Protein AF-R9LRP4-F1 (afdb_monomer_lite)

Foldseek 3Di:
DPDDFDDDPDLFFEAEEAAFQQLCRLLLVLVQFAPLSSVLSCLQDDNGFFDPAKEKEKAWQPPVFQFWKKKWFFFDLPLPFLLNLLCLLLQLLLQLLVVPQDPDQDLVVSLVSSLVSSVVSCVPDLSSVLLLLLFDPVLVVVLSVLSSVLCSVQCVSVCSNVLLVVLVVVQVPFDDDPDGDDSSVSSSQSSQVVLLVGDVVSQVSSVVSSSVSSVSLVVSVCVLFPPVQAGPVGIGMDMAGSVDGPPVLSQQANHRDDSVVSRDHNCSRGNYIYMYGHGYPLLQVLQVVDPLSQLQQQFQASMGIHIYIDRGHLDDPPDDPVVSLVVVLCSVFFDQRLAYEYEQALDDDPVSVVSLVSCLVNLLPDDDPHAYEHEHEPLLVVVVVVVVVLQPQDPVPRDRPDDSPADDLVNSVVVSVVSQCVSCVVSVVSCVVVVDDRSYHYAYAYSDQHDPPHDPVNSVSCCVCHHSSNRSSVVSVVSSVSCSVLSAAFEWAFDPPFDWDKFWALVVLLVLLVVLLPDPVLLVQAFVVQVVLLVVCAQFAADPVLLVVVLVCLQRLHDDPDQKDWDDDDCSNVVNHDIHIHRNSVSQLVSLDLVSLLSRLVRIIDIDRTGTDDCRVVVLSVSLSVLCPDVSLSSQLSSQCQNVQALSVLSDGSNGSGSSSSVNSSSVSCCCCRHSVRPPSVSNSVSVRVSSVSSSVSCNGRHYHHD

Sequence (707 aa):
MLTLPKHLAPHVRELKLIAGTGCGKTKFAANLAAPTARDILERCVGETNSTIVDHLLVYTTDKNQCSKMTVAVKHNSNAIPYSAFQEILTSATAAVIQKGRSTDPDEKKAIVAMREALEKELGKKNNLKAVFSLLLDEGHEEFIRNVTGWYRSSHLWDENAKLYNTAKNLSQEQKPGKTSISLLSLIKTVVRDWFDQCHQDQKDSLQNIYNNVNDSLSQRFFNIFSPDCCSADGYYYRDLDLQNPDEDFCRQMFTANNLRRETLSLEVLCSEIVIYVPMAAAIADLLRQNPVSEKVFSDPQNNLVFGLRDTQGVFHADREEEQNIEYCSDLVYKNTPDAILVIAPLWSDQNEKKSHELYHRILQDYQKDTPIFLIHNKLDLFIDTLVKNQDNFDALTGLSVGDTAELTLQEVYSKIQAQIEGLDGDLLTIQKKNGKRLNIYSVACFLKALNGTLSFEVRKGISQSYSLLSACQSIFSNLAKNLDQNAKKIAFMTIPDEEQVLSVDTTQLQTTLHIHLSSAETQKAVLIPGTQNLGENDGITPHGNSYHAMGRRLQYGDSYMDSNYTSNINEDYYYNCKNIKITFPANIKNLLSPQFLHTLVFETLILEGGTFRDNGNQEFLEAVEMELRKEQYKNELVRTLLYHGAFLKASSGMTAFSFRRQFQAFLDYSRPLLIPAKVDENAYAEALRDLIEEAGRTVISRRIVFV

Radius of gyration: 28.6 Å; chains: 1; bounding box: 79×59×84 Å

Secondary structure (DSSP, 8-state):
-----------S-EEEEE--TTSSHHHHHHTTB-HHHHHHHGGG--TT---SS-EEEEEE--GGGTTEEEEEEEE-TTSS-HHHHHHHHHHHHHHHHHH---SS--HHHHHHHHHHHHHHHHTT-HHHHHHHHTS-HHHHHHHHHHHHHHHHHTTHHHHHHHHHHHHHHHHHSS-S-S-PPPHHHHHHHHHHHHHHHS-HHHHHHHHHHHHHHHHHHHHHHHTTS-TTSB-TTS-EEEEEESSS--HHHHHHHSSPPBTTTTB--GGGGEEEEEEEEEBPHHHHHHHHTSHHHHHHHB-TTS-BEEEEEE---S--TTS-HHHHHHHHHHHHHSS--SEEEEE--SS--HHHHHHHHHHHHHHTT---SS-EEEEE--HHHHHHHHHHTT--B-TTT-SB-S--PPPPHHHHHHHHHHHHHHHHHHHHHHHHHTT----EEEEE-BSSPPPTTS-HHHHHHHHHHHBHHHHHHHHHHHHHHHHGGGG--EEEEEPTT----EEE-HHHHHHHHHHHHTSHHHIIIIIHHHHHHHHHHTT----HHHHHHHHHHHTTT--SSSS-EE----TTTSTT----EE-HHHHHHTTS-HHHHHHHHHHHEEE-SEEESTTHHHHHHHHHHHHHTSHHHHHHHHIIIIIIIIIIHHTSSTT--SHHHHHHHHHHHHHHHH-GGG--HHHHHHHHHHHHHHHHHHHHHHHEEE-

pLDDT: mean 84.79, std 11.98, range [21.86, 97.5]

Structure (mmCIF, N/CA/C/O backbone):
data_AF-R9LRP4-F1
#
_entry.id   AF-R9LRP4-F1
#
loop_
_atom_site.group_PDB
_atom_site.id
_atom_site.type_symbol
_atom_site.label_atom_id
_atom_site.label_alt_id
_atom_site.label_comp_id
_atom_site.label_asym_id
_atom_site.label_entity_id
_atom_site.label_seq_id
_atom_site.pdbx_PDB_ins_code
_atom_site.Cartn_x
_atom_site.Cartn_y
_atom_site.Cartn_z
_atom_site.occupancy
_atom_site.B_iso_or_equiv
_atom_site.auth_seq_id
_atom_site.auth_comp_id
_atom_site.auth_asym_id
_atom_site.auth_atom_id
_atom_site.pdbx_PDB_model_num
ATOM 1 N N . MET A 1 1 ? -21.233 -30.459 1.067 1.00 25.67 1 MET A N 1
ATOM 2 C CA . MET A 1 1 ? -20.920 -29.113 1.579 1.00 25.67 1 MET A CA 1
ATOM 3 C C . MET A 1 1 ? -19.900 -28.513 0.635 1.00 25.67 1 MET A C 1
ATOM 5 O O . MET A 1 1 ? -18.738 -28.880 0.714 1.00 25.67 1 MET A O 1
ATOM 9 N N . LEU A 1 2 ? -20.352 -27.715 -0.332 1.00 21.86 2 LEU A N 1
ATOM 10 C CA . LEU A 1 2 ? -19.451 -26.875 -1.117 1.00 21.86 2 LEU A CA 1
ATOM 11 C C . LEU A 1 2 ? -19.103 -25.699 -0.203 1.00 21.86 2 LEU A C 1
ATOM 13 O O . LEU A 1 2 ? -19.985 -24.941 0.182 1.00 21.86 2 LEU A O 1
ATOM 17 N N . THR A 1 3 ? -17.864 -25.652 0.270 1.00 29.48 3 THR A N 1
ATOM 18 C CA . THR A 1 3 ? -17.353 -24.543 1.074 1.00 29.48 3 THR A CA 1
ATOM 19 C C . THR A 1 3 ? -17.175 -23.331 0.173 1.00 29.48 3 THR A C 1
ATOM 21 O O . THR A 1 3 ? -16.444 -23.404 -0.813 1.00 29.48 3 THR A O 1
ATOM 24 N N . LEU A 1 4 ? -17.858 -22.251 0.538 1.00 42.31 4 LEU A N 1
ATOM 25 C CA . LEU A 1 4 ? -17.684 -20.882 0.062 1.00 42.31 4 LEU A CA 1
ATOM 26 C C . LEU A 1 4 ? -16.240 -20.517 -0.324 1.00 42.31 4 LEU A C 1
ATOM 28 O O . LEU A 1 4 ? -15.310 -20.868 0.414 1.00 42.31 4 LEU A O 1
ATOM 32 N N . PRO A 1 5 ? -16.039 -19.704 -1.378 1.00 49.84 5 PRO A N 1
ATOM 33 C CA . PRO A 1 5 ? -14.795 -18.976 -1.549 1.00 49.84 5 PRO A CA 1
ATOM 34 C C . PRO A 1 5 ? -14.630 -17.986 -0.387 1.00 49.84 5 PRO A C 1
ATOM 36 O O . PRO A 1 5 ? -15.427 -17.068 -0.204 1.00 49.84 5 PRO A O 1
ATOM 39 N N . LYS A 1 6 ? -13.596 -18.176 0.433 1.00 72.44 6 LYS A N 1
ATOM 40 C CA . LYS A 1 6 ? -13.230 -17.246 1.513 1.00 72.44 6 LYS A CA 1
ATOM 41 C C . LYS A 1 6 ? -12.940 -15.867 0.893 1.00 72.44 6 LYS A C 1
ATOM 43 O O . LYS A 1 6 ? -12.296 -15.823 -0.149 1.00 72.44 6 LYS A O 1
ATOM 48 N N . HIS A 1 7 ? -13.370 -14.771 1.518 1.00 82.12 7 HIS A N 1
ATOM 49 C CA . HIS A 1 7 ? -12.883 -13.410 1.241 1.00 82.12 7 HIS A CA 1
ATOM 50 C C . HIS A 1 7 ? -12.018 -12.956 2.422 1.00 82.12 7 HIS A C 1
ATOM 52 O O . HIS A 1 7 ? -12.402 -13.148 3.578 1.00 82.12 7 HIS A O 1
ATOM 58 N N . LEU A 1 8 ? -10.832 -12.421 2.139 1.00 88.50 8 LEU A N 1
ATOM 59 C CA . LEU A 1 8 ? -9.799 -12.072 3.121 1.00 88.50 8 LEU A CA 1
ATOM 60 C C . LEU A 1 8 ? -9.318 -10.618 3.006 1.00 88.50 8 LEU A C 1
ATOM 62 O O . LEU A 1 8 ? -8.416 -10.212 3.739 1.00 88.50 8 LEU A O 1
ATOM 66 N N . ALA A 1 9 ? -9.913 -9.820 2.120 1.00 87.75 9 ALA A N 1
ATOM 67 C CA . ALA A 1 9 ? -9.716 -8.380 2.105 1.00 87.75 9 ALA A CA 1
ATOM 68 C C . ALA A 1 9 ? -10.258 -7.754 3.414 1.00 87.75 9 ALA A C 1
ATOM 70 O O . ALA A 1 9 ? -11.416 -7.973 3.792 1.00 87.75 9 ALA A O 1
ATOM 71 N N . PRO A 1 10 ? -9.445 -6.982 4.155 1.00 85.75 10 PRO A N 1
ATOM 72 C CA . PRO A 1 10 ? -9.833 -6.478 5.466 1.00 85.75 10 PRO A CA 1
ATOM 73 C C . PRO A 1 10 ? -10.548 -5.123 5.374 1.00 85.75 10 PRO A C 1
ATOM 75 O O . PRO A 1 10 ? -9.926 -4.067 5.455 1.00 85.75 10 PRO A O 1
ATOM 78 N N . HIS A 1 11 ? -11.879 -5.128 5.321 1.00 88.19 11 HIS A N 1
ATOM 79 C CA . HIS A 1 11 ? -12.680 -3.894 5.360 1.00 88.19 11 HIS A CA 1
ATOM 80 C C . HIS A 1 11 ? -12.962 -3.415 6.798 1.00 88.19 11 HIS A C 1
ATOM 82 O O . HIS A 1 11 ? -14.105 -3.228 7.204 1.00 88.19 11 HIS A O 1
ATOM 88 N N . VAL A 1 12 ? -11.933 -3.232 7.622 1.00 91.44 12 VAL A N 1
ATOM 89 C CA . VAL A 1 12 ? -12.083 -2.912 9.059 1.00 91.44 12 VAL A CA 1
ATOM 90 C C . VAL A 1 12 ? -11.803 -1.437 9.354 1.00 91.44 12 VAL A C 1
ATOM 92 O O . VAL A 1 12 ? -11.358 -0.694 8.480 1.00 91.44 12 VAL A O 1
ATOM 95 N N . ARG A 1 13 ? -12.090 -0.972 10.578 1.00 93.06 13 ARG A N 1
ATOM 96 C CA . ARG A 1 13 ? -11.621 0.348 11.039 1.00 93.06 13 ARG A CA 1
ATOM 97 C C . ARG A 1 13 ? -10.110 0.302 11.227 1.00 93.06 13 ARG A C 1
ATOM 99 O O . ARG A 1 13 ? -9.637 -0.515 12.012 1.00 93.06 13 ARG A O 1
ATOM 106 N N . GLU A 1 14 ? -9.368 1.138 10.510 1.00 94.00 14 GLU A N 1
ATOM 107 C CA . GLU A 1 14 ? -7.906 1.046 10.428 1.00 94.00 14 GLU A CA 1
ATOM 108 C C . GLU A 1 14 ? -7.209 2.164 11.213 1.00 94.00 14 GLU A C 1
ATOM 110 O O . GLU A 1 14 ? -7.474 3.351 11.016 1.00 94.00 14 GLU A O 1
ATOM 115 N N . LEU A 1 15 ? -6.254 1.777 12.059 1.00 95.69 15 LEU A N 1
ATOM 116 C CA . LEU A 1 15 ? -5.302 2.666 12.711 1.00 95.69 15 LEU A CA 1
ATOM 117 C C . LEU A 1 15 ? -3.921 2.472 12.069 1.00 95.69 15 LEU A C 1
ATOM 119 O O . LEU A 1 15 ? -3.390 1.362 12.056 1.00 95.69 15 LEU A O 1
ATOM 123 N N . LYS A 1 16 ? -3.316 3.540 11.545 1.00 94.75 16 LYS A N 1
ATOM 124 C CA . LYS A 1 16 ? -2.006 3.486 10.875 1.00 94.75 16 LYS A CA 1
ATOM 125 C C . LYS A 1 16 ? -0.885 3.838 11.843 1.00 94.75 16 LYS A C 1
ATOM 127 O O . LYS A 1 16 ? -0.883 4.933 12.396 1.00 94.75 16 LYS A O 1
ATOM 132 N N . LEU A 1 17 ? 0.072 2.935 12.033 1.00 92.88 17 LEU A N 1
ATOM 133 C CA . LEU A 1 17 ? 1.130 3.058 13.032 1.00 92.88 17 LEU A CA 1
ATOM 134 C C . LEU A 1 17 ? 2.458 3.502 12.403 1.00 92.88 17 LEU A C 1
ATOM 136 O O . LEU A 1 17 ? 3.101 2.733 11.692 1.00 92.88 17 LEU A O 1
ATOM 140 N N . ILE A 1 18 ? 2.892 4.724 12.713 1.00 91.38 18 ILE A N 1
ATOM 141 C CA . ILE A 1 18 ? 4.111 5.363 12.201 1.00 91.38 18 ILE A CA 1
ATOM 142 C C . ILE A 1 18 ? 5.153 5.435 13.322 1.00 91.38 18 ILE A C 1
ATOM 144 O O . ILE A 1 18 ? 4.862 5.901 14.423 1.00 91.38 18 ILE A O 1
ATOM 148 N N . ALA A 1 19 ? 6.378 4.980 13.055 1.00 86.94 19 ALA A N 1
ATOM 149 C CA . ALA A 1 19 ? 7.491 5.096 13.997 1.00 86.94 19 ALA A CA 1
ATOM 150 C C . ALA A 1 19 ? 8.859 5.017 13.301 1.00 86.94 19 ALA A C 1
ATOM 152 O O . ALA A 1 19 ? 8.981 4.493 12.189 1.00 86.94 19 ALA A O 1
ATOM 153 N N . GLY A 1 20 ? 9.909 5.452 14.001 1.00 79.19 20 GLY A N 1
ATOM 154 C CA . GLY A 1 20 ? 11.288 5.122 13.650 1.00 79.19 20 GLY A CA 1
ATOM 155 C C . GLY A 1 20 ? 11.636 3.667 13.995 1.00 79.19 20 GLY A C 1
ATOM 156 O O . GLY A 1 20 ? 10.932 2.992 14.755 1.00 79.19 20 GLY A O 1
ATOM 157 N N . THR A 1 21 ? 12.741 3.169 13.443 1.00 74.94 21 THR A N 1
ATOM 158 C CA . THR A 1 21 ? 13.285 1.846 13.788 1.00 74.94 21 THR A CA 1
ATOM 159 C C . THR A 1 21 ? 13.669 1.802 15.270 1.00 74.94 21 THR A C 1
ATOM 161 O O . THR A 1 21 ? 14.224 2.761 15.796 1.00 74.94 21 THR A O 1
ATOM 164 N N . GLY A 1 22 ? 13.360 0.702 15.965 1.00 74.31 22 GLY A N 1
ATOM 165 C CA . GLY A 1 22 ? 13.699 0.533 17.387 1.00 74.31 22 GLY A CA 1
ATOM 166 C C . GLY A 1 22 ? 12.804 1.290 18.381 1.00 74.31 22 GLY A C 1
ATOM 167 O O . GLY A 1 22 ? 12.945 1.108 19.588 1.00 74.31 22 GLY A O 1
ATOM 168 N N . CYS A 1 23 ? 11.815 2.059 17.915 1.00 79.00 23 CYS A N 1
ATOM 169 C CA . CYS A 1 23 ? 10.918 2.842 18.775 1.00 79.00 23 CYS A CA 1
ATOM 170 C C . CYS A 1 23 ? 9.853 2.003 19.517 1.00 79.00 23 CYS A C 1
ATOM 172 O O . CYS A 1 23 ? 8.994 2.571 20.177 1.00 79.00 23 CYS A O 1
ATOM 174 N N . GLY A 1 24 ? 9.850 0.666 19.424 1.00 82.12 24 GLY A N 1
ATOM 175 C CA . GLY A 1 24 ? 8.879 -0.198 20.126 1.00 82.12 24 GLY A CA 1
ATOM 176 C C . GLY A 1 24 ? 7.543 -0.420 19.402 1.00 82.12 24 GLY A C 1
ATOM 177 O O . GLY A 1 24 ? 6.574 -0.859 20.019 1.00 82.12 24 GLY A O 1
ATOM 178 N N . LYS A 1 25 ? 7.494 -0.153 18.095 1.00 85.94 25 LYS A N 1
ATOM 179 C CA . LYS A 1 25 ? 6.290 -0.238 17.260 1.00 85.94 25 LYS A CA 1
ATOM 180 C C . LYS A 1 25 ? 5.629 -1.615 17.215 1.00 85.94 25 LYS A C 1
ATOM 182 O O . LYS A 1 25 ? 4.479 -1.766 17.615 1.00 85.94 25 LYS A O 1
ATOM 187 N N . THR A 1 26 ? 6.386 -2.634 16.831 1.00 82.56 26 THR A N 1
ATOM 188 C CA . THR A 1 26 ? 5.902 -4.019 16.777 1.00 82.56 26 THR A CA 1
ATOM 189 C C . THR A 1 26 ? 5.491 -4.535 18.159 1.00 82.56 26 THR A C 1
ATOM 191 O O . THR A 1 26 ? 4.526 -5.282 18.279 1.00 82.56 26 THR A O 1
ATOM 194 N N . LYS A 1 27 ? 6.154 -4.079 19.235 1.00 87.12 27 LYS A N 1
ATOM 195 C CA . LYS A 1 27 ? 5.782 -4.434 20.615 1.00 87.12 27 LYS A CA 1
ATOM 196 C C . LYS A 1 27 ? 4.449 -3.805 21.032 1.00 87.12 27 LYS A C 1
ATOM 198 O O . LYS A 1 27 ? 3.665 -4.461 21.711 1.00 87.12 27 LYS A O 1
ATOM 203 N N . PHE A 1 28 ? 4.182 -2.559 20.630 1.00 90.19 28 PHE A N 1
ATOM 204 C CA . PHE A 1 28 ? 2.876 -1.925 20.832 1.00 90.19 28 PHE A CA 1
ATOM 205 C C . PHE A 1 28 ? 1.768 -2.753 20.168 1.00 90.19 28 PHE A C 1
ATOM 207 O O . PHE A 1 28 ? 0.796 -3.100 20.833 1.00 90.19 28 PHE A O 1
ATOM 214 N N . ALA A 1 29 ? 1.965 -3.137 18.904 1.00 91.19 29 ALA A N 1
ATOM 215 C CA . ALA A 1 29 ? 1.029 -3.972 18.159 1.00 91.19 29 ALA A CA 1
ATOM 216 C C . ALA A 1 29 ? 0.807 -5.347 18.819 1.00 91.19 29 ALA A C 1
ATOM 218 O O . ALA A 1 29 ? -0.321 -5.689 19.163 1.00 91.19 29 ALA A O 1
ATOM 219 N N . ALA A 1 30 ? 1.877 -6.099 19.095 1.00 91.44 30 ALA A N 1
ATOM 220 C CA . ALA A 1 30 ? 1.792 -7.445 19.671 1.00 91.44 30 ALA A CA 1
ATOM 221 C C . ALA A 1 30 ? 1.023 -7.489 21.008 1.00 91.44 30 ALA A C 1
ATOM 223 O O . ALA A 1 30 ? 0.306 -8.449 21.294 1.00 91.44 30 ALA A O 1
ATOM 224 N N . ASN A 1 31 ? 1.104 -6.429 21.818 1.00 92.44 31 ASN A N 1
ATOM 225 C CA . ASN A 1 31 ? 0.381 -6.353 23.088 1.00 92.44 31 ASN A CA 1
ATOM 226 C C . ASN A 1 31 ? -1.152 -6.261 22.943 1.00 92.44 31 ASN A C 1
ATOM 228 O O . ASN A 1 31 ? -1.859 -6.511 23.921 1.00 92.44 31 ASN A O 1
ATOM 232 N N . LEU A 1 32 ? -1.678 -5.938 21.758 1.00 94.94 32 LEU A N 1
ATOM 233 C CA . LEU A 1 32 ? -3.121 -5.941 21.485 1.00 94.94 32 LEU A CA 1
ATOM 234 C C . LEU A 1 32 ? -3.659 -7.351 21.184 1.00 94.94 32 LEU A C 1
ATOM 236 O O . LEU A 1 32 ? -4.868 -7.582 21.262 1.00 94.94 32 LEU A O 1
ATOM 240 N N . ALA A 1 33 ? -2.769 -8.300 20.884 1.00 95.31 33 ALA A N 1
ATOM 241 C CA . ALA A 1 33 ? -3.103 -9.697 20.641 1.00 95.31 33 ALA A CA 1
ATOM 242 C C . ALA A 1 33 ? -3.314 -10.478 21.947 1.00 95.31 33 ALA A C 1
ATOM 244 O O . ALA A 1 33 ? -2.736 -10.154 22.999 1.00 95.31 33 ALA A O 1
ATOM 245 N N . ALA A 1 34 ? -4.102 -11.551 21.859 1.00 94.94 34 ALA A N 1
ATOM 246 C CA . ALA A 1 34 ? -4.199 -12.570 22.896 1.00 94.94 34 ALA A CA 1
ATOM 247 C C . ALA A 1 34 ? -2.815 -13.196 23.183 1.00 94.94 34 ALA A C 1
ATOM 249 O O . ALA A 1 34 ? -1.990 -13.265 22.271 1.00 94.94 34 ALA A O 1
ATOM 250 N N . PRO A 1 35 ? -2.543 -13.669 24.418 1.00 92.19 35 PRO A N 1
ATOM 251 C CA . PRO A 1 35 ? -1.200 -14.097 24.831 1.00 92.19 35 PRO A CA 1
ATOM 252 C C . PRO A 1 35 ? -0.515 -15.103 23.894 1.00 92.19 35 PRO A C 1
ATOM 254 O O . PRO A 1 35 ? 0.637 -14.907 23.535 1.00 92.19 35 PRO A O 1
ATOM 257 N N . THR A 1 36 ? -1.234 -16.119 23.418 1.00 90.44 36 THR A N 1
ATOM 258 C CA . THR A 1 36 ? -0.667 -17.151 22.532 1.00 90.44 36 THR A CA 1
ATOM 259 C C . THR A 1 36 ? -0.265 -16.611 21.159 1.00 90.44 36 THR A C 1
ATOM 261 O O . THR A 1 36 ? 0.781 -16.970 20.630 1.00 90.44 36 THR A O 1
ATOM 264 N N . ALA A 1 37 ? -1.057 -15.704 20.584 1.00 92.50 37 ALA A N 1
ATOM 265 C CA . ALA A 1 37 ? -0.706 -15.026 19.337 1.00 92.50 37 ALA A CA 1
ATOM 266 C C . ALA A 1 37 ? 0.397 -13.978 19.539 1.00 92.50 37 ALA A C 1
ATOM 268 O O . ALA A 1 37 ? 1.263 -13.801 18.680 1.00 92.50 37 ALA A O 1
ATOM 269 N N . ARG A 1 38 ? 0.393 -13.299 20.692 1.00 92.44 38 ARG A N 1
ATOM 270 C CA . ARG A 1 38 ? 1.422 -12.331 21.074 1.00 92.44 38 ARG A CA 1
ATOM 271 C C . ARG A 1 38 ? 2.809 -12.964 21.070 1.00 92.44 38 ARG A C 1
ATOM 273 O O . ARG A 1 38 ? 3.714 -12.356 20.513 1.00 92.44 38 ARG A O 1
ATOM 280 N N . ASP A 1 39 ? 2.965 -14.171 21.607 1.00 88.94 39 ASP A N 1
ATOM 281 C CA . ASP A 1 39 ? 4.257 -14.870 21.640 1.00 88.94 39 ASP A CA 1
ATOM 282 C C . ASP A 1 39 ? 4.857 -15.083 20.238 1.00 88.94 39 ASP A C 1
ATOM 284 O O . ASP A 1 39 ? 6.076 -15.059 20.068 1.00 88.94 39 ASP A O 1
ATOM 288 N N . ILE A 1 40 ? 4.012 -15.246 19.216 1.00 89.12 40 ILE A N 1
ATOM 289 C CA . ILE A 1 40 ? 4.436 -15.385 17.816 1.00 89.12 40 ILE A CA 1
ATOM 290 C C . ILE A 1 40 ? 4.789 -14.018 17.227 1.00 89.12 40 ILE A C 1
ATOM 292 O O . ILE A 1 40 ? 5.870 -13.854 16.664 1.00 89.12 40 ILE A O 1
ATOM 296 N N . LEU A 1 41 ? 3.923 -13.014 17.403 1.00 88.75 41 LEU A N 1
ATOM 297 C CA . LEU A 1 41 ? 4.163 -11.649 16.916 1.00 88.75 41 LEU A CA 1
ATOM 298 C C . LEU A 1 41 ? 5.403 -11.006 17.557 1.00 88.75 41 LEU A C 1
ATOM 300 O O . LEU A 1 41 ? 6.091 -10.204 16.925 1.00 88.75 41 LEU A O 1
ATOM 304 N N . GLU A 1 42 ? 5.722 -11.363 18.801 1.00 86.31 42 GLU A N 1
ATOM 305 C CA . GLU A 1 42 ? 6.910 -10.877 19.501 1.00 86.31 42 GLU A CA 1
ATOM 306 C C . GLU A 1 42 ? 8.223 -11.406 18.917 1.00 86.31 42 GLU A C 1
ATOM 308 O O . GLU A 1 42 ? 9.261 -10.781 19.128 1.00 86.31 42 GLU A O 1
ATOM 313 N N . ARG A 1 43 ? 8.201 -12.472 18.105 1.00 79.44 43 ARG A N 1
ATOM 314 C CA . ARG A 1 43 ? 9.387 -12.938 17.362 1.00 79.44 43 ARG A CA 1
ATOM 315 C C . ARG A 1 43 ? 9.854 -11.924 16.316 1.00 79.44 43 ARG A C 1
ATOM 317 O O . ARG A 1 43 ? 11.046 -11.852 16.016 1.00 79.44 43 ARG A O 1
ATOM 324 N N . CYS A 1 44 ? 8.948 -11.065 15.849 1.00 69.69 44 CYS A N 1
ATOM 325 C CA . CYS A 1 44 ? 9.291 -9.924 15.009 1.00 69.69 44 CYS A CA 1
ATOM 326 C C . CYS A 1 44 ? 9.971 -8.794 15.806 1.00 69.69 44 CYS A C 1
ATOM 328 O O . CYS A 1 44 ? 10.497 -7.854 15.219 1.00 69.69 44 CYS A O 1
ATOM 330 N N . VAL A 1 45 ? 9.959 -8.794 17.141 1.00 67.44 45 VAL A N 1
ATOM 331 C CA . VAL A 1 45 ? 10.523 -7.685 17.923 1.00 67.44 45 VAL A CA 1
ATOM 332 C C . VAL A 1 45 ? 12.049 -7.819 17.990 1.00 67.44 45 VAL A C 1
ATOM 334 O O . VAL A 1 45 ? 12.580 -8.718 18.632 1.00 67.44 45 VAL A O 1
ATOM 337 N N . GLY A 1 46 ? 12.775 -6.885 17.367 1.00 61.22 46 GLY A N 1
ATOM 338 C CA . GLY A 1 46 ? 14.241 -6.852 17.389 1.00 61.22 46 GLY A CA 1
ATOM 339 C C . GLY A 1 46 ? 14.814 -5.440 17.248 1.00 61.22 46 GLY A C 1
ATOM 340 O O . GLY A 1 46 ? 14.150 -4.540 16.739 1.00 61.22 46 GLY A O 1
ATOM 341 N N . GLU A 1 47 ? 16.065 -5.246 17.680 1.00 51.09 47 GLU A N 1
ATOM 342 C CA . GLU A 1 47 ? 16.744 -3.933 17.699 1.00 51.09 47 GLU A CA 1
ATOM 343 C C . GLU A 1 47 ? 16.948 -3.316 16.305 1.00 51.09 47 GLU A C 1
ATOM 345 O O . GLU A 1 47 ? 17.087 -2.104 16.173 1.00 51.09 47 GLU A O 1
ATOM 350 N N . THR A 1 48 ? 16.951 -4.145 15.257 1.00 55.75 48 THR A N 1
ATOM 351 C CA . THR A 1 48 ? 17.169 -3.736 13.857 1.00 55.75 48 THR A CA 1
ATOM 352 C C . THR A 1 48 ? 16.000 -4.083 12.941 1.00 55.75 48 THR A C 1
ATOM 354 O O . THR A 1 48 ? 16.152 -3.984 11.727 1.00 55.75 48 THR A O 1
ATOM 357 N N . ASN A 1 49 ? 14.839 -4.464 13.498 1.00 52.38 49 ASN A N 1
ATOM 358 C CA . ASN A 1 49 ? 13.708 -4.886 12.680 1.00 52.38 49 ASN A CA 1
ATOM 359 C C . ASN A 1 49 ? 13.239 -3.736 11.776 1.00 52.38 49 ASN A C 1
ATOM 361 O O . ASN A 1 49 ? 12.747 -2.713 12.258 1.00 52.38 49 ASN A O 1
ATOM 365 N N . SER A 1 50 ? 13.383 -3.922 10.468 1.00 62.69 50 SER A N 1
ATOM 366 C CA . SER A 1 50 ? 12.739 -3.095 9.463 1.00 62.69 50 SER A CA 1
ATOM 367 C C . SER A 1 50 ? 11.635 -3.917 8.815 1.00 62.69 50 SER A C 1
ATOM 369 O O . SER A 1 50 ? 11.937 -4.788 8.002 1.00 62.69 50 SER A O 1
ATOM 371 N N . THR A 1 51 ? 10.379 -3.629 9.148 1.00 70.88 51 THR A N 1
ATOM 372 C CA . THR A 1 51 ? 9.231 -3.995 8.310 1.00 70.88 51 THR A CA 1
ATOM 373 C C . THR A 1 51 ? 9.508 -3.499 6.886 1.00 70.88 51 THR A C 1
ATOM 375 O O . THR A 1 51 ? 9.764 -2.303 6.690 1.00 70.88 51 THR A O 1
ATOM 378 N N . ILE A 1 52 ? 9.554 -4.409 5.912 1.00 74.19 52 ILE A N 1
ATOM 379 C CA . ILE A 1 52 ? 9.833 -4.107 4.501 1.00 74.19 52 ILE A CA 1
ATOM 380 C C . ILE A 1 52 ? 8.523 -3.868 3.751 1.00 74.19 52 ILE A C 1
ATOM 382 O O . ILE A 1 52 ? 8.453 -2.947 2.937 1.00 74.19 52 ILE A O 1
ATOM 386 N N . VAL A 1 53 ? 7.496 -4.661 4.061 1.00 80.06 53 VAL A N 1
ATOM 387 C CA . VAL A 1 53 ? 6.136 -4.537 3.524 1.00 80.06 53 VAL A CA 1
ATOM 388 C C . VAL A 1 53 ? 5.181 -4.263 4.678 1.00 80.06 53 VAL A C 1
ATOM 390 O O . VAL A 1 53 ? 5.263 -4.915 5.712 1.00 80.06 53 VAL A O 1
ATOM 393 N N . ASP A 1 54 ? 4.290 -3.285 4.523 1.00 86.25 54 ASP A N 1
ATOM 394 C CA . ASP A 1 54 ? 3.312 -2.940 5.557 1.00 86.25 54 ASP A CA 1
ATOM 395 C C . ASP A 1 54 ? 2.449 -4.161 5.931 1.00 86.25 54 ASP A C 1
ATOM 397 O O . ASP A 1 54 ? 1.883 -4.824 5.059 1.00 86.25 54 ASP A O 1
ATOM 401 N N . HIS A 1 55 ? 2.294 -4.421 7.231 1.00 89.50 55 HIS A N 1
ATOM 402 C CA . HIS A 1 55 ? 1.443 -5.497 7.744 1.00 89.50 55 HIS A CA 1
ATOM 403 C C . HIS A 1 55 ? 0.144 -4.920 8.297 1.00 89.50 55 HIS A C 1
ATOM 405 O O . HIS A 1 55 ? 0.175 -4.079 9.196 1.00 89.50 55 HIS A O 1
ATOM 411 N N . LEU A 1 56 ? -1.008 -5.389 7.818 1.00 94.25 56 LEU A N 1
ATOM 412 C CA . LEU A 1 56 ? -2.292 -5.068 8.437 1.00 94.25 56 LEU A CA 1
ATOM 413 C C . LEU A 1 56 ? -2.693 -6.174 9.418 1.00 94.25 56 LEU A C 1
ATOM 415 O O . LEU A 1 56 ? -3.114 -7.258 9.021 1.00 94.25 56 LEU A O 1
ATOM 419 N N . LEU A 1 57 ? -2.565 -5.888 10.712 1.00 95.62 57 LEU A N 1
ATOM 420 C CA . LEU A 1 57 ? -2.967 -6.789 11.790 1.00 95.62 57 LEU A CA 1
ATOM 421 C C . LEU A 1 57 ? -4.443 -6.548 12.122 1.00 95.62 57 LEU A C 1
ATOM 423 O O . LEU A 1 57 ? -4.796 -5.482 12.627 1.00 95.62 57 LEU A O 1
ATOM 427 N N . VAL A 1 58 ? -5.304 -7.521 11.839 1.00 96.94 58 VAL A N 1
ATOM 428 C CA . VAL A 1 58 ? -6.746 -7.471 12.106 1.00 96.94 58 VAL A CA 1
ATOM 429 C C . VAL A 1 58 ? -7.035 -8.189 13.418 1.00 96.94 58 VAL A C 1
ATOM 431 O O . VAL A 1 58 ? -7.035 -9.417 13.475 1.00 96.94 58 VAL A O 1
ATOM 434 N N . TYR A 1 59 ? -7.290 -7.428 14.478 1.00 97.50 59 TYR A N 1
ATOM 435 C CA . TYR A 1 59 ? -7.655 -7.973 15.783 1.00 97.50 59 TYR A CA 1
ATOM 436 C C . TYR A 1 59 ? -9.148 -8.237 15.818 1.00 97.50 59 TYR A C 1
ATOM 438 O O . TYR A 1 59 ? -9.930 -7.319 15.583 1.00 97.50 59 TYR A O 1
ATOM 446 N N . THR A 1 60 ? -9.543 -9.465 16.141 1.00 96.06 60 THR A N 1
ATOM 447 C CA . THR A 1 60 ? -10.956 -9.858 16.160 1.00 96.06 60 THR A CA 1
ATOM 448 C C . THR A 1 60 ? -11.318 -10.710 17.373 1.00 96.06 60 THR A C 1
ATOM 450 O O . THR A 1 60 ? -10.478 -11.429 17.923 1.00 96.06 60 THR A O 1
ATOM 453 N N . THR A 1 61 ? -12.579 -10.620 17.800 1.00 95.88 61 THR A N 1
ATOM 454 C CA . THR A 1 61 ? -13.190 -11.537 18.776 1.00 95.88 61 THR A CA 1
ATOM 455 C C . THR A 1 61 ? -13.965 -12.683 18.125 1.00 95.88 61 THR A C 1
ATOM 457 O O . THR A 1 61 ? -14.675 -13.395 18.836 1.00 95.88 61 THR A O 1
ATOM 460 N N . ASP A 1 62 ? -13.873 -12.852 16.802 1.00 91.62 62 ASP A N 1
ATOM 461 C CA . ASP A 1 62 ? -14.463 -13.994 16.101 1.00 91.62 62 ASP A CA 1
ATOM 462 C C . ASP A 1 62 ? -13.967 -15.307 16.726 1.00 91.62 62 ASP A C 1
ATOM 464 O O . ASP A 1 62 ? -12.764 -15.568 16.833 1.00 91.62 62 ASP A O 1
ATOM 468 N N . LYS A 1 63 ? -14.921 -16.155 17.119 1.00 85.94 63 LYS A N 1
ATOM 469 C CA . LYS A 1 63 ? -14.667 -17.458 17.741 1.00 85.94 63 LYS A CA 1
ATOM 470 C C . LYS A 1 63 ? -13.823 -18.365 16.853 1.00 85.94 63 LYS A C 1
ATOM 472 O O . LYS A 1 63 ? -13.021 -19.136 17.375 1.00 85.94 63 LYS A O 1
ATOM 477 N N . ASN A 1 64 ? -13.954 -18.241 15.532 1.00 83.88 64 ASN A N 1
ATOM 478 C CA . ASN A 1 64 ? -13.160 -19.018 14.585 1.00 83.88 64 ASN A CA 1
ATOM 479 C C . ASN A 1 64 ? -11.675 -18.632 14.603 1.00 83.88 64 ASN A C 1
ATOM 481 O O . ASN A 1 64 ? -10.848 -19.428 14.172 1.00 83.88 64 ASN A O 1
ATOM 485 N N . GLN A 1 65 ? -11.322 -17.446 15.107 1.00 84.00 65 GLN A N 1
ATOM 486 C CA . GLN A 1 65 ? -9.944 -16.954 15.209 1.00 84.00 65 GLN A CA 1
ATOM 487 C C . GLN A 1 65 ? -9.379 -17.056 16.636 1.00 84.00 65 GLN A C 1
ATOM 489 O O . GLN A 1 65 ? -8.218 -16.739 16.863 1.00 84.00 65 GLN A O 1
ATOM 494 N N . CYS A 1 66 ? -10.146 -17.522 17.630 1.00 83.81 66 CYS A N 1
ATOM 495 C CA . CYS A 1 66 ? -9.664 -17.582 19.017 1.00 83.81 66 CYS A CA 1
ATOM 496 C C . CYS A 1 66 ? -8.496 -18.562 19.237 1.00 83.81 66 CYS A C 1
ATOM 498 O O . CYS A 1 66 ? -7.687 -18.344 20.137 1.00 83.81 66 CYS A O 1
ATOM 500 N N . SER A 1 67 ? -8.409 -19.638 18.448 1.00 87.12 67 SER A N 1
ATOM 501 C CA . SER A 1 67 ? -7.367 -20.672 18.568 1.00 87.12 67 SER A CA 1
ATOM 502 C C . SER A 1 67 ? -6.362 -20.679 17.416 1.00 87.12 67 SER A C 1
ATOM 504 O O . SER A 1 67 ? -5.473 -21.527 17.397 1.00 87.12 67 SER A O 1
ATOM 506 N N . LYS A 1 68 ? -6.494 -19.765 16.450 1.00 93.12 68 LYS A N 1
ATOM 507 C CA . LYS A 1 68 ? -5.635 -19.716 15.265 1.00 93.12 68 LYS A CA 1
ATOM 508 C C . LYS A 1 68 ? -5.315 -18.285 14.850 1.00 93.12 68 LYS A C 1
ATOM 510 O O . LYS A 1 68 ? -6.038 -17.357 15.185 1.00 93.12 68 LYS A O 1
ATOM 515 N N . MET A 1 69 ? -4.244 -18.122 14.088 1.00 93.25 69 MET A N 1
ATOM 516 C CA . MET A 1 69 ? -3.925 -16.893 13.361 1.00 93.25 69 MET A CA 1
ATOM 517 C C . MET A 1 69 ? -4.038 -17.173 11.865 1.00 93.25 69 MET A C 1
ATOM 519 O O . MET A 1 69 ? -3.513 -18.179 11.403 1.00 93.25 69 MET A O 1
ATOM 523 N N . THR A 1 70 ? -4.688 -16.310 11.087 1.00 94.06 70 THR A N 1
ATOM 524 C CA . THR A 1 70 ? -4.716 -16.464 9.619 1.00 94.06 70 THR A CA 1
ATOM 525 C C . THR A 1 70 ? -3.750 -15.470 8.995 1.00 94.06 70 THR A C 1
ATOM 527 O O . THR A 1 70 ? -3.965 -14.266 9.116 1.00 94.06 70 THR A O 1
ATOM 530 N N . VAL A 1 71 ? -2.713 -15.951 8.311 1.00 94.50 71 VAL A N 1
ATOM 531 C CA . VAL A 1 71 ? -1.829 -15.111 7.492 1.00 94.50 71 VAL A CA 1
ATOM 532 C C . VAL A 1 71 ? -2.341 -15.154 6.059 1.00 94.50 71 VAL A C 1
ATOM 534 O O . VAL A 1 71 ? -2.340 -16.219 5.448 1.00 94.50 71 VAL A O 1
ATOM 537 N N . ALA A 1 72 ? -2.793 -14.016 5.545 1.00 95.25 72 ALA A N 1
ATOM 538 C CA . ALA A 1 72 ? -3.329 -13.841 4.202 1.00 95.25 72 ALA A CA 1
ATOM 539 C C . ALA A 1 72 ? -2.440 -12.868 3.421 1.00 95.25 72 ALA A C 1
ATOM 541 O O . ALA A 1 72 ? -2.137 -11.773 3.894 1.00 95.25 72 ALA A O 1
ATOM 542 N N . VAL A 1 73 ? -2.002 -13.261 2.230 1.00 95.19 73 VAL A N 1
ATOM 543 C CA . VAL A 1 73 ? -1.018 -12.509 1.449 1.00 95.19 73 VAL A CA 1
ATOM 544 C C . VAL A 1 73 ? -1.386 -12.466 -0.027 1.00 95.19 73 VAL A C 1
ATOM 546 O O . VAL A 1 73 ? -1.893 -13.439 -0.583 1.00 95.19 73 VAL A O 1
ATOM 549 N N . LYS A 1 74 ? -1.072 -11.353 -0.690 1.00 93.75 74 LYS A N 1
ATOM 550 C CA . LYS A 1 74 ? -1.032 -11.302 -2.156 1.00 93.75 74 LYS A CA 1
ATOM 551 C C . LYS A 1 74 ? 0.392 -11.538 -2.627 1.00 93.75 74 LYS A C 1
ATOM 553 O O . LYS A 1 74 ? 1.328 -10.906 -2.136 1.00 93.75 74 LYS A O 1
ATOM 558 N N . HIS A 1 75 ? 0.544 -12.454 -3.574 1.00 92.94 75 HIS A N 1
ATOM 559 C CA . HIS A 1 75 ? 1.838 -12.789 -4.149 1.00 92.94 75 HIS A CA 1
ATOM 560 C C . HIS A 1 75 ? 2.376 -11.632 -4.999 1.00 92.94 75 HIS A C 1
ATOM 562 O O . HIS A 1 75 ? 1.681 -11.122 -5.878 1.00 92.94 75 HIS A O 1
ATOM 568 N N . ASN A 1 76 ? 3.635 -11.253 -4.776 1.00 89.50 76 ASN A N 1
ATOM 569 C CA . ASN A 1 76 ? 4.338 -10.332 -5.656 1.00 89.50 76 ASN A CA 1
ATOM 570 C C . ASN A 1 76 ? 5.057 -11.107 -6.768 1.00 89.50 76 ASN A C 1
ATOM 572 O O . ASN A 1 76 ? 6.225 -11.467 -6.630 1.00 89.50 76 ASN A O 1
ATOM 576 N N . SER A 1 77 ? 4.383 -11.290 -7.906 1.00 84.12 77 SER A N 1
ATOM 577 C CA . SER A 1 77 ? 4.963 -11.957 -9.083 1.00 84.12 77 SER A CA 1
ATOM 578 C C . SER A 1 77 ? 6.160 -11.219 -9.695 1.00 84.12 77 SER A C 1
ATOM 580 O O . SER A 1 77 ? 6.860 -11.781 -10.527 1.00 84.12 77 SER A O 1
ATOM 582 N N . ASN A 1 78 ? 6.403 -9.968 -9.293 1.00 84.06 78 ASN A N 1
ATOM 583 C CA . ASN A 1 78 ? 7.540 -9.152 -9.713 1.00 84.06 78 ASN A CA 1
ATOM 584 C C . ASN A 1 78 ? 8.391 -8.761 -8.493 1.00 84.06 78 ASN A C 1
ATOM 586 O O . ASN A 1 78 ? 8.710 -7.583 -8.294 1.00 84.06 78 ASN A O 1
ATOM 590 N N . ALA A 1 79 ? 8.736 -9.750 -7.658 1.00 84.06 79 ALA A N 1
ATOM 591 C CA . ALA A 1 79 ? 9.576 -9.583 -6.469 1.00 84.06 79 ALA A CA 1
ATOM 592 C C . ALA A 1 79 ? 10.878 -8.822 -6.768 1.00 84.06 79 ALA A C 1
ATOM 594 O O . ALA A 1 79 ? 11.320 -8.001 -5.962 1.00 84.06 79 ALA A O 1
ATOM 595 N N . ILE A 1 80 ? 11.452 -9.024 -7.959 1.00 85.50 80 ILE A N 1
ATOM 596 C CA . ILE A 1 80 ? 12.439 -8.117 -8.542 1.00 85.50 80 ILE A CA 1
ATOM 597 C C . ILE A 1 80 ? 11.707 -7.184 -9.511 1.00 85.50 80 ILE A C 1
ATOM 599 O O . ILE A 1 80 ? 11.311 -7.614 -10.602 1.00 85.50 80 ILE A O 1
ATOM 603 N N . PRO A 1 81 ? 11.566 -5.886 -9.180 1.00 81.38 81 PRO A N 1
ATOM 604 C CA . PRO A 1 81 ? 10.991 -4.926 -10.101 1.00 81.38 81 PRO A CA 1
ATOM 605 C C . PRO A 1 81 ? 11.830 -4.831 -11.369 1.00 81.38 81 PRO A C 1
ATOM 607 O O . PRO A 1 81 ? 13.063 -4.802 -11.332 1.00 81.38 81 PRO A O 1
ATOM 610 N N . TYR A 1 82 ? 11.152 -4.696 -12.497 1.00 83.62 82 TYR A N 1
ATOM 611 C CA . TYR A 1 82 ? 11.790 -4.589 -13.799 1.00 83.62 82 TYR A CA 1
ATOM 612 C C . TYR A 1 82 ? 12.832 -3.453 -13.878 1.00 83.62 82 TYR A C 1
ATOM 614 O O . TYR A 1 82 ? 13.940 -3.634 -14.379 1.00 83.62 82 TYR A O 1
ATOM 622 N N . SER A 1 83 ? 12.533 -2.299 -13.276 1.00 79.44 83 SER A N 1
ATOM 623 C CA . SER A 1 83 ? 13.461 -1.164 -13.176 1.00 79.44 83 SER A CA 1
ATOM 624 C C . SER A 1 83 ? 14.743 -1.492 -12.400 1.00 79.44 83 SER A C 1
ATOM 626 O O . SER A 1 83 ? 15.816 -0.991 -12.740 1.00 79.44 83 SER A O 1
ATOM 628 N N . ALA A 1 84 ? 14.660 -2.354 -11.381 1.00 82.19 84 ALA A N 1
ATOM 629 C CA . ALA A 1 84 ? 15.830 -2.827 -10.650 1.00 82.19 84 ALA A CA 1
ATOM 630 C C . ALA A 1 84 ? 16.684 -3.744 -11.533 1.00 82.19 84 ALA A C 1
ATOM 632 O O . ALA A 1 84 ? 17.903 -3.581 -11.567 1.00 82.19 84 ALA A O 1
ATOM 633 N N . PHE A 1 85 ? 16.052 -4.637 -12.301 1.00 88.19 85 PHE A N 1
ATOM 634 C CA . PHE A 1 85 ? 16.745 -5.483 -13.272 1.00 88.19 85 PHE A CA 1
ATOM 635 C C . PHE A 1 85 ? 17.469 -4.653 -14.346 1.00 88.19 85 PHE A C 1
ATOM 637 O O . PHE A 1 85 ? 18.663 -4.848 -14.575 1.00 88.19 85 PHE A O 1
ATOM 644 N N . GLN A 1 86 ? 16.804 -3.654 -14.934 1.00 87.75 86 GLN A N 1
ATOM 645 C CA . GLN A 1 86 ? 17.432 -2.747 -15.903 1.00 87.75 86 GLN A CA 1
ATOM 646 C C . GLN A 1 86 ? 18.612 -1.968 -15.311 1.00 87.75 86 GLN A C 1
ATOM 648 O O . GLN A 1 86 ? 19.622 -1.768 -15.990 1.00 87.75 86 GLN A O 1
ATOM 653 N N . GLU A 1 87 ? 18.509 -1.525 -14.056 1.00 86.44 87 GLU A N 1
ATOM 654 C CA . GLU A 1 87 ? 19.591 -0.798 -13.389 1.00 86.44 87 GLU A CA 1
ATOM 655 C C . GLU A 1 87 ? 20.787 -1.703 -13.068 1.00 86.44 87 GLU A C 1
ATOM 657 O O . GLU A 1 87 ? 21.923 -1.234 -13.187 1.00 86.44 87 GLU A O 1
ATOM 662 N N . ILE A 1 88 ? 20.559 -2.980 -12.724 1.00 89.88 88 ILE A N 1
ATOM 663 C CA . ILE A 1 88 ? 21.624 -3.991 -12.585 1.00 89.88 88 ILE A CA 1
ATOM 664 C C . ILE A 1 88 ? 22.372 -4.126 -13.911 1.00 89.88 88 ILE A C 1
ATOM 666 O O . ILE A 1 88 ? 23.588 -3.940 -13.941 1.00 89.88 88 ILE A O 1
ATOM 670 N N . LEU A 1 89 ? 21.648 -4.388 -15.007 1.00 92.00 89 LEU A N 1
ATOM 671 C CA . LEU A 1 89 ? 22.244 -4.550 -16.336 1.00 92.00 89 LEU A CA 1
ATOM 672 C C . LEU A 1 89 ? 23.020 -3.297 -16.749 1.00 92.00 89 LEU A C 1
ATOM 674 O O . LEU A 1 89 ? 24.205 -3.370 -17.065 1.00 92.00 89 LEU A O 1
ATOM 678 N N . THR A 1 90 ? 22.379 -2.130 -16.668 1.00 91.44 90 THR A N 1
ATOM 679 C CA . THR A 1 90 ? 22.984 -0.848 -17.051 1.00 91.44 90 THR A CA 1
ATOM 680 C C . THR A 1 90 ? 24.234 -0.552 -16.225 1.00 91.44 90 THR A C 1
ATOM 682 O O . THR A 1 90 ? 25.251 -0.136 -16.777 1.00 91.44 90 THR A O 1
ATOM 685 N N . SER A 1 91 ? 24.185 -0.758 -14.906 1.00 91.44 91 SER A N 1
ATOM 686 C CA . SER A 1 91 ? 25.314 -0.462 -14.019 1.00 91.44 91 SER A CA 1
ATOM 687 C C . SER A 1 91 ? 26.475 -1.426 -14.216 1.00 91.44 91 SER A C 1
ATOM 689 O O . SER A 1 91 ? 27.617 -0.970 -14.301 1.00 91.44 91 SER A O 1
ATOM 691 N N . ALA A 1 92 ? 26.196 -2.726 -14.343 1.00 92.56 92 ALA A N 1
ATOM 692 C CA . ALA A 1 92 ? 27.218 -3.734 -14.595 1.00 92.56 92 ALA A CA 1
ATOM 693 C C . ALA A 1 92 ? 27.908 -3.486 -15.944 1.00 92.56 92 ALA A C 1
ATOM 695 O O . ALA A 1 92 ? 29.131 -3.342 -15.995 1.00 92.56 92 ALA A O 1
ATOM 696 N N . THR A 1 93 ? 27.136 -3.308 -17.020 1.00 93.38 93 THR A N 1
ATOM 697 C CA . THR A 1 93 ? 27.666 -3.004 -18.356 1.00 93.38 93 THR A CA 1
ATOM 698 C C . THR A 1 93 ? 28.462 -1.697 -18.369 1.00 93.38 93 THR A C 1
ATOM 700 O O . THR A 1 93 ? 29.575 -1.658 -18.896 1.00 93.38 93 THR A O 1
ATOM 703 N N . ALA A 1 94 ? 27.958 -0.631 -17.740 1.00 91.69 94 ALA A N 1
ATOM 704 C CA . ALA A 1 94 ? 28.679 0.639 -17.660 1.00 91.69 94 ALA A CA 1
ATOM 705 C C . ALA A 1 94 ? 30.017 0.504 -16.912 1.00 91.69 94 ALA A C 1
ATOM 707 O O . ALA A 1 94 ? 31.012 1.112 -17.313 1.00 91.69 94 ALA A O 1
ATOM 708 N N . ALA A 1 95 ? 30.070 -0.316 -15.856 1.00 90.19 95 ALA A N 1
ATOM 709 C CA . ALA A 1 95 ? 31.302 -0.594 -15.126 1.00 90.19 95 ALA A CA 1
ATOM 710 C C . ALA A 1 95 ? 32.327 -1.360 -15.981 1.00 90.19 95 ALA A C 1
ATOM 712 O O . ALA A 1 95 ? 33.520 -1.047 -15.920 1.00 90.19 95 ALA A O 1
ATOM 713 N N . VAL A 1 96 ? 31.879 -2.318 -16.803 1.00 90.75 96 VAL A N 1
ATOM 714 C CA . VAL A 1 96 ? 32.737 -3.027 -17.769 1.00 90.75 96 VAL A CA 1
ATOM 715 C C . VAL A 1 96 ? 33.297 -2.054 -18.805 1.00 90.75 96 VAL A C 1
ATOM 717 O O . VAL A 1 96 ? 34.514 -1.981 -18.972 1.00 90.75 96 VAL A O 1
ATOM 720 N N . ILE A 1 97 ? 32.443 -1.239 -19.430 1.00 89.38 97 ILE A N 1
ATOM 721 C CA . ILE A 1 97 ? 32.834 -0.248 -20.447 1.00 89.38 97 ILE A CA 1
ATOM 722 C C . ILE A 1 97 ? 33.839 0.766 -19.887 1.00 89.38 97 ILE A C 1
ATOM 724 O O . ILE A 1 97 ? 34.836 1.089 -20.530 1.00 89.38 97 ILE A O 1
ATOM 728 N N . GLN A 1 98 ? 33.628 1.245 -18.658 1.00 86.19 98 GLN A N 1
ATOM 729 C CA . GLN A 1 98 ? 34.530 2.202 -18.014 1.00 86.19 98 GLN A CA 1
ATOM 730 C C . GLN A 1 98 ? 35.943 1.631 -17.778 1.00 86.19 98 GLN A C 1
ATOM 732 O O . GLN A 1 98 ? 36.933 2.378 -17.818 1.00 86.19 98 GLN A O 1
ATOM 737 N N . LYS A 1 99 ? 36.039 0.321 -17.508 1.00 78.50 99 LYS A N 1
ATOM 738 C CA . LYS A 1 99 ? 37.306 -0.405 -17.328 1.00 78.50 99 LYS A CA 1
ATOM 739 C C . LYS A 1 99 ? 37.944 -0.797 -18.668 1.00 78.50 99 LYS A C 1
ATOM 741 O O . LYS A 1 99 ? 39.164 -0.727 -18.792 1.00 78.50 99 LYS A O 1
ATOM 746 N N . GLY A 1 100 ? 37.140 -1.163 -19.666 1.00 66.56 100 GLY A N 1
ATOM 747 C CA . GLY A 1 100 ? 37.541 -1.698 -20.972 1.00 66.56 100 GLY A CA 1
ATOM 748 C C . GLY A 1 100 ? 38.091 -0.675 -21.970 1.00 66.56 100 GLY A C 1
ATOM 749 O O . GLY A 1 100 ? 37.808 -0.778 -23.154 1.00 66.56 100 GLY A O 1
ATOM 750 N N . ARG A 1 101 ? 38.898 0.294 -21.518 1.00 65.12 101 ARG A N 1
ATOM 751 C CA . ARG A 1 101 ? 39.430 1.440 -22.298 1.00 65.12 101 ARG A CA 1
ATOM 752 C C . ARG A 1 101 ? 40.311 1.070 -23.511 1.00 65.12 101 ARG A C 1
ATOM 754 O O . ARG A 1 101 ? 40.883 1.965 -24.129 1.00 65.12 101 ARG A O 1
ATOM 761 N N . SER A 1 102 ? 40.495 -0.220 -23.783 1.00 57.72 102 SER A N 1
ATOM 762 C CA . SER A 1 102 ? 41.368 -0.754 -24.830 1.00 57.72 102 SER A CA 1
ATOM 763 C C . SER A 1 102 ? 40.756 -0.545 -26.214 1.00 57.72 102 SER A C 1
ATOM 765 O O . SER A 1 102 ? 39.551 -0.696 -26.392 1.00 57.72 102 SER A O 1
ATOM 767 N N . THR A 1 103 ? 41.596 -0.225 -27.197 1.00 56.19 103 THR A N 1
ATOM 768 C CA . THR A 1 103 ? 41.226 -0.173 -28.619 1.00 56.19 103 THR A CA 1
ATOM 769 C C . THR A 1 103 ? 41.055 -1.559 -29.238 1.00 56.19 103 THR A C 1
ATOM 771 O O . THR A 1 103 ? 40.376 -1.663 -30.252 1.00 56.19 103 THR A O 1
ATOM 774 N N . ASP A 1 104 ? 41.621 -2.601 -28.615 1.00 59.97 104 ASP A N 1
ATOM 775 C CA . ASP A 1 104 ? 41.430 -3.998 -29.015 1.00 59.97 104 ASP A CA 1
ATOM 776 C C . ASP A 1 104 ? 40.441 -4.697 -28.067 1.00 59.97 104 ASP A C 1
ATOM 778 O O . ASP A 1 104 ? 40.740 -4.816 -26.865 1.00 59.97 104 ASP A O 1
ATOM 782 N N . PRO A 1 105 ? 39.273 -5.142 -28.568 1.00 67.50 105 PRO A N 1
ATOM 783 C CA . PRO A 1 105 ? 38.298 -5.878 -27.778 1.00 67.50 105 PRO A CA 1
ATOM 784 C C . PRO A 1 105 ? 38.765 -7.330 -27.561 1.00 67.50 105 PRO A C 1
ATOM 786 O O . PRO A 1 105 ? 39.055 -8.069 -28.498 1.00 67.50 105 PRO A O 1
ATOM 789 N N . ASP A 1 106 ? 38.855 -7.742 -26.293 1.00 83.19 106 ASP A N 1
ATOM 790 C CA . ASP A 1 106 ? 39.166 -9.114 -25.872 1.00 83.19 106 ASP A CA 1
ATOM 791 C C . ASP A 1 106 ? 37.910 -9.712 -25.235 1.00 83.19 106 ASP A C 1
ATOM 793 O O . ASP A 1 106 ? 37.576 -9.397 -24.087 1.00 83.19 106 ASP A O 1
ATOM 797 N N . GLU A 1 107 ? 37.211 -10.558 -25.998 1.00 86.75 107 GLU A N 1
ATOM 798 C CA . GLU A 1 107 ? 35.965 -11.212 -25.590 1.00 86.75 107 GLU A CA 1
ATOM 799 C C . GLU A 1 107 ? 36.114 -11.866 -24.214 1.00 86.75 107 GLU A C 1
ATOM 801 O O . GLU A 1 107 ? 35.350 -11.578 -23.295 1.00 86.75 107 GLU A O 1
ATOM 806 N N . LYS A 1 108 ? 37.149 -12.694 -24.021 1.00 87.06 108 LYS A N 1
ATOM 807 C CA . LYS A 1 108 ? 37.334 -13.455 -22.777 1.00 87.06 108 LYS A CA 1
ATOM 808 C C . LYS A 1 108 ? 37.489 -12.528 -21.577 1.00 87.06 108 LYS A C 1
ATOM 810 O O . LYS A 1 108 ? 36.866 -12.772 -20.544 1.00 87.06 108 LYS A O 1
ATOM 815 N N . LYS A 1 109 ? 38.278 -11.456 -21.704 1.00 87.81 109 LYS A N 1
ATOM 816 C CA . LYS A 1 109 ? 38.428 -10.465 -20.625 1.00 87.81 109 LYS A CA 1
ATOM 817 C C . LYS A 1 109 ? 37.139 -9.695 -20.364 1.00 87.81 109 LYS A C 1
ATOM 819 O O . LYS A 1 109 ? 36.821 -9.450 -19.203 1.00 87.81 109 LYS A O 1
ATOM 824 N N . ALA A 1 110 ? 36.397 -9.328 -21.407 1.00 87.44 110 ALA A N 1
ATOM 825 C CA . ALA A 1 110 ? 35.129 -8.617 -21.265 1.00 87.44 110 ALA A CA 1
ATOM 826 C C . ALA A 1 110 ? 34.069 -9.476 -20.556 1.00 87.44 110 ALA A C 1
ATOM 828 O O . ALA A 1 110 ? 33.385 -8.985 -19.661 1.00 87.44 110 ALA A O 1
ATOM 829 N N . ILE A 1 111 ? 33.984 -10.767 -20.892 1.00 91.69 111 ILE A N 1
ATOM 830 C CA . ILE A 1 111 ? 33.074 -11.725 -20.249 1.00 91.69 111 ILE A CA 1
ATOM 831 C C . ILE A 1 111 ? 33.405 -11.897 -18.759 1.00 91.69 111 ILE A C 1
ATOM 833 O O . ILE A 1 111 ? 32.503 -11.827 -17.924 1.00 91.69 111 ILE A O 1
ATOM 837 N N . VAL A 1 112 ? 34.685 -12.056 -18.400 1.00 92.44 112 VAL A N 1
ATOM 838 C CA . VAL A 1 112 ? 35.109 -12.136 -16.986 1.00 92.44 112 VAL A CA 1
ATOM 839 C C . VAL A 1 112 ? 34.773 -10.842 -16.241 1.00 92.44 112 VAL A C 1
ATOM 841 O O . VAL A 1 112 ? 34.191 -10.887 -15.159 1.00 92.44 112 VAL A O 1
ATOM 844 N N . ALA A 1 113 ? 35.058 -9.684 -16.843 1.00 91.62 113 ALA A N 1
ATOM 845 C CA . ALA A 1 113 ? 34.740 -8.391 -16.243 1.00 91.62 113 ALA A CA 1
ATOM 846 C C . ALA A 1 113 ? 33.229 -8.189 -16.035 1.00 91.62 113 ALA A C 1
ATOM 848 O O . ALA A 1 113 ? 32.836 -7.559 -15.053 1.00 91.62 113 ALA A O 1
ATOM 849 N N . MET A 1 114 ? 32.387 -8.714 -16.934 1.00 94.44 114 MET A N 1
ATOM 850 C CA . MET A 1 114 ? 30.929 -8.666 -16.795 1.00 94.44 114 MET A CA 1
ATOM 851 C C . MET A 1 114 ? 30.447 -9.499 -15.609 1.00 94.44 114 MET A C 1
ATOM 853 O O . MET A 1 114 ? 29.650 -9.002 -14.814 1.00 94.44 114 MET A O 1
ATOM 857 N N . ARG A 1 115 ? 30.978 -10.717 -15.434 1.00 95.12 115 ARG A N 1
ATOM 858 C CA . ARG A 1 115 ? 30.678 -11.557 -14.264 1.00 95.12 115 ARG A CA 1
ATOM 859 C C . ARG A 1 115 ? 31.024 -10.841 -12.956 1.00 95.12 115 ARG A C 1
ATOM 861 O O . ARG A 1 115 ? 30.153 -10.675 -12.107 1.00 95.12 115 ARG A O 1
ATOM 868 N N . GLU A 1 116 ? 32.249 -10.327 -12.838 1.00 93.75 116 GLU A N 1
ATOM 869 C CA . GLU A 1 116 ? 32.698 -9.579 -11.651 1.00 93.75 116 GLU A CA 1
ATOM 870 C C . GLU A 1 116 ? 31.844 -8.326 -11.386 1.00 93.75 116 GLU A C 1
ATOM 872 O O . GLU A 1 116 ? 31.590 -7.950 -10.238 1.00 93.75 116 GLU A O 1
ATOM 877 N N . ALA A 1 117 ? 31.416 -7.633 -12.447 1.00 92.12 117 ALA A N 1
ATOM 878 C CA . ALA A 1 117 ? 30.568 -6.455 -12.322 1.00 92.12 117 ALA A CA 1
ATOM 879 C C . ALA A 1 117 ? 29.170 -6.820 -11.803 1.00 92.12 117 ALA A C 1
ATOM 881 O O . ALA A 1 117 ? 28.670 -6.129 -10.917 1.00 92.12 117 ALA A O 1
ATOM 882 N N . LEU A 1 118 ? 28.570 -7.906 -12.301 1.00 92.25 118 LEU A N 1
ATOM 883 C CA . LEU A 1 118 ? 27.277 -8.409 -11.830 1.00 92.25 118 LEU A CA 1
ATOM 884 C C . LEU A 1 118 ? 27.334 -8.832 -10.361 1.00 92.25 118 LEU A C 1
ATOM 886 O O . LEU A 1 118 ? 26.512 -8.367 -9.577 1.00 92.25 118 LEU A O 1
ATOM 890 N N . GLU A 1 119 ? 28.333 -9.626 -9.969 1.00 90.00 119 GLU A N 1
ATOM 891 C CA . GLU A 1 119 ? 28.548 -10.025 -8.568 1.00 90.00 119 GLU A CA 1
ATOM 892 C C . GLU A 1 119 ? 28.636 -8.800 -7.650 1.00 90.00 119 GLU A C 1
ATOM 894 O O . GLU A 1 119 ? 28.004 -8.736 -6.592 1.00 90.00 119 GLU A O 1
ATOM 899 N N . LYS A 1 120 ? 29.365 -7.769 -8.091 1.00 88.19 120 LYS A N 1
ATOM 900 C CA . LYS A 1 120 ? 29.474 -6.516 -7.349 1.00 88.19 120 LYS A CA 1
ATOM 901 C C . LYS A 1 120 ? 28.141 -5.769 -7.264 1.00 88.19 120 LYS A C 1
ATOM 903 O O . LYS A 1 120 ? 27.843 -5.231 -6.202 1.00 88.19 120 LYS A O 1
ATOM 908 N N . GLU A 1 121 ? 27.361 -5.676 -8.343 1.00 85.94 121 GLU A N 1
ATOM 909 C CA . GLU A 1 121 ? 26.053 -4.999 -8.315 1.00 85.94 121 GLU A CA 1
ATOM 910 C C . GLU A 1 121 ? 25.056 -5.716 -7.397 1.00 85.94 121 GLU A C 1
ATOM 912 O O . GLU A 1 121 ? 24.388 -5.058 -6.595 1.00 85.94 121 GLU A O 1
ATOM 917 N N . LEU A 1 122 ? 25.010 -7.049 -7.444 1.00 82.75 122 LEU A N 1
ATOM 918 C CA . LEU A 1 122 ? 24.169 -7.859 -6.558 1.00 82.75 122 LEU A CA 1
ATOM 919 C C . LEU A 1 122 ? 24.579 -7.704 -5.082 1.00 82.75 122 LEU A C 1
ATOM 921 O O . LEU A 1 122 ? 23.727 -7.721 -4.197 1.00 82.75 122 LEU A O 1
ATOM 925 N N . GLY A 1 123 ? 25.864 -7.448 -4.812 1.00 75.19 123 GLY A N 1
ATOM 926 C CA . GLY A 1 123 ? 26.389 -7.192 -3.468 1.00 75.19 123 GLY A CA 1
ATOM 927 C C . GLY A 1 123 ? 26.228 -5.760 -2.927 1.00 75.19 123 GLY A C 1
ATOM 928 O O . GLY A 1 123 ? 26.568 -5.530 -1.767 1.00 75.19 123 GLY A O 1
ATOM 929 N N . LYS A 1 124 ? 25.750 -4.780 -3.717 1.00 70.38 124 LYS A N 1
ATOM 930 C CA . LYS A 1 124 ? 25.760 -3.346 -3.333 1.00 70.38 124 LYS A CA 1
ATOM 931 C C . LYS A 1 124 ? 24.549 -2.857 -2.539 1.00 70.38 124 LYS A C 1
ATOM 933 O O . LYS A 1 124 ? 24.719 -2.008 -1.669 1.00 70.38 124 LYS A O 1
ATOM 938 N N . LYS A 1 125 ? 23.330 -3.276 -2.898 1.00 63.59 125 LYS A N 1
ATOM 939 C CA . LYS A 1 125 ? 22.083 -2.718 -2.337 1.00 63.59 125 LYS A CA 1
ATOM 940 C C . LYS A 1 125 ? 21.447 -3.688 -1.354 1.00 63.59 125 LYS A C 1
ATOM 942 O O . LYS A 1 125 ? 21.113 -4.800 -1.738 1.00 63.59 125 LYS A O 1
ATOM 947 N N . ASN A 1 126 ? 21.177 -3.214 -0.142 1.00 61.34 126 ASN A N 1
ATOM 948 C CA . ASN A 1 126 ? 20.591 -3.976 0.962 1.00 61.34 126 ASN A CA 1
ATOM 949 C C . ASN A 1 126 ? 19.316 -4.751 0.571 1.00 61.34 126 ASN A C 1
ATOM 951 O O . ASN A 1 126 ? 19.263 -5.963 0.751 1.00 61.34 126 ASN A O 1
ATOM 955 N N . ASN A 1 127 ? 18.337 -4.091 -0.059 1.00 61.44 127 ASN A N 1
ATOM 956 C CA . ASN A 1 127 ? 17.069 -4.732 -0.443 1.00 61.44 127 ASN A CA 1
ATOM 957 C C . ASN A 1 127 ? 17.182 -5.640 -1.682 1.00 61.44 127 ASN A C 1
ATOM 959 O O . ASN A 1 127 ? 16.446 -6.609 -1.808 1.00 61.44 127 ASN A O 1
ATOM 963 N N . LEU A 1 128 ? 18.097 -5.340 -2.608 1.00 66.81 128 LEU A N 1
ATOM 964 C CA . LEU A 1 128 ? 18.298 -6.166 -3.803 1.00 66.81 128 LEU A CA 1
ATOM 965 C C . LEU A 1 128 ? 19.074 -7.436 -3.448 1.00 66.81 128 LEU A C 1
ATOM 967 O O . LEU A 1 128 ? 18.641 -8.530 -3.789 1.00 66.81 128 LEU A O 1
ATOM 971 N N . LYS A 1 129 ? 20.170 -7.283 -2.691 1.00 67.25 129 LYS A N 1
ATOM 972 C CA . LYS A 1 129 ? 20.925 -8.388 -2.092 1.00 67.25 129 LYS A CA 1
ATOM 973 C C . LYS A 1 129 ? 19.982 -9.303 -1.310 1.00 67.25 129 LYS A C 1
ATOM 975 O O . LYS A 1 129 ? 20.082 -10.519 -1.420 1.00 67.25 129 LYS A O 1
ATOM 980 N N . ALA A 1 130 ? 19.041 -8.709 -0.578 1.00 67.75 130 ALA A N 1
ATOM 981 C CA . ALA A 1 130 ? 18.036 -9.431 0.178 1.00 67.75 130 ALA A CA 1
ATOM 982 C C . ALA A 1 130 ? 17.131 -10.315 -0.686 1.00 67.75 130 ALA A C 1
ATOM 984 O O . ALA A 1 130 ? 17.068 -11.521 -0.464 1.00 67.75 130 ALA A O 1
ATOM 985 N N . VAL A 1 131 ? 16.466 -9.748 -1.694 1.00 76.06 131 VAL A N 1
ATOM 986 C CA . VAL A 1 131 ? 15.574 -10.531 -2.565 1.00 76.06 131 VAL A CA 1
ATOM 987 C C . VAL A 1 131 ? 16.351 -11.624 -3.296 1.00 76.06 131 VAL A C 1
ATOM 989 O O . VAL A 1 131 ? 15.901 -12.765 -3.336 1.00 76.06 131 VAL A O 1
ATOM 992 N N . PHE A 1 132 ? 17.548 -11.310 -3.807 1.00 77.44 132 PHE A N 1
ATOM 993 C CA . PHE A 1 132 ? 18.389 -12.321 -4.442 1.00 77.44 132 PHE A CA 1
ATOM 994 C C . PHE A 1 132 ? 18.775 -13.427 -3.457 1.00 77.44 132 PHE A C 1
ATOM 996 O O . PHE A 1 132 ? 18.678 -14.582 -3.831 1.00 77.44 132 PHE A O 1
ATOM 1003 N N . SER A 1 133 ? 19.100 -13.138 -2.192 1.00 75.81 133 SER A N 1
ATOM 1004 C CA . SER A 1 133 ? 19.454 -14.170 -1.196 1.00 75.81 133 SER A CA 1
ATOM 1005 C C . SER A 1 133 ? 18.360 -15.210 -0.904 1.00 75.81 133 SER A C 1
ATOM 1007 O O . SER A 1 133 ? 18.653 -16.232 -0.294 1.00 75.81 133 SER A O 1
ATOM 1009 N N . LEU A 1 134 ? 17.117 -14.982 -1.350 1.00 78.62 134 LEU A N 1
ATOM 1010 C CA . LEU A 1 134 ? 16.047 -15.983 -1.281 1.00 78.62 134 LEU A CA 1
ATOM 1011 C C . LEU A 1 134 ? 16.112 -17.034 -2.395 1.00 78.62 134 LEU A C 1
ATOM 1013 O O . LEU A 1 134 ? 15.470 -18.080 -2.287 1.00 78.62 134 LEU A O 1
ATOM 1017 N N . LEU A 1 135 ? 16.858 -16.763 -3.464 1.00 78.62 135 LEU A N 1
ATOM 1018 C CA . LEU A 1 135 ? 17.206 -17.768 -4.459 1.00 78.62 135 LEU A CA 1
ATOM 1019 C C . LEU A 1 135 ? 18.237 -18.733 -3.863 1.00 78.62 135 LEU A C 1
ATOM 1021 O O . LEU A 1 135 ? 19.122 -18.322 -3.114 1.00 78.62 135 LEU A O 1
ATOM 1025 N N . LEU A 1 136 ? 18.158 -20.003 -4.257 1.00 76.00 136 LEU A N 1
ATOM 1026 C CA . LEU A 1 136 ? 19.223 -20.976 -4.004 1.00 76.00 136 LEU A CA 1
ATOM 1027 C C . LEU A 1 136 ? 20.515 -20.545 -4.723 1.00 76.00 136 LEU A C 1
ATOM 1029 O O . LEU A 1 136 ? 20.440 -19.883 -5.762 1.00 76.00 136 LEU A O 1
ATOM 1033 N N . ASP A 1 137 ? 21.683 -20.971 -4.227 1.00 77.94 137 ASP A N 1
ATOM 1034 C CA . ASP A 1 137 ? 22.998 -20.667 -4.829 1.00 77.94 137 ASP A CA 1
ATOM 1035 C C . ASP A 1 137 ? 23.040 -20.984 -6.338 1.00 77.94 137 ASP A C 1
ATOM 1037 O O . ASP A 1 137 ? 23.584 -20.230 -7.146 1.00 77.94 137 ASP A O 1
ATOM 1041 N N . GLU A 1 138 ? 22.384 -22.075 -6.737 1.00 82.38 138 GLU A N 1
ATOM 1042 C CA . GLU A 1 138 ? 22.228 -22.504 -8.131 1.00 82.38 138 GLU A CA 1
ATOM 1043 C C . GLU A 1 138 ? 21.494 -21.458 -8.987 1.00 82.38 138 GLU A C 1
ATOM 1045 O O . GLU A 1 138 ? 21.896 -21.197 -10.121 1.00 82.38 138 GLU A O 1
ATOM 1050 N N . GLY A 1 139 ? 20.467 -20.809 -8.428 1.00 83.12 139 GLY A N 1
ATOM 1051 C CA . GLY A 1 139 ? 19.707 -19.747 -9.088 1.00 83.12 139 GLY A CA 1
ATOM 1052 C C . GLY A 1 139 ? 20.499 -18.443 -9.236 1.00 83.12 139 GLY A C 1
ATOM 1053 O O . GLY A 1 139 ? 20.346 -17.742 -10.239 1.00 83.12 139 GLY A O 1
ATOM 1054 N N . HIS A 1 140 ? 21.392 -18.128 -8.287 1.00 84.25 140 HIS A N 1
ATOM 1055 C CA . HIS A 1 140 ? 22.303 -16.974 -8.403 1.00 84.25 140 HIS A CA 1
ATOM 1056 C C . HIS A 1 140 ? 23.287 -17.169 -9.547 1.00 84.25 140 HIS A C 1
ATOM 1058 O O . HIS A 1 140 ? 23.437 -16.297 -10.406 1.00 84.25 140 HIS A O 1
ATOM 1064 N N . GLU A 1 141 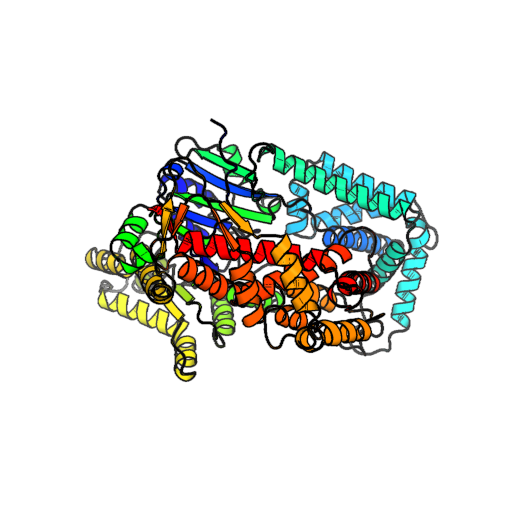? 23.949 -18.323 -9.570 1.00 89.75 141 GLU A N 1
ATOM 1065 C CA . GLU A 1 141 ? 24.916 -18.644 -10.615 1.00 89.75 141 GLU A CA 1
ATOM 1066 C C . GLU A 1 141 ? 24.243 -18.773 -11.982 1.00 89.75 141 GLU A C 1
ATOM 1068 O O . GLU A 1 141 ? 24.793 -18.318 -12.987 1.00 89.75 141 GLU A O 1
ATOM 1073 N N . GLU A 1 142 ? 23.027 -19.318 -12.041 1.00 92.12 142 GLU A N 1
ATOM 1074 C CA . GLU A 1 142 ? 22.241 -19.350 -13.269 1.00 92.12 142 GLU A CA 1
ATOM 1075 C C . GLU A 1 142 ? 21.936 -17.944 -13.798 1.00 92.12 142 GLU A C 1
ATOM 1077 O O . GLU A 1 142 ? 22.153 -17.685 -14.985 1.00 92.12 142 GLU A O 1
ATOM 1082 N N . PHE A 1 143 ? 21.502 -17.018 -12.940 1.00 92.25 143 PHE A N 1
ATOM 1083 C CA . PHE A 1 143 ? 21.268 -15.630 -13.334 1.00 92.25 143 PHE A CA 1
ATOM 1084 C C . PHE A 1 143 ? 22.523 -14.989 -13.935 1.00 92.25 143 PHE A C 1
ATOM 1086 O O . PHE A 1 143 ? 22.492 -14.468 -15.055 1.00 92.25 143 PHE A O 1
ATOM 1093 N N . ILE A 1 144 ? 23.644 -15.064 -13.212 1.00 93.75 144 ILE A N 1
ATOM 1094 C CA . ILE A 1 144 ? 24.922 -14.484 -13.636 1.00 93.75 144 ILE A CA 1
ATOM 1095 C C . ILE A 1 144 ? 25.375 -15.104 -14.959 1.00 93.75 144 ILE A C 1
ATOM 1097 O O . ILE A 1 144 ? 25.763 -14.381 -15.884 1.00 93.75 144 ILE A O 1
ATOM 1101 N N . ARG A 1 145 ? 25.295 -16.434 -15.080 1.00 95.50 145 ARG A N 1
ATOM 1102 C CA . ARG A 1 145 ? 25.642 -17.176 -16.296 1.00 95.50 145 ARG A CA 1
ATOM 1103 C C . ARG A 1 145 ? 24.784 -16.743 -17.476 1.00 95.50 145 ARG A C 1
ATOM 1105 O O . ARG A 1 145 ? 25.331 -16.504 -18.550 1.00 95.50 145 ARG A O 1
ATOM 1112 N N . ASN A 1 146 ? 23.474 -16.617 -17.290 1.00 96.38 146 ASN A N 1
ATOM 1113 C CA . ASN A 1 146 ? 22.551 -16.282 -18.368 1.00 96.38 146 ASN A CA 1
ATOM 1114 C C . ASN A 1 146 ? 22.745 -14.835 -18.845 1.00 96.38 146 ASN A C 1
ATOM 1116 O O . ASN A 1 146 ? 22.824 -14.606 -20.050 1.00 96.38 146 ASN A O 1
ATOM 1120 N N . VAL A 1 147 ? 22.924 -13.867 -17.937 1.00 95.75 147 VAL A N 1
ATOM 1121 C CA . VAL A 1 147 ? 23.227 -12.471 -18.319 1.00 95.75 147 VAL A CA 1
ATOM 1122 C C . VAL A 1 147 ? 24.590 -12.367 -19.007 1.00 95.75 147 VAL A C 1
ATOM 1124 O O . VAL A 1 147 ? 24.737 -11.663 -20.005 1.00 95.75 147 VAL A O 1
ATOM 1127 N N . THR A 1 148 ? 25.593 -13.089 -18.511 1.00 95.81 148 THR A N 1
ATOM 1128 C CA . THR A 1 148 ? 26.936 -13.113 -19.107 1.00 95.81 148 THR A CA 1
ATOM 1129 C C . THR A 1 148 ? 26.925 -13.771 -20.493 1.00 95.81 148 THR A C 1
ATOM 1131 O O . THR A 1 148 ? 27.554 -13.272 -21.427 1.00 95.81 148 THR A O 1
ATOM 1134 N N . GLY A 1 149 ? 26.170 -14.861 -20.654 1.00 95.38 149 GLY A N 1
ATOM 1135 C CA . GLY A 1 149 ? 25.931 -15.515 -21.940 1.00 95.38 149 GLY A CA 1
ATOM 1136 C C . GLY A 1 149 ? 25.196 -14.603 -22.919 1.00 95.38 149 GLY A C 1
ATOM 1137 O O . GLY A 1 149 ? 25.604 -14.495 -24.075 1.00 95.38 149 GLY A O 1
ATOM 1138 N N . TRP A 1 150 ? 24.191 -13.869 -22.438 1.00 95.44 150 TRP A N 1
ATOM 1139 C CA . TRP A 1 150 ? 23.502 -12.854 -23.225 1.00 95.44 150 TRP A CA 1
ATOM 1140 C C . TRP A 1 150 ? 24.467 -11.759 -23.697 1.00 95.44 150 TRP A C 1
ATOM 1142 O O . TRP A 1 150 ? 24.546 -11.508 -24.895 1.00 95.44 150 TRP A O 1
ATOM 1152 N N . TYR A 1 151 ? 25.266 -11.182 -22.790 1.00 93.94 151 TYR A N 1
ATOM 1153 C CA . TYR A 1 151 ? 26.260 -10.140 -23.089 1.00 93.94 151 TYR A CA 1
ATOM 1154 C C . TYR A 1 151 ? 27.276 -10.576 -24.157 1.00 93.94 151 TYR A C 1
ATOM 1156 O O . TYR A 1 151 ? 27.684 -9.784 -25.007 1.00 93.94 151 TYR A O 1
ATOM 1164 N N . ARG A 1 152 ? 27.655 -11.858 -24.135 1.00 92.50 152 ARG A N 1
ATOM 1165 C CA . ARG A 1 152 ? 28.491 -12.485 -25.160 1.00 92.50 152 ARG A CA 1
ATOM 1166 C C . ARG A 1 152 ? 27.773 -12.569 -26.509 1.00 92.50 152 ARG A C 1
ATOM 1168 O O . ARG A 1 152 ? 28.301 -12.098 -27.511 1.00 92.50 152 ARG A O 1
ATOM 1175 N N . SER A 1 153 ? 26.580 -13.166 -26.524 1.00 92.00 153 SER A N 1
ATOM 1176 C CA . SER A 1 153 ? 25.802 -13.431 -27.745 1.00 92.00 153 SER A CA 1
ATOM 1177 C C . SER A 1 153 ? 25.249 -12.173 -28.417 1.00 92.00 153 SER A C 1
ATOM 1179 O O . SER A 1 153 ? 25.026 -12.167 -29.623 1.00 92.00 153 SER A O 1
ATOM 1181 N N . SER A 1 154 ? 25.051 -11.095 -27.655 1.00 90.00 154 SER A N 1
ATOM 1182 C CA . SER A 1 154 ? 24.567 -9.818 -28.176 1.00 90.00 154 SER A CA 1
ATOM 1183 C C . SER A 1 154 ? 25.655 -8.991 -28.859 1.00 90.00 154 SER A C 1
ATOM 1185 O O . SER A 1 154 ? 25.346 -7.934 -29.404 1.00 90.00 154 SER A O 1
ATOM 1187 N N . HIS A 1 155 ? 26.913 -9.451 -28.825 1.00 89.00 155 HIS A N 1
ATOM 1188 C CA . HIS A 1 155 ? 28.083 -8.729 -29.331 1.00 89.00 155 HIS A CA 1
ATOM 1189 C C . HIS A 1 155 ? 28.284 -7.338 -28.702 1.00 89.00 155 HIS A C 1
ATOM 1191 O O . HIS A 1 155 ? 29.030 -6.512 -29.218 1.00 89.00 155 HIS A O 1
ATOM 1197 N N . LEU A 1 156 ? 27.682 -7.064 -27.537 1.00 88.94 156 LEU A N 1
ATOM 1198 C CA . LEU A 1 156 ? 27.854 -5.779 -26.851 1.00 88.94 156 LEU A CA 1
ATOM 1199 C C . LEU A 1 156 ? 29.310 -5.533 -26.428 1.00 88.94 156 LEU A C 1
ATOM 1201 O O . LEU A 1 156 ? 29.768 -4.393 -26.369 1.00 88.94 156 LEU A O 1
ATOM 1205 N N . TRP A 1 157 ? 30.058 -6.601 -26.156 1.00 88.44 157 TRP A N 1
ATOM 1206 C CA . TRP A 1 157 ? 31.472 -6.506 -25.806 1.00 88.44 157 TRP A CA 1
ATOM 1207 C C . TRP A 1 157 ? 32.331 -5.880 -26.921 1.00 88.44 157 TRP A C 1
ATOM 1209 O O . TRP A 1 157 ? 33.287 -5.170 -26.595 1.00 88.44 157 TRP A O 1
ATOM 1219 N N . ASP A 1 158 ? 31.959 -6.071 -28.194 1.00 87.94 158 ASP A N 1
ATOM 1220 C CA . ASP A 1 158 ? 32.613 -5.467 -29.366 1.00 87.94 158 ASP A CA 1
ATOM 1221 C C . ASP A 1 158 ? 32.391 -3.943 -29.424 1.00 87.94 158 ASP A C 1
ATOM 1223 O O . ASP A 1 158 ? 33.248 -3.181 -29.872 1.00 87.94 158 ASP A O 1
ATOM 1227 N N . GLU A 1 159 ? 31.260 -3.465 -28.901 1.00 87.81 159 GLU A N 1
ATOM 1228 C CA . GLU A 1 159 ? 30.870 -2.051 -28.948 1.00 87.81 159 GLU A CA 1
ATOM 1229 C C . GLU A 1 159 ? 31.411 -1.233 -27.759 1.00 87.81 159 GLU A C 1
ATOM 1231 O O . GLU A 1 159 ? 31.318 -0.001 -27.760 1.00 87.81 159 GLU A O 1
ATOM 1236 N N . ASN A 1 160 ? 32.021 -1.873 -26.753 1.00 87.75 160 ASN A N 1
ATOM 1237 C CA . ASN A 1 160 ? 32.459 -1.225 -25.509 1.00 87.75 160 ASN A CA 1
ATOM 1238 C C . ASN A 1 160 ? 33.291 0.052 -25.741 1.00 87.75 160 ASN A C 1
ATOM 1240 O O . ASN A 1 160 ? 32.999 1.105 -25.167 1.00 87.75 160 ASN A O 1
ATOM 1244 N N . ALA A 1 161 ? 34.320 -0.020 -26.593 1.00 85.31 161 ALA A N 1
ATOM 1245 C CA . ALA A 1 161 ? 35.217 1.107 -26.859 1.00 85.31 161 ALA A CA 1
ATOM 1246 C C . ALA A 1 161 ? 34.492 2.275 -27.549 1.00 85.31 161 ALA A C 1
ATOM 1248 O O . ALA A 1 161 ? 34.726 3.445 -27.234 1.00 85.31 161 ALA A O 1
ATOM 1249 N N . LYS A 1 162 ? 33.570 1.965 -28.466 1.00 88.38 162 LYS A N 1
ATOM 1250 C CA . LYS A 1 162 ? 32.753 2.956 -29.170 1.00 88.38 162 LYS A CA 1
ATOM 1251 C C . LYS A 1 162 ? 31.792 3.650 -28.209 1.00 88.38 162 LYS A C 1
ATOM 1253 O O . LYS A 1 162 ? 31.771 4.877 -28.179 1.00 88.38 162 LYS A O 1
ATOM 1258 N N . LEU A 1 163 ? 31.069 2.897 -27.377 1.00 89.31 163 LEU A N 1
ATOM 1259 C CA . LEU A 1 163 ? 30.149 3.457 -26.379 1.00 89.31 163 LEU A CA 1
ATOM 1260 C C . LEU A 1 163 ? 30.888 4.343 -25.363 1.00 89.31 163 LEU A C 1
ATOM 1262 O O . LEU A 1 163 ? 30.416 5.434 -25.036 1.00 89.31 163 LEU A O 1
ATOM 1266 N N . TYR A 1 164 ? 32.084 3.929 -24.926 1.00 88.44 164 TYR A N 1
ATOM 1267 C CA . TYR A 1 164 ? 32.948 4.750 -24.074 1.00 88.44 164 TYR A CA 1
ATOM 1268 C C . TYR A 1 164 ? 33.327 6.077 -24.745 1.00 88.44 164 TYR A C 1
ATOM 1270 O O . TYR A 1 164 ? 33.205 7.141 -24.134 1.00 88.44 164 TYR A O 1
ATOM 1278 N N . ASN A 1 165 ? 33.777 6.032 -26.003 1.00 85.94 165 ASN A N 1
ATOM 1279 C CA . ASN A 1 165 ? 34.183 7.226 -26.742 1.00 85.94 165 ASN A CA 1
ATOM 1280 C C . ASN A 1 165 ? 33.002 8.165 -27.020 1.00 85.94 165 ASN A C 1
ATOM 1282 O O . ASN A 1 165 ? 33.156 9.376 -26.873 1.00 85.94 165 ASN A O 1
ATOM 1286 N N . THR A 1 166 ? 31.815 7.634 -27.322 1.00 87.19 166 THR A N 1
ATOM 1287 C CA . THR A 1 166 ? 30.586 8.432 -27.446 1.00 87.19 166 THR A CA 1
ATOM 1288 C C . THR A 1 166 ? 30.278 9.174 -26.144 1.00 87.19 166 THR A C 1
ATOM 1290 O O . THR A 1 166 ? 30.104 10.391 -26.160 1.00 87.19 166 THR A O 1
ATOM 1293 N N . ALA A 1 167 ? 30.295 8.482 -24.999 1.00 85.94 167 ALA A N 1
ATOM 1294 C CA . ALA A 1 167 ? 30.074 9.114 -23.695 1.00 85.94 167 ALA A CA 1
ATOM 1295 C C . ALA A 1 167 ? 31.146 10.170 -23.363 1.00 85.94 167 ALA A C 1
ATOM 1297 O O . ALA A 1 167 ? 30.839 11.231 -22.817 1.00 85.94 167 ALA A O 1
ATOM 1298 N N . LYS A 1 168 ? 32.409 9.906 -23.719 1.00 83.25 168 LYS A N 1
ATOM 1299 C CA . LYS A 1 168 ? 33.522 10.843 -23.531 1.00 83.25 168 LYS A CA 1
ATOM 1300 C C . LYS A 1 168 ? 33.360 12.110 -24.375 1.00 83.25 168 LYS A C 1
ATOM 1302 O O . LYS A 1 168 ? 33.594 13.196 -23.855 1.00 83.25 168 LYS A O 1
ATOM 1307 N N . ASN A 1 169 ? 32.947 11.988 -25.634 1.00 81.12 169 ASN A N 1
ATOM 1308 C CA . ASN A 1 169 ? 32.729 13.136 -26.518 1.00 81.12 169 ASN A CA 1
ATOM 1309 C C . ASN A 1 169 ? 31.558 14.001 -26.023 1.00 81.12 169 ASN A C 1
ATOM 1311 O O . ASN A 1 169 ? 31.709 15.214 -25.905 1.00 81.12 169 ASN A O 1
ATOM 1315 N N . LEU A 1 170 ? 30.457 13.376 -25.585 1.00 76.38 170 LEU A N 1
ATOM 1316 C CA . LEU A 1 170 ? 29.331 14.075 -24.944 1.00 76.38 170 LEU A CA 1
ATOM 1317 C C . LEU A 1 170 ? 29.750 14.852 -23.686 1.00 76.38 170 LEU A C 1
ATOM 1319 O O . LEU A 1 170 ? 29.173 15.892 -23.374 1.00 76.38 170 LEU A O 1
ATOM 1323 N N . SER A 1 171 ? 30.757 14.362 -22.955 1.00 71.94 171 SER A N 1
ATOM 1324 C CA . SER A 1 171 ? 31.327 15.071 -21.804 1.00 71.94 171 SER A CA 1
ATOM 1325 C C . SER A 1 171 ? 32.132 16.313 -22.202 1.00 71.94 171 SER A C 1
ATOM 1327 O O . SER A 1 171 ? 32.266 17.213 -21.377 1.00 71.94 171 SER A O 1
ATOM 1329 N N . GLN A 1 172 ? 32.707 16.352 -23.409 1.00 64.94 172 GLN A N 1
ATOM 1330 C CA . GLN A 1 172 ? 33.539 17.461 -23.899 1.00 64.94 172 GLN A CA 1
ATOM 1331 C C . GLN A 1 172 ? 32.711 18.596 -24.519 1.00 64.94 172 GLN A C 1
ATOM 1333 O O . GLN A 1 172 ? 33.158 19.739 -24.524 1.00 64.94 172 GLN A O 1
ATOM 1338 N N . GLU A 1 173 ? 31.501 18.299 -24.996 1.00 59.00 173 GLU A N 1
ATOM 1339 C CA . GLU A 1 173 ? 30.556 19.281 -25.550 1.00 59.00 173 GLU A CA 1
ATOM 1340 C C . GLU A 1 173 ? 29.834 20.115 -24.468 1.00 59.00 173 GLU A C 1
ATOM 1342 O O . GLU A 1 173 ? 29.210 21.134 -24.773 1.00 59.00 173 GLU A O 1
ATOM 1347 N N . GLN A 1 174 ? 29.940 19.733 -23.189 1.00 60.06 174 GLN A N 1
ATOM 1348 C CA . GLN A 1 174 ? 29.359 20.478 -22.066 1.00 60.06 174 GLN A CA 1
ATOM 1349 C C . GLN A 1 174 ? 30.176 21.748 -21.757 1.00 60.06 174 GLN A C 1
ATOM 1351 O O . GLN A 1 174 ? 31.373 21.680 -21.471 1.00 60.06 174 GLN A O 1
ATOM 1356 N N . LYS A 1 175 ? 29.533 22.929 -21.790 1.00 49.06 175 LYS A N 1
ATOM 1357 C CA . LYS A 1 175 ? 30.179 24.217 -21.457 1.00 49.06 175 LYS A CA 1
ATOM 1358 C C . LYS A 1 175 ? 30.738 24.202 -20.018 1.00 49.06 175 LYS A C 1
ATOM 1360 O O . LYS A 1 175 ? 30.076 23.687 -19.118 1.00 49.06 175 LYS A O 1
ATOM 1365 N N . PRO A 1 176 ? 31.910 24.813 -19.748 1.00 41.41 176 PRO A N 1
ATOM 1366 C CA . PRO A 1 176 ? 32.496 24.808 -18.412 1.00 41.41 176 PRO A CA 1
ATOM 1367 C C . PRO A 1 176 ? 31.702 25.713 -17.456 1.00 41.41 176 PRO A C 1
ATOM 1369 O O . PRO A 1 176 ? 31.781 26.937 -17.533 1.00 41.41 176 PRO A O 1
ATOM 1372 N N . GLY A 1 177 ? 30.955 25.102 -16.531 1.00 45.41 177 GLY A N 1
ATOM 1373 C CA . GLY A 1 177 ? 30.211 25.777 -15.465 1.00 45.41 177 GLY A CA 1
ATOM 1374 C C . GLY A 1 177 ? 29.802 24.795 -14.360 1.00 45.41 177 GLY A C 1
ATOM 1375 O O . GLY A 1 177 ? 29.047 23.866 -14.599 1.00 45.41 177 GLY A O 1
ATOM 1376 N N . LYS A 1 178 ? 30.386 24.972 -13.168 1.00 42.28 178 LYS A N 1
ATOM 1377 C CA . LYS A 1 178 ? 30.226 24.246 -11.884 1.00 42.28 178 LYS A CA 1
ATOM 1378 C C . LYS A 1 178 ? 29.226 23.067 -11.815 1.00 42.28 178 LYS A C 1
ATOM 1380 O O . LYS A 1 178 ? 28.163 23.194 -11.223 1.00 42.28 178 LYS A O 1
ATOM 1385 N N . THR A 1 179 ? 29.650 21.907 -12.324 1.00 43.28 179 THR A N 1
ATOM 1386 C CA . THR A 1 179 ? 29.677 20.536 -11.735 1.00 43.28 179 THR A CA 1
ATOM 1387 C C . THR A 1 179 ? 29.567 19.524 -12.879 1.00 43.28 179 THR A C 1
ATOM 1389 O O . THR A 1 179 ? 28.483 19.249 -13.372 1.00 43.28 179 THR A O 1
ATOM 1392 N N . SER A 1 180 ? 30.689 18.984 -13.359 1.00 53.59 180 SER A N 1
ATOM 1393 C CA . SER A 1 180 ? 30.694 18.053 -14.497 1.00 53.59 180 SER A CA 1
ATOM 1394 C C . SER A 1 180 ? 29.904 16.780 -14.176 1.00 53.59 180 SER A C 1
ATOM 1396 O O . SER A 1 180 ? 30.203 16.123 -13.174 1.00 53.59 180 SER A O 1
ATOM 1398 N N . ILE A 1 181 ? 28.953 16.397 -15.036 1.00 62.19 181 ILE A N 1
ATOM 1399 C CA . ILE A 1 181 ? 28.297 15.083 -14.965 1.00 62.19 181 ILE A CA 1
ATOM 1400 C C . ILE A 1 181 ? 29.392 14.010 -15.014 1.00 62.19 181 ILE A C 1
ATOM 1402 O O . ILE A 1 181 ? 30.280 14.056 -15.867 1.00 62.19 181 ILE A O 1
ATOM 1406 N N . SER A 1 182 ? 29.364 13.048 -14.086 1.00 76.88 182 SER A N 1
ATOM 1407 C CA . SER A 1 182 ? 30.391 12.002 -14.068 1.00 76.88 182 SER A CA 1
ATOM 1408 C C . SER A 1 182 ? 30.361 11.198 -15.372 1.00 76.88 182 SER A C 1
ATOM 1410 O O . SER A 1 182 ? 29.292 10.833 -15.864 1.00 76.88 182 SER A O 1
ATOM 1412 N N . LEU A 1 183 ? 31.538 10.866 -15.911 1.00 80.88 183 LEU A N 1
ATOM 1413 C CA . LEU A 1 183 ? 31.657 10.050 -17.124 1.00 80.88 183 LEU A CA 1
ATOM 1414 C C . LEU A 1 183 ? 30.870 8.732 -17.013 1.00 80.88 183 LEU A C 1
ATOM 1416 O O . LEU A 1 183 ? 30.288 8.280 -17.990 1.00 80.88 183 LEU A O 1
ATOM 1420 N N . LEU A 1 184 ? 30.797 8.142 -15.816 1.00 83.12 184 LEU A N 1
ATOM 1421 C CA . LEU A 1 184 ? 30.015 6.929 -15.569 1.00 83.12 184 LEU A CA 1
ATOM 1422 C C . LEU A 1 184 ? 28.512 7.141 -15.813 1.00 83.12 184 LEU A C 1
ATOM 1424 O O . LEU A 1 184 ? 27.869 6.267 -16.382 1.00 83.12 184 LEU A O 1
ATOM 1428 N N . SER A 1 185 ? 27.959 8.290 -15.418 1.00 81.38 185 SER A N 1
ATOM 1429 C CA . SER A 1 185 ? 26.555 8.628 -15.684 1.00 81.38 185 SER A CA 1
ATOM 1430 C C . SER A 1 185 ? 26.283 8.747 -17.188 1.00 81.38 185 SER A C 1
ATOM 1432 O O . SER A 1 185 ? 25.311 8.190 -17.687 1.00 81.38 185 SER A O 1
ATOM 1434 N N . LEU A 1 186 ? 27.197 9.377 -17.936 1.00 84.31 186 LEU A N 1
ATOM 1435 C CA . LEU A 1 186 ? 27.098 9.462 -19.398 1.00 84.31 186 LEU A CA 1
ATOM 1436 C C . LEU A 1 186 ? 27.210 8.085 -20.067 1.00 84.31 186 LEU A C 1
ATOM 1438 O O . LEU A 1 186 ? 26.454 7.798 -20.991 1.00 84.31 186 LEU A O 1
ATOM 1442 N N . ILE A 1 187 ? 28.097 7.212 -19.574 1.00 88.25 187 ILE A N 1
ATOM 1443 C CA . ILE A 1 187 ? 28.185 5.821 -20.043 1.00 88.25 187 ILE A CA 1
ATOM 1444 C C . ILE A 1 187 ? 26.856 5.097 -19.794 1.00 88.25 187 ILE A C 1
ATOM 1446 O O . ILE A 1 187 ? 26.363 4.435 -20.701 1.00 88.25 187 ILE A O 1
ATOM 1450 N N . LYS A 1 188 ? 26.236 5.247 -18.613 1.00 89.69 188 LYS A N 1
ATOM 1451 C CA . LYS A 1 188 ? 24.919 4.649 -18.331 1.00 89.69 188 LYS A CA 1
ATOM 1452 C C . LYS A 1 188 ? 23.851 5.109 -19.326 1.00 89.69 188 LYS A C 1
ATOM 1454 O O . LYS A 1 188 ? 23.069 4.281 -19.782 1.00 89.69 188 LYS A O 1
ATOM 1459 N N . THR A 1 189 ? 23.829 6.393 -19.687 1.00 86.19 189 THR A N 1
ATOM 1460 C CA . THR A 1 189 ? 22.902 6.919 -20.703 1.00 86.19 189 THR A CA 1
ATOM 1461 C C . THR A 1 189 ? 23.123 6.253 -22.059 1.00 86.19 189 THR A C 1
ATOM 1463 O O . THR A 1 189 ? 22.187 5.688 -22.615 1.00 86.19 189 THR A O 1
ATOM 1466 N N . VAL A 1 190 ? 24.367 6.226 -22.546 1.00 89.19 190 VAL A N 1
ATOM 1467 C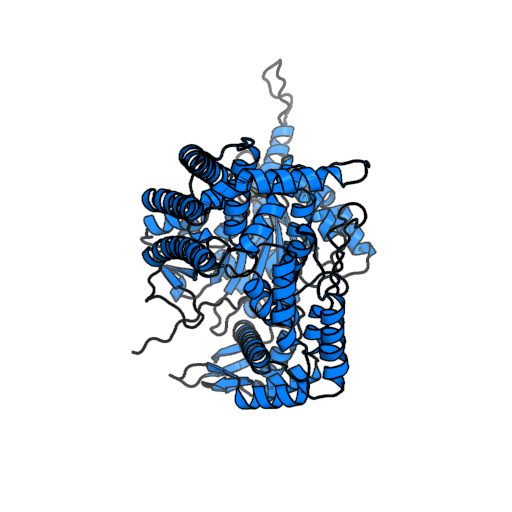 CA . VAL A 1 190 ? 24.711 5.617 -23.843 1.00 89.19 190 VAL A CA 1
ATOM 1468 C C . VAL A 1 190 ? 24.409 4.111 -23.866 1.00 89.19 190 VAL A C 1
ATOM 1470 O O . VAL A 1 190 ? 23.948 3.587 -24.875 1.00 89.19 190 VAL A O 1
ATOM 1473 N N . VAL A 1 191 ? 24.615 3.412 -22.746 1.00 91.75 191 VAL A N 1
ATOM 1474 C CA . VAL A 1 191 ? 24.256 1.993 -22.593 1.00 91.75 191 VAL A CA 1
ATOM 1475 C C . VAL A 1 191 ? 22.744 1.780 -22.689 1.00 91.75 191 VAL A C 1
ATOM 1477 O O . VAL A 1 191 ? 22.305 0.868 -23.384 1.00 91.75 191 VAL A O 1
ATOM 1480 N N . ARG A 1 192 ? 21.933 2.622 -22.036 1.00 90.88 192 ARG A N 1
ATOM 1481 C CA . ARG A 1 192 ? 20.464 2.541 -22.129 1.00 90.88 192 ARG A CA 1
ATOM 1482 C C . ARG A 1 192 ? 19.971 2.786 -23.553 1.00 90.88 192 ARG A C 1
ATOM 1484 O O . ARG A 1 192 ? 19.112 2.047 -24.025 1.00 90.88 192 ARG A O 1
ATOM 1491 N N . ASP A 1 193 ? 20.552 3.762 -24.248 1.00 88.69 193 ASP A N 1
ATOM 1492 C CA . ASP A 1 193 ? 20.225 4.043 -25.651 1.00 88.69 193 ASP A CA 1
ATOM 1493 C C . ASP A 1 193 ? 20.605 2.877 -26.575 1.00 88.69 193 ASP A C 1
ATOM 1495 O O . ASP A 1 193 ? 19.895 2.597 -27.543 1.00 88.69 193 ASP A O 1
ATOM 1499 N N . TRP A 1 194 ? 21.700 2.172 -26.270 1.00 91.19 194 TRP A N 1
ATOM 1500 C CA . TRP A 1 194 ? 22.087 0.962 -26.990 1.00 91.19 194 TRP A CA 1
ATOM 1501 C C . TRP A 1 194 ? 21.099 -0.184 -26.740 1.00 91.19 194 TRP A C 1
ATOM 1503 O O . TRP A 1 194 ? 20.613 -0.775 -27.701 1.00 91.19 194 TRP A O 1
ATOM 1513 N N . PHE A 1 195 ? 20.712 -0.443 -25.482 1.00 90.88 195 PHE A N 1
ATOM 1514 C CA . PHE A 1 195 ? 19.693 -1.456 -25.169 1.00 90.88 195 PHE A CA 1
ATOM 1515 C C . PHE A 1 195 ? 18.353 -1.175 -25.865 1.00 90.88 195 PHE A C 1
ATOM 1517 O O . PHE A 1 195 ? 17.673 -2.091 -26.328 1.00 90.88 195 PHE A O 1
ATOM 1524 N N . ASP A 1 196 ? 17.984 0.099 -26.004 1.00 88.50 196 ASP A N 1
ATOM 1525 C CA . ASP A 1 196 ? 16.807 0.509 -26.766 1.00 88.50 196 ASP A CA 1
ATOM 1526 C C . ASP A 1 196 ? 16.891 0.136 -28.254 1.00 88.50 196 ASP A C 1
ATOM 1528 O O . ASP A 1 196 ? 15.862 -0.141 -28.883 1.00 88.50 196 ASP A O 1
ATOM 1532 N N . GLN A 1 197 ? 18.091 0.105 -28.824 1.00 88.50 197 GLN A N 1
ATOM 1533 C CA . GLN A 1 197 ? 18.346 -0.217 -30.230 1.00 88.50 197 GLN A CA 1
ATOM 1534 C C . GLN A 1 197 ? 18.571 -1.712 -30.487 1.00 88.50 197 GLN A C 1
ATOM 1536 O O . GLN A 1 197 ? 18.581 -2.108 -31.651 1.00 88.50 197 GLN A O 1
ATOM 1541 N N . CYS A 1 198 ? 18.692 -2.536 -29.439 1.00 87.50 198 CYS A N 1
ATOM 1542 C CA . CYS A 1 198 ? 18.791 -3.988 -29.573 1.00 87.50 198 CYS A CA 1
ATOM 1543 C C . CYS A 1 198 ? 17.660 -4.571 -30.420 1.00 87.50 198 CYS A C 1
ATOM 1545 O O . CYS A 1 198 ? 16.507 -4.117 -30.358 1.00 87.50 198 CYS A O 1
ATOM 1547 N N . HIS A 1 199 ? 17.998 -5.637 -31.144 1.00 88.31 199 HIS A N 1
ATOM 1548 C CA . HIS A 1 199 ? 17.026 -6.444 -31.865 1.00 88.31 199 HIS A CA 1
ATOM 1549 C C . HIS A 1 199 ? 16.011 -7.078 -30.899 1.00 88.31 199 HIS A C 1
ATOM 1551 O O . HIS A 1 199 ? 16.275 -7.252 -29.704 1.00 88.31 199 HIS A O 1
ATOM 1557 N N . GLN A 1 200 ? 14.816 -7.384 -31.411 1.00 87.62 200 GLN A N 1
ATOM 1558 C CA . GLN A 1 200 ? 13.716 -7.873 -30.578 1.00 87.62 200 GLN A CA 1
ATOM 1559 C C . GLN A 1 200 ? 14.034 -9.230 -29.937 1.00 87.62 200 GLN A C 1
ATOM 1561 O O . GLN A 1 200 ? 13.738 -9.421 -28.768 1.00 87.62 200 GLN A O 1
ATOM 1566 N N . ASP A 1 201 ? 14.731 -10.121 -30.637 1.00 89.75 201 ASP A N 1
ATOM 1567 C CA . ASP A 1 201 ? 15.201 -11.410 -30.115 1.00 89.75 201 ASP A CA 1
ATOM 1568 C C . ASP A 1 201 ? 16.157 -11.255 -28.916 1.00 89.75 201 ASP A C 1
ATOM 1570 O O . ASP A 1 201 ? 16.048 -11.973 -27.921 1.00 89.75 201 ASP A O 1
ATOM 1574 N N . GLN A 1 202 ? 17.060 -10.272 -28.959 1.00 90.00 202 GLN A N 1
ATOM 1575 C CA . GLN A 1 202 ? 17.956 -9.963 -27.840 1.00 90.00 202 GLN A CA 1
ATOM 1576 C C . GLN A 1 202 ? 17.182 -9.435 -26.628 1.00 90.00 202 GLN A C 1
ATOM 1578 O O . GLN A 1 202 ? 17.510 -9.777 -25.489 1.00 90.00 202 GLN A O 1
ATOM 1583 N N . LYS A 1 203 ? 16.159 -8.612 -26.869 1.00 89.00 203 LYS A N 1
ATOM 1584 C CA . LYS A 1 203 ? 15.251 -8.096 -25.838 1.00 89.00 203 LYS A CA 1
ATOM 1585 C C . LYS A 1 203 ? 14.408 -9.215 -25.234 1.00 89.00 203 LYS A C 1
ATOM 1587 O O . LYS A 1 203 ? 14.355 -9.329 -24.015 1.00 89.00 203 LYS A O 1
ATOM 1592 N N . ASP A 1 204 ? 13.843 -10.087 -26.057 1.00 90.38 204 ASP A N 1
ATOM 1593 C CA . ASP A 1 204 ? 13.073 -11.250 -25.613 1.00 90.38 204 ASP A CA 1
ATOM 1594 C C . ASP A 1 204 ? 13.948 -12.195 -24.774 1.00 90.38 204 ASP A C 1
ATOM 1596 O O . ASP A 1 204 ? 13.518 -12.695 -23.736 1.00 90.38 204 ASP A O 1
ATOM 1600 N N . SER A 1 205 ? 15.223 -12.368 -25.140 1.00 92.12 205 SER A N 1
ATOM 1601 C CA . SER A 1 205 ? 16.171 -13.136 -24.328 1.00 92.12 205 SER A CA 1
ATOM 1602 C C . SER A 1 205 ? 16.410 -12.515 -22.948 1.00 92.12 205 SER A C 1
ATOM 1604 O O . SER A 1 205 ? 16.457 -13.256 -21.967 1.00 92.12 205 SER A O 1
ATOM 1606 N N . LEU A 1 206 ? 16.555 -11.190 -22.835 1.00 92.56 206 LEU A N 1
ATOM 1607 C CA . LEU A 1 206 ? 16.659 -10.527 -21.528 1.00 92.56 206 LEU A CA 1
ATOM 1608 C C . LEU A 1 206 ? 15.358 -10.639 -20.728 1.00 92.56 206 LEU A C 1
ATOM 1610 O O . LEU A 1 206 ? 15.406 -10.809 -19.510 1.00 92.56 206 LEU A O 1
ATOM 1614 N N . GLN A 1 207 ? 14.207 -10.564 -21.401 1.00 91.44 207 GLN A N 1
ATOM 1615 C CA . GLN A 1 207 ? 12.900 -10.748 -20.774 1.00 91.44 207 GLN A CA 1
ATOM 1616 C C . GLN A 1 207 ? 12.769 -12.155 -20.185 1.00 91.44 207 GLN A C 1
ATOM 1618 O O . GLN A 1 207 ? 12.314 -12.300 -19.055 1.00 91.44 207 GLN A O 1
ATOM 1623 N N . ASN A 1 208 ? 13.229 -13.182 -20.901 1.00 92.81 208 ASN A N 1
ATOM 1624 C CA . ASN A 1 208 ? 13.233 -14.557 -20.404 1.00 92.81 208 ASN A CA 1
ATOM 1625 C C . ASN A 1 208 ? 14.140 -14.715 -19.178 1.00 92.81 208 ASN A C 1
ATOM 1627 O O . ASN A 1 208 ? 13.747 -15.358 -18.212 1.00 92.81 208 ASN A O 1
ATOM 1631 N N . ILE A 1 209 ? 15.320 -14.082 -19.169 1.00 93.88 209 ILE A N 1
ATOM 1632 C CA . ILE A 1 209 ? 16.196 -14.077 -17.986 1.00 93.88 209 ILE A CA 1
ATOM 1633 C C . ILE A 1 209 ? 15.481 -13.441 -16.788 1.00 93.88 209 ILE A C 1
ATOM 1635 O O . ILE A 1 209 ? 15.520 -13.991 -15.691 1.00 93.88 209 ILE A O 1
ATOM 1639 N N . TYR A 1 210 ? 14.810 -12.307 -16.997 1.00 92.12 210 TYR A N 1
ATOM 1640 C CA . TYR A 1 210 ? 14.034 -11.631 -15.958 1.00 92.12 210 TYR A CA 1
ATOM 1641 C C . TYR A 1 210 ? 12.881 -12.494 -15.421 1.00 92.12 210 TYR A C 1
ATOM 1643 O O . TYR A 1 210 ? 12.716 -12.604 -14.202 1.00 92.12 210 TYR A O 1
ATOM 1651 N N . ASN A 1 211 ? 12.107 -13.110 -16.319 1.00 92.06 211 ASN A N 1
ATOM 1652 C CA . ASN A 1 211 ? 10.982 -13.970 -15.961 1.00 92.06 211 ASN A CA 1
ATOM 1653 C C . ASN A 1 211 ? 11.470 -15.177 -15.150 1.00 92.06 211 ASN A C 1
ATOM 1655 O O . ASN A 1 211 ? 10.981 -15.391 -14.049 1.00 92.06 211 ASN A O 1
ATOM 1659 N N . ASN A 1 212 ? 12.521 -15.869 -15.607 1.00 91.88 212 ASN A N 1
ATOM 1660 C CA . ASN A 1 212 ? 13.058 -17.056 -14.933 1.00 91.88 212 ASN A CA 1
ATOM 1661 C C . ASN A 1 212 ? 13.450 -16.795 -13.468 1.00 91.88 212 ASN A C 1
ATOM 1663 O O . ASN A 1 212 ? 13.225 -17.641 -12.597 1.00 91.88 212 ASN A O 1
ATOM 1667 N N . VAL A 1 213 ? 14.035 -15.628 -13.172 1.00 90.81 213 VAL A N 1
ATOM 1668 C CA . VAL A 1 213 ? 14.403 -15.285 -11.789 1.00 90.81 213 VAL A CA 1
ATOM 1669 C C . VAL A 1 213 ? 13.164 -15.050 -10.927 1.00 90.81 213 VAL A C 1
ATOM 1671 O O . VAL A 1 213 ? 13.096 -15.559 -9.809 1.00 90.81 213 VAL A O 1
ATOM 1674 N N . ASN A 1 214 ? 12.177 -14.303 -11.427 1.00 90.88 214 ASN A N 1
ATOM 1675 C CA . ASN A 1 214 ? 10.941 -14.065 -10.678 1.00 90.88 214 ASN A CA 1
ATOM 1676 C C . ASN A 1 214 ? 10.096 -15.339 -10.538 1.00 90.88 214 ASN A C 1
ATOM 1678 O O . ASN A 1 214 ? 9.498 -15.547 -9.485 1.00 90.88 214 ASN A O 1
ATOM 1682 N N . ASP A 1 215 ? 10.110 -16.233 -11.525 1.00 91.56 215 ASP A N 1
ATOM 1683 C CA . ASP A 1 215 ? 9.465 -17.547 -11.448 1.00 91.56 215 ASP A CA 1
ATOM 1684 C C . ASP A 1 215 ? 10.110 -18.413 -10.360 1.00 91.56 215 ASP A C 1
ATOM 1686 O O . ASP A 1 215 ? 9.409 -19.050 -9.575 1.00 91.56 215 ASP A O 1
ATOM 1690 N N . SER A 1 216 ? 11.441 -18.376 -10.236 1.00 90.56 216 SER A N 1
ATOM 1691 C CA . SER A 1 216 ? 12.165 -19.076 -9.163 1.00 90.56 216 SER A CA 1
ATOM 1692 C C . SER A 1 216 ? 11.794 -18.539 -7.773 1.00 90.56 216 SER A C 1
ATOM 1694 O O . SER A 1 216 ? 11.579 -19.309 -6.834 1.00 90.56 216 SER A O 1
ATOM 1696 N N . LEU A 1 217 ? 11.655 -17.216 -7.635 1.00 90.19 217 LEU A N 1
ATOM 1697 C CA . LEU A 1 217 ? 11.167 -16.585 -6.402 1.00 90.19 217 LEU A CA 1
ATOM 1698 C C . LEU A 1 217 ? 9.698 -16.945 -6.120 1.00 90.19 217 LEU A C 1
ATOM 1700 O O . LEU A 1 217 ? 9.339 -17.230 -4.977 1.00 90.19 217 LEU A O 1
ATOM 1704 N N . SER A 1 218 ? 8.866 -17.010 -7.160 1.00 91.75 218 SER A N 1
ATOM 1705 C CA . SER A 1 218 ? 7.459 -17.413 -7.063 1.00 91.75 218 SER A CA 1
ATOM 1706 C C . SER A 1 218 ? 7.326 -18.862 -6.591 1.00 91.75 218 SER A C 1
ATOM 1708 O O . SER A 1 218 ? 6.512 -19.166 -5.723 1.00 91.75 218 SER A O 1
ATOM 1710 N N . GLN A 1 219 ? 8.172 -19.770 -7.085 1.00 90.44 219 GLN A N 1
ATOM 1711 C CA . GLN A 1 219 ? 8.222 -21.154 -6.602 1.00 90.44 219 GLN A CA 1
ATOM 1712 C C . GLN A 1 219 ? 8.565 -21.218 -5.109 1.00 90.44 219 GLN A C 1
ATOM 1714 O O . GLN A 1 219 ? 7.939 -21.975 -4.366 1.00 90.44 219 GLN A O 1
ATOM 1719 N N . ARG A 1 220 ? 9.506 -20.387 -4.632 1.00 87.81 220 ARG A N 1
ATOM 1720 C CA . ARG A 1 220 ? 9.812 -20.293 -3.195 1.00 87.81 220 ARG A CA 1
ATOM 1721 C C . ARG A 1 220 ? 8.593 -19.856 -2.381 1.00 87.81 220 ARG A C 1
ATOM 1723 O O . ARG A 1 220 ? 8.369 -20.418 -1.312 1.00 87.81 220 ARG A O 1
ATOM 1730 N N . PHE A 1 221 ? 7.811 -18.903 -2.885 1.00 91.00 221 PHE A N 1
ATOM 1731 C CA . PHE A 1 221 ? 6.558 -18.473 -2.263 1.00 91.00 221 PHE A CA 1
ATOM 1732 C C . PHE A 1 221 ? 5.520 -19.610 -2.212 1.00 91.00 221 PHE A C 1
ATOM 1734 O O . PHE A 1 221 ? 4.996 -19.916 -1.138 1.00 91.00 221 PHE A O 1
ATOM 1741 N N . PHE A 1 222 ? 5.270 -20.291 -3.335 1.00 92.12 222 PHE A N 1
ATOM 1742 C CA . PHE A 1 222 ? 4.249 -21.345 -3.425 1.00 92.12 222 PHE A CA 1
ATOM 1743 C C . PHE A 1 222 ? 4.606 -22.639 -2.682 1.00 92.12 222 PHE A C 1
ATOM 1745 O O . PHE A 1 222 ? 3.720 -23.407 -2.316 1.00 92.12 222 PHE A O 1
ATOM 1752 N N . ASN A 1 223 ? 5.885 -22.856 -2.363 1.00 89.00 223 ASN A N 1
ATOM 1753 C CA . ASN A 1 223 ? 6.295 -23.918 -1.437 1.00 89.00 223 ASN A CA 1
ATOM 1754 C C . ASN A 1 223 ? 5.774 -23.695 -0.004 1.00 89.00 223 ASN A C 1
ATOM 1756 O O . ASN A 1 223 ? 5.797 -24.615 0.813 1.00 89.00 223 ASN A O 1
ATOM 1760 N N . ILE A 1 224 ? 5.338 -22.476 0.322 1.00 88.38 224 ILE A N 1
ATOM 1761 C CA . ILE A 1 224 ? 4.929 -22.071 1.670 1.00 88.38 224 ILE A CA 1
ATOM 1762 C C . ILE A 1 224 ? 3.441 -21.739 1.710 1.00 88.38 224 ILE A C 1
ATOM 1764 O O . ILE A 1 224 ? 2.746 -22.137 2.650 1.00 88.38 224 ILE A O 1
ATOM 1768 N N . PHE A 1 225 ? 2.949 -21.044 0.688 1.00 90.62 225 PHE A N 1
ATOM 1769 C CA . PHE A 1 225 ? 1.535 -20.774 0.484 1.00 90.62 225 PHE A CA 1
ATOM 1770 C C . PHE A 1 225 ? 1.004 -21.670 -0.629 1.00 90.62 225 PHE A C 1
ATOM 1772 O O . PHE A 1 225 ? 1.334 -21.473 -1.795 1.00 90.62 225 PHE A O 1
ATOM 1779 N N . SER A 1 226 ? 0.180 -22.655 -0.265 1.00 88.25 226 SER A N 1
ATOM 1780 C CA . SER A 1 226 ? -0.399 -23.566 -1.254 1.00 88.25 226 SER A CA 1
ATOM 1781 C C . SER A 1 226 ? -1.236 -22.787 -2.278 1.00 88.25 226 SER A C 1
ATOM 1783 O O . SER A 1 226 ? -2.107 -22.017 -1.859 1.00 88.25 226 SER A O 1
ATOM 1785 N N . PRO A 1 227 ? -1.048 -23.017 -3.592 1.00 87.94 227 PRO A N 1
ATOM 1786 C CA . PRO A 1 227 ? -1.920 -22.465 -4.627 1.00 87.94 227 PRO A CA 1
ATOM 1787 C C . PRO A 1 227 ? -3.400 -22.829 -4.434 1.00 87.94 227 PRO A C 1
ATOM 1789 O O . PRO A 1 227 ? -4.272 -22.048 -4.804 1.00 87.94 227 PRO A O 1
ATOM 1792 N N . ASP A 1 228 ? -3.677 -23.978 -3.808 1.00 88.62 228 ASP A N 1
ATOM 1793 C CA . ASP A 1 228 ? -5.038 -24.450 -3.524 1.00 88.62 228 ASP A CA 1
ATOM 1794 C C . ASP A 1 228 ? -5.710 -23.669 -2.378 1.00 88.62 228 ASP A C 1
ATOM 1796 O O . ASP A 1 228 ? -6.932 -23.679 -2.240 1.00 88.62 228 ASP A O 1
ATOM 1800 N N . CYS A 1 229 ? -4.925 -22.975 -1.546 1.00 90.19 229 CYS A N 1
ATOM 1801 C CA . CYS A 1 229 ? -5.409 -22.154 -0.437 1.00 90.19 229 CYS A CA 1
ATOM 1802 C C . CYS A 1 229 ? -5.496 -20.682 -0.859 1.00 90.19 229 CYS A C 1
ATOM 1804 O O . CYS A 1 229 ? -4.789 -19.832 -0.312 1.00 90.19 229 CYS A O 1
ATOM 1806 N N . CYS A 1 230 ? -6.355 -20.387 -1.836 1.00 91.62 230 CYS A N 1
ATOM 1807 C CA . CYS A 1 230 ? -6.571 -19.041 -2.364 1.00 91.62 230 CYS A CA 1
ATOM 1808 C C . CYS A 1 230 ? -8.015 -18.579 -2.123 1.00 91.62 230 CYS A C 1
ATOM 1810 O O . CYS A 1 230 ? -8.972 -19.325 -2.335 1.00 91.62 230 CYS A O 1
ATOM 1812 N N . SER A 1 231 ? -8.172 -17.354 -1.636 1.00 90.62 231 SER A N 1
ATOM 1813 C CA . SER A 1 231 ? -9.459 -16.689 -1.440 1.00 90.62 231 SER A CA 1
ATOM 1814 C C . SER A 1 231 ? -9.996 -16.128 -2.767 1.00 90.62 231 SER A C 1
ATOM 1816 O O . SER A 1 231 ? -9.240 -15.918 -3.716 1.00 90.62 231 SER A O 1
ATOM 1818 N N . ALA A 1 232 ? -11.299 -15.844 -2.852 1.00 85.62 232 ALA A N 1
ATOM 1819 C CA . ALA A 1 232 ? -11.903 -15.285 -4.073 1.00 85.62 232 ALA A CA 1
ATOM 1820 C C . ALA A 1 232 ? -11.351 -13.901 -4.448 1.00 85.62 232 ALA A C 1
ATOM 1822 O O . ALA A 1 232 ? -11.328 -13.539 -5.618 1.00 85.62 232 ALA A O 1
ATOM 1823 N N . ASP A 1 233 ? -10.884 -13.140 -3.462 1.00 84.94 233 ASP A N 1
ATOM 1824 C CA . ASP A 1 233 ? -10.212 -11.849 -3.634 1.00 84.94 233 ASP A CA 1
ATOM 1825 C C . ASP A 1 233 ? -8.685 -11.965 -3.820 1.00 84.94 233 ASP A C 1
ATOM 1827 O O . ASP A 1 233 ? -7.962 -10.968 -3.736 1.00 84.94 233 ASP A O 1
ATOM 1831 N N . GLY A 1 234 ? -8.183 -13.173 -4.103 1.00 90.00 234 GLY A N 1
ATOM 1832 C CA . GLY A 1 234 ? -6.813 -13.403 -4.562 1.00 90.00 234 GLY A CA 1
ATOM 1833 C C . GLY A 1 234 ? -5.745 -13.412 -3.467 1.00 90.00 234 GLY A C 1
ATOM 1834 O O . GLY A 1 234 ? -4.561 -13.267 -3.780 1.00 90.00 234 GLY A O 1
ATOM 1835 N N . TYR A 1 235 ? -6.127 -13.573 -2.197 1.00 94.19 235 TYR A N 1
ATOM 1836 C CA . TYR A 1 235 ? -5.174 -13.817 -1.117 1.00 94.19 235 TYR A CA 1
ATOM 1837 C C . TYR A 1 235 ? -4.891 -15.308 -0.998 1.00 94.19 235 TYR A C 1
ATOM 1839 O O . TYR A 1 235 ? -5.779 -16.123 -0.743 1.00 94.19 235 TYR A O 1
ATOM 1847 N N . TYR A 1 236 ? -3.614 -15.652 -1.062 1.00 95.12 236 TYR A N 1
ATOM 1848 C CA . TYR A 1 236 ? -3.154 -16.938 -0.572 1.00 95.12 236 TYR A CA 1
ATOM 1849 C C . TYR A 1 236 ? -3.117 -16.889 0.947 1.00 95.12 236 TYR A C 1
ATOM 1851 O O . TYR A 1 236 ? -2.696 -15.884 1.524 1.00 95.12 236 TYR A O 1
ATOM 1859 N N . TYR A 1 237 ? -3.557 -17.949 1.615 1.00 93.88 237 TYR A N 1
ATOM 1860 C CA . TYR A 1 237 ? -3.615 -17.935 3.070 1.00 93.88 237 TYR A CA 1
ATOM 1861 C C . TYR A 1 237 ? -3.121 -19.217 3.716 1.00 93.88 237 TYR A C 1
ATOM 1863 O O . TYR A 1 237 ? -3.186 -20.312 3.158 1.00 93.88 237 TYR A O 1
ATOM 1871 N N . ARG A 1 238 ? -2.643 -19.056 4.949 1.00 92.75 238 ARG A N 1
ATOM 1872 C CA . ARG A 1 238 ? -2.256 -20.146 5.834 1.00 92.75 238 ARG A CA 1
ATOM 1873 C C . ARG A 1 238 ? -2.823 -19.887 7.220 1.00 92.75 238 ARG A C 1
ATOM 1875 O O . ARG A 1 238 ? -2.609 -18.823 7.803 1.00 92.75 238 ARG A O 1
ATOM 1882 N N . ASP A 1 239 ? -3.540 -20.875 7.735 1.00 92.19 239 ASP A N 1
ATOM 1883 C CA . ASP A 1 239 ? -4.025 -20.875 9.107 1.00 92.19 239 ASP A CA 1
ATOM 1884 C C . ASP A 1 239 ? -2.929 -21.469 10.008 1.00 92.19 239 ASP A C 1
ATOM 1886 O O . ASP A 1 239 ? -2.414 -22.557 9.750 1.00 92.19 239 ASP A O 1
ATOM 1890 N N . LEU A 1 240 ? -2.561 -20.740 11.056 1.00 91.94 240 LEU A N 1
ATOM 1891 C CA . LEU A 1 240 ? -1.560 -21.112 12.047 1.00 91.94 240 LEU A CA 1
ATOM 1892 C C . LEU A 1 240 ? -2.261 -21.506 13.345 1.00 91.94 240 LEU A C 1
ATOM 1894 O O . LEU A 1 240 ? -2.910 -20.668 13.971 1.00 91.94 240 LEU A O 1
ATOM 1898 N N . ASP A 1 241 ? -2.118 -22.762 13.757 1.00 92.62 241 ASP A N 1
ATOM 1899 C CA . ASP A 1 241 ? -2.592 -23.228 15.061 1.00 92.62 241 ASP A CA 1
ATOM 1900 C C . ASP A 1 241 ? -1.757 -22.587 16.178 1.00 92.62 241 ASP A C 1
ATOM 1902 O O . ASP A 1 241 ? -0.536 -22.722 16.209 1.00 92.62 241 ASP A O 1
ATOM 1906 N N . LEU A 1 242 ? -2.405 -21.873 17.099 1.00 90.94 242 LEU A N 1
ATOM 1907 C CA . LEU A 1 242 ? -1.714 -21.195 18.196 1.00 90.94 242 LEU A CA 1
ATOM 1908 C C . LEU A 1 242 ? -1.329 -22.139 19.342 1.00 90.94 242 LEU A C 1
ATOM 1910 O O . LEU A 1 242 ? -0.540 -21.747 20.199 1.00 90.94 242 LEU A O 1
ATOM 1914 N N . GLN A 1 243 ? -1.883 -23.354 19.393 1.00 89.88 243 GLN A N 1
ATOM 1915 C CA . GLN A 1 243 ? -1.515 -24.353 20.402 1.00 89.88 243 GLN A CA 1
ATOM 1916 C C . GLN A 1 243 ? -0.268 -25.141 19.999 1.00 89.88 243 GLN A C 1
ATOM 1918 O O . GLN A 1 243 ? 0.527 -25.517 20.859 1.00 89.88 243 GLN A O 1
ATOM 1923 N N . ASN A 1 244 ? -0.098 -25.377 18.700 1.00 90.06 244 ASN A N 1
ATOM 1924 C CA . ASN A 1 244 ? 1.050 -26.072 18.136 1.00 90.06 244 ASN A CA 1
ATOM 1925 C C . ASN A 1 244 ? 1.484 -25.385 16.829 1.00 90.06 244 ASN A C 1
ATOM 1927 O O . ASN A 1 244 ? 1.193 -25.892 15.741 1.00 90.06 244 ASN A O 1
ATOM 1931 N N . PRO A 1 245 ? 2.124 -24.206 16.923 1.00 87.94 245 PRO A N 1
ATOM 1932 C CA . PRO A 1 245 ? 2.464 -23.419 15.750 1.00 87.94 245 PRO A CA 1
ATOM 1933 C C . PRO A 1 245 ? 3.505 -24.129 14.887 1.00 87.94 245 PRO A C 1
ATOM 1935 O O . PRO A 1 245 ? 4.446 -24.748 15.381 1.00 87.94 245 PRO A O 1
ATOM 1938 N N . ASP A 1 246 ? 3.360 -23.987 13.572 1.00 90.19 246 ASP A N 1
ATOM 1939 C CA . ASP A 1 246 ? 4.381 -24.403 12.618 1.00 90.19 246 ASP A CA 1
ATOM 1940 C C . ASP A 1 246 ? 5.620 -23.518 12.782 1.00 90.19 246 ASP A C 1
ATOM 1942 O O . ASP A 1 246 ? 5.687 -22.388 12.296 1.00 90.19 246 ASP A O 1
ATOM 1946 N N . GLU A 1 247 ? 6.602 -24.039 13.510 1.00 88.62 247 GLU A N 1
ATOM 1947 C CA . GLU A 1 247 ? 7.838 -23.335 13.831 1.00 88.62 247 GLU A CA 1
ATOM 1948 C C . GLU A 1 247 ? 8.649 -22.945 12.593 1.00 88.62 247 GLU A C 1
ATOM 1950 O O . GLU A 1 247 ? 9.335 -21.920 12.604 1.00 88.62 247 GLU A O 1
ATOM 1955 N N . ASP A 1 248 ? 8.572 -23.719 11.510 1.00 88.06 248 ASP A N 1
ATOM 1956 C CA . ASP A 1 248 ? 9.302 -23.388 10.294 1.00 88.06 248 ASP A CA 1
ATOM 1957 C C . ASP A 1 248 ? 8.663 -22.205 9.572 1.00 88.06 248 ASP A C 1
ATOM 1959 O O . ASP A 1 248 ? 9.339 -21.214 9.287 1.00 88.06 248 ASP A O 1
ATOM 1963 N N . PHE A 1 249 ? 7.343 -22.251 9.391 1.00 88.75 249 PHE A N 1
ATOM 1964 C CA . PHE A 1 249 ? 6.590 -21.120 8.858 1.00 88.75 249 PHE A CA 1
ATOM 1965 C C . PHE A 1 249 ? 6.772 -19.867 9.723 1.00 88.75 249 PHE A C 1
ATOM 1967 O O . PHE A 1 249 ? 7.048 -18.785 9.200 1.00 88.75 249 PHE A O 1
ATOM 1974 N N . CYS A 1 250 ? 6.697 -20.012 11.051 1.00 86.94 250 CYS A N 1
ATOM 1975 C CA . CYS A 1 250 ? 6.893 -18.907 11.982 1.00 86.94 250 CYS A CA 1
ATOM 1976 C C . CYS A 1 250 ? 8.265 -18.247 11.819 1.00 86.94 250 CYS A C 1
ATOM 1978 O O . CYS A 1 250 ? 8.353 -17.021 11.791 1.00 86.94 250 CYS A O 1
ATOM 1980 N N . ARG A 1 251 ? 9.338 -19.035 11.672 1.00 83.44 251 ARG A N 1
ATOM 1981 C CA . ARG A 1 251 ? 10.685 -18.497 11.423 1.00 83.44 251 ARG A CA 1
ATOM 1982 C C . ARG A 1 251 ? 10.800 -17.806 10.071 1.00 83.44 251 ARG A C 1
ATOM 1984 O O . ARG A 1 251 ? 11.552 -16.847 9.960 1.00 83.44 251 ARG A O 1
ATOM 1991 N N . GLN A 1 252 ? 10.097 -18.261 9.045 1.00 83.31 252 GLN A N 1
ATOM 1992 C CA . GLN A 1 252 ? 10.204 -17.640 7.728 1.00 83.31 252 GLN A CA 1
ATOM 1993 C C . GLN A 1 252 ? 9.350 -16.368 7.592 1.00 83.31 252 GLN A C 1
ATOM 1995 O O . GLN A 1 252 ? 9.759 -15.447 6.895 1.00 83.31 252 GLN A O 1
ATOM 2000 N N . MET A 1 253 ? 8.195 -16.283 8.263 1.00 85.38 253 MET A N 1
ATOM 2001 C CA . MET A 1 253 ? 7.270 -15.142 8.143 1.00 85.38 253 MET A CA 1
ATOM 2002 C C . MET A 1 253 ? 7.412 -14.099 9.266 1.00 85.38 253 MET A C 1
ATOM 2004 O O . MET A 1 253 ? 7.228 -12.909 9.029 1.00 85.38 253 MET A O 1
ATOM 2008 N N . PHE A 1 254 ? 7.734 -14.522 10.494 1.00 81.75 254 PHE A N 1
ATOM 2009 C CA . PHE A 1 254 ? 7.743 -13.664 11.691 1.00 81.75 254 PHE A CA 1
ATOM 2010 C C . PHE A 1 254 ? 9.152 -13.425 12.258 1.00 81.75 254 PHE A C 1
ATOM 2012 O O . PHE A 1 254 ? 9.319 -13.154 13.448 1.00 81.75 254 PHE A O 1
ATOM 2019 N N . THR A 1 255 ? 10.189 -13.527 11.424 1.00 75.06 255 THR A N 1
ATOM 2020 C CA . THR A 1 255 ? 11.560 -13.178 11.824 1.00 75.06 255 THR A CA 1
ATOM 2021 C C . THR A 1 255 ? 11.860 -11.729 11.478 1.00 75.06 255 THR A C 1
ATOM 2023 O O . THR A 1 255 ? 11.615 -11.280 10.361 1.00 75.06 255 THR A O 1
ATOM 2026 N N . ALA A 1 256 ? 12.441 -11.001 12.433 1.00 69.62 256 ALA A N 1
ATOM 2027 C CA . ALA A 1 256 ? 12.941 -9.654 12.194 1.00 69.62 256 ALA A CA 1
ATOM 2028 C C . ALA A 1 256 ? 13.996 -9.654 11.078 1.00 69.62 256 ALA A C 1
ATOM 2030 O O . ALA A 1 256 ? 15.009 -10.353 11.173 1.00 69.62 256 ALA A O 1
ATOM 2031 N N . ASN A 1 257 ? 13.793 -8.820 10.059 1.00 70.62 257 ASN A N 1
ATOM 2032 C CA . ASN A 1 257 ? 14.770 -8.671 8.988 1.00 70.62 257 ASN A CA 1
ATOM 2033 C C . ASN A 1 257 ? 16.090 -8.138 9.555 1.00 70.62 257 ASN A C 1
ATOM 2035 O O . ASN A 1 257 ? 16.127 -7.089 10.202 1.00 70.62 257 ASN A O 1
ATOM 2039 N N . ASN A 1 258 ? 17.186 -8.847 9.295 1.00 66.69 258 ASN A N 1
ATOM 2040 C CA . ASN A 1 258 ? 18.528 -8.416 9.651 1.00 66.69 258 ASN A CA 1
ATOM 2041 C C . ASN A 1 258 ? 19.492 -8.688 8.499 1.00 66.69 258 ASN A C 1
ATOM 2043 O O . ASN A 1 258 ? 20.106 -9.747 8.378 1.00 66.69 258 ASN A O 1
ATOM 2047 N N . LEU A 1 259 ? 19.686 -7.655 7.689 1.00 59.78 259 LEU A N 1
ATOM 2048 C CA . LEU A 1 259 ? 20.525 -7.700 6.495 1.00 59.78 259 LEU A CA 1
ATOM 2049 C C . LEU A 1 259 ? 22.017 -7.894 6.802 1.00 59.78 259 LEU A C 1
ATOM 2051 O O . LEU A 1 259 ? 22.762 -8.347 5.939 1.00 59.78 259 LEU A O 1
ATOM 2055 N N . ARG A 1 260 ? 22.466 -7.603 8.034 1.00 61.78 260 ARG A N 1
ATOM 2056 C CA . ARG A 1 260 ? 23.846 -7.897 8.467 1.00 61.78 260 ARG A CA 1
ATOM 2057 C C . ARG A 1 260 ? 24.055 -9.376 8.780 1.00 61.78 260 ARG A C 1
ATOM 2059 O O . ARG A 1 260 ? 25.189 -9.836 8.746 1.00 61.78 260 ARG A O 1
ATOM 2066 N N . ARG A 1 261 ? 22.983 -10.090 9.130 1.00 58.41 261 ARG A N 1
ATOM 2067 C CA . ARG A 1 261 ? 22.982 -11.524 9.453 1.00 58.41 261 ARG A CA 1
ATOM 2068 C C . ARG A 1 261 ? 22.266 -12.360 8.387 1.00 58.41 261 ARG A C 1
ATOM 2070 O O . ARG A 1 261 ? 21.913 -13.495 8.676 1.00 58.41 261 ARG A O 1
ATOM 2077 N N . GLU A 1 262 ? 22.007 -11.777 7.212 1.00 63.22 262 GLU A N 1
ATOM 2078 C CA . GLU A 1 262 ? 21.375 -12.427 6.050 1.00 63.22 262 GLU A CA 1
ATOM 2079 C C . GLU A 1 262 ? 20.060 -13.149 6.389 1.00 63.22 262 GLU A C 1
ATOM 2081 O O . GLU A 1 262 ? 19.723 -14.186 5.832 1.00 63.22 262 GLU A O 1
ATOM 2086 N N . THR A 1 263 ? 19.304 -12.587 7.335 1.00 65.31 263 THR A N 1
ATOM 2087 C CA . THR A 1 263 ? 18.011 -13.119 7.781 1.00 65.31 263 THR A CA 1
ATOM 2088 C C . THR A 1 263 ? 16.900 -12.243 7.229 1.00 65.31 263 THR A C 1
ATOM 2090 O O . THR A 1 263 ? 16.867 -11.040 7.500 1.00 65.31 263 THR A O 1
ATOM 2093 N N . LEU A 1 264 ? 16.011 -12.845 6.439 1.00 72.31 264 LEU A N 1
ATOM 2094 C CA . LEU A 1 264 ? 14.916 -12.166 5.754 1.00 72.31 264 LEU A CA 1
ATOM 2095 C C . LEU A 1 264 ? 13.611 -12.918 5.916 1.00 72.31 264 LEU A C 1
ATOM 2097 O O . LEU A 1 264 ? 13.567 -14.143 5.814 1.00 72.31 264 LEU A O 1
ATOM 2101 N N . SER A 1 265 ? 12.562 -12.139 6.129 1.00 78.56 265 SER A N 1
ATOM 2102 C CA . SER A 1 265 ? 11.191 -12.603 6.109 1.00 78.56 265 SER A CA 1
ATOM 2103 C C . SER A 1 265 ? 10.715 -12.826 4.670 1.00 78.56 265 SER A C 1
ATOM 2105 O O . SER A 1 265 ? 11.137 -12.142 3.732 1.00 78.56 265 SER A O 1
ATOM 2107 N N . LEU A 1 266 ? 9.779 -13.761 4.504 1.00 83.50 266 LEU A N 1
ATOM 2108 C CA . LEU A 1 266 ? 9.040 -13.992 3.257 1.00 83.50 266 LEU A CA 1
ATOM 2109 C C . LEU A 1 266 ? 8.215 -12.789 2.801 1.00 83.50 266 LEU A C 1
ATOM 2111 O O . LEU A 1 266 ? 7.744 -12.774 1.663 1.00 83.50 266 LEU A O 1
ATOM 2115 N N . GLU A 1 267 ? 8.041 -11.781 3.657 1.00 85.44 267 GLU A N 1
ATOM 2116 C CA . GLU A 1 267 ? 7.284 -10.570 3.343 1.00 85.44 267 GLU A CA 1
ATOM 2117 C C . GLU A 1 267 ? 7.744 -9.890 2.046 1.00 85.44 267 GLU A C 1
ATOM 2119 O O . GLU A 1 267 ? 6.927 -9.309 1.343 1.00 85.44 267 GLU A O 1
ATOM 2124 N N . VAL A 1 268 ? 9.019 -10.026 1.663 1.00 82.56 268 VAL A N 1
ATOM 2125 C CA . VAL A 1 268 ? 9.555 -9.448 0.417 1.00 82.56 268 VAL A CA 1
ATOM 2126 C C . VAL A 1 268 ? 8.959 -10.063 -0.858 1.00 82.56 268 VAL A C 1
ATOM 2128 O O . VAL A 1 268 ? 9.011 -9.441 -1.918 1.00 82.56 268 VAL A O 1
ATOM 2131 N N . LEU A 1 269 ? 8.391 -11.271 -0.765 1.00 88.88 269 LEU A N 1
ATOM 2132 C CA . LEU A 1 269 ? 7.683 -11.956 -1.854 1.00 88.88 269 LEU A CA 1
ATOM 2133 C C . LEU A 1 269 ? 6.179 -11.636 -1.865 1.00 88.88 269 LEU A C 1
ATOM 2135 O O . LEU A 1 269 ? 5.437 -12.154 -2.700 1.00 88.88 269 LEU A O 1
ATOM 2139 N N . CYS A 1 270 ? 5.717 -10.790 -0.945 1.00 90.19 270 CYS A N 1
ATOM 2140 C CA . CYS A 1 270 ? 4.319 -10.412 -0.806 1.00 90.19 270 CYS A CA 1
ATOM 2141 C C . CYS A 1 270 ? 4.129 -8.954 -1.243 1.00 90.19 270 CYS A C 1
ATOM 2143 O O . CYS A 1 270 ? 4.929 -8.081 -0.914 1.00 90.19 270 CYS A O 1
ATOM 2145 N N . SER A 1 271 ? 3.057 -8.664 -1.979 1.00 87.88 271 SER A N 1
ATOM 2146 C CA . SER A 1 271 ? 2.667 -7.284 -2.305 1.00 87.88 271 SER A CA 1
ATOM 2147 C C . SER A 1 271 ? 1.733 -6.687 -1.253 1.00 87.88 271 SER A C 1
ATOM 2149 O O . SER A 1 271 ? 1.619 -5.469 -1.139 1.00 87.88 271 SER A O 1
ATOM 2151 N N . GLU A 1 272 ? 1.040 -7.545 -0.507 1.00 91.06 272 GLU A N 1
ATOM 2152 C CA . GLU A 1 272 ? 0.117 -7.175 0.558 1.00 91.06 272 GLU A CA 1
ATOM 2153 C C . GLU A 1 272 ? 0.094 -8.282 1.612 1.00 91.06 272 GLU A C 1
ATOM 2155 O O . GLU A 1 272 ? 0.109 -9.462 1.254 1.00 91.06 272 GLU A O 1
ATOM 2160 N N . ILE A 1 273 ? 0.066 -7.906 2.893 1.00 93.38 273 ILE A N 1
ATOM 2161 C CA . ILE A 1 273 ? 0.066 -8.839 4.023 1.00 93.38 273 ILE A CA 1
ATOM 2162 C C . ILE A 1 273 ? -1.007 -8.415 5.022 1.00 93.38 273 ILE A C 1
ATOM 2164 O O . ILE A 1 273 ? -0.981 -7.309 5.569 1.00 93.38 273 ILE A O 1
ATOM 2168 N N . VAL A 1 274 ? -1.930 -9.333 5.287 1.00 95.56 274 VAL A N 1
ATOM 2169 C CA . VAL A 1 274 ? -3.022 -9.192 6.246 1.00 95.56 274 VAL A CA 1
ATOM 2170 C C . VAL A 1 274 ? -2.948 -10.361 7.215 1.00 95.56 274 VAL A C 1
ATOM 2172 O O . VAL A 1 274 ? -2.864 -11.518 6.811 1.00 95.56 274 VAL A O 1
ATOM 2175 N N . ILE A 1 275 ? -2.959 -10.076 8.511 1.00 94.81 275 ILE A N 1
ATOM 2176 C CA . ILE A 1 275 ? -2.851 -11.105 9.544 1.00 94.81 275 ILE A CA 1
ATOM 2177 C C . ILE A 1 275 ? -4.043 -10.967 10.476 1.00 94.81 275 ILE A C 1
ATOM 2179 O O . ILE A 1 275 ? -4.167 -9.967 11.178 1.00 94.81 275 ILE A O 1
ATOM 2183 N N . TYR A 1 276 ? -4.915 -11.969 10.494 1.00 95.56 276 TYR A N 1
ATOM 2184 C CA . TYR A 1 276 ? -6.039 -12.039 11.421 1.00 95.56 276 TYR A CA 1
ATOM 2185 C C . TYR A 1 276 ? -5.574 -12.655 12.732 1.00 95.56 276 TYR A C 1
ATOM 2187 O O . TYR A 1 276 ? -5.053 -13.772 12.750 1.00 95.56 276 TYR A O 1
ATOM 2195 N N . VAL A 1 277 ? -5.758 -11.910 13.816 1.00 95.25 277 VAL A N 1
ATOM 2196 C CA . VAL A 1 277 ? -5.184 -12.181 15.131 1.00 95.25 277 VAL A CA 1
ATOM 2197 C C . VAL A 1 277 ? -6.296 -12.190 16.186 1.00 95.25 277 VAL A C 1
ATOM 2199 O O . VAL A 1 277 ? -7.137 -11.284 16.193 1.00 95.25 277 VAL A O 1
ATOM 2202 N N . PRO A 1 278 ? -6.307 -13.150 17.129 1.00 96.31 278 PRO A N 1
ATOM 2203 C CA . PRO A 1 278 ? -7.214 -13.083 18.267 1.00 96.31 278 PRO A CA 1
ATOM 2204 C C . PRO A 1 278 ? -6.910 -11.863 19.141 1.00 96.31 278 PRO A C 1
ATOM 2206 O O . PRO A 1 278 ? -5.772 -11.638 19.564 1.00 96.31 278 PRO A O 1
ATOM 2209 N N . MET A 1 279 ? -7.944 -11.082 19.440 1.00 96.50 279 MET A N 1
ATOM 2210 C CA . MET A 1 279 ? -7.847 -9.886 20.276 1.00 96.50 279 MET A CA 1
ATOM 2211 C C . MET A 1 279 ? -7.593 -10.240 21.750 1.00 96.50 279 MET A C 1
ATOM 2213 O O . MET A 1 279 ? -8.165 -11.189 22.288 1.00 96.50 279 MET A O 1
ATOM 2217 N N . ALA A 1 280 ? -6.768 -9.449 22.442 1.00 96.12 280 ALA A N 1
ATOM 2218 C CA . ALA A 1 280 ? -6.608 -9.570 23.888 1.00 96.12 280 ALA A CA 1
ATOM 2219 C C . ALA A 1 280 ? -7.936 -9.310 24.622 1.00 96.12 280 ALA A C 1
ATOM 2221 O O . ALA A 1 280 ? -8.602 -8.305 24.366 1.00 96.12 280 ALA A O 1
ATOM 2222 N N . ALA A 1 281 ? -8.272 -10.153 25.605 1.00 95.62 281 ALA A N 1
ATOM 2223 C CA . ALA A 1 281 ? -9.515 -10.032 26.377 1.00 95.62 281 ALA A CA 1
ATOM 2224 C C . ALA A 1 281 ? -9.693 -8.640 27.011 1.00 95.62 281 ALA A C 1
ATOM 2226 O O . ALA A 1 281 ? -10.754 -8.045 26.887 1.00 95.62 281 ALA A O 1
ATOM 2227 N N . ALA A 1 282 ? -8.626 -8.066 27.579 1.00 95.38 282 ALA A N 1
ATOM 2228 C CA . ALA A 1 282 ? -8.672 -6.729 28.177 1.00 95.38 282 ALA A CA 1
ATOM 2229 C C . ALA A 1 282 ? -9.022 -5.615 27.170 1.00 95.38 282 ALA A C 1
ATOM 2231 O O . ALA A 1 282 ? -9.666 -4.637 27.541 1.00 95.38 282 ALA A O 1
ATOM 2232 N N . ILE A 1 283 ? -8.617 -5.755 25.901 1.00 96.56 283 ILE A N 1
ATOM 2233 C CA . ILE A 1 283 ? -8.976 -4.807 24.835 1.00 96.56 283 ILE A CA 1
ATOM 2234 C C . ILE A 1 283 ? -10.438 -5.005 24.429 1.00 96.56 283 ILE A C 1
ATOM 2236 O O . ILE A 1 283 ? -11.168 -4.025 24.297 1.00 96.56 283 ILE A O 1
ATOM 2240 N N . ALA A 1 284 ? -10.885 -6.256 24.295 1.00 96.38 284 ALA A N 1
ATOM 2241 C CA . ALA A 1 284 ? -12.284 -6.558 24.012 1.00 96.38 284 ALA A CA 1
ATOM 2242 C C . ALA A 1 284 ? -13.212 -6.009 25.112 1.00 96.38 284 ALA A C 1
ATOM 2244 O O . ALA A 1 284 ? -14.195 -5.337 24.808 1.00 96.38 284 ALA A O 1
ATOM 2245 N N . ASP A 1 285 ? -12.870 -6.222 26.384 1.00 96.88 285 ASP A N 1
ATOM 2246 C CA . ASP A 1 285 ? -13.635 -5.717 27.529 1.00 96.88 285 ASP A CA 1
ATOM 2247 C C . ASP A 1 285 ? -13.689 -4.185 27.542 1.00 96.88 285 ASP A C 1
ATOM 2249 O O . ASP A 1 285 ? -14.752 -3.604 27.755 1.00 96.88 285 ASP A O 1
ATOM 2253 N N . LEU A 1 286 ? -12.567 -3.523 27.250 1.00 95.81 286 LEU A N 1
ATOM 2254 C CA . LEU A 1 286 ? -12.490 -2.067 27.132 1.00 95.81 286 LEU A CA 1
ATOM 2255 C C . LEU A 1 286 ? -13.424 -1.526 26.043 1.00 95.81 286 LEU A C 1
ATOM 2257 O O . LEU A 1 286 ? -14.094 -0.515 26.262 1.00 95.81 286 LEU A O 1
ATOM 2261 N N . LEU A 1 287 ? -13.488 -2.183 24.881 1.00 96.25 287 LEU A N 1
ATOM 2262 C CA . LEU A 1 287 ? -14.377 -1.777 23.791 1.00 96.25 287 LEU A CA 1
ATOM 2263 C C . LEU A 1 287 ? -15.855 -1.996 24.149 1.00 96.25 287 LEU A C 1
ATOM 2265 O O . LEU A 1 287 ? -16.660 -1.109 23.877 1.00 96.25 287 LEU A O 1
ATOM 2269 N N . ARG A 1 288 ? -16.204 -3.110 24.810 1.00 95.88 288 ARG A N 1
ATOM 2270 C CA . ARG A 1 288 ? -17.586 -3.403 25.250 1.00 95.88 288 ARG A CA 1
ATOM 2271 C C . ARG A 1 288 ? -18.087 -2.479 26.357 1.00 95.88 288 ARG A C 1
ATOM 2273 O O . ARG A 1 288 ? -19.270 -2.173 26.421 1.00 95.88 288 ARG A O 1
ATOM 2280 N N . GLN A 1 289 ? -17.206 -2.010 27.239 1.00 94.75 289 GLN A N 1
ATOM 2281 C CA . GLN A 1 289 ? -17.590 -1.109 28.334 1.00 94.75 289 GLN A CA 1
ATOM 2282 C C . GLN A 1 289 ? -18.109 0.256 27.851 1.00 94.75 289 GLN A C 1
ATOM 2284 O O . GLN A 1 289 ? -18.783 0.955 28.609 1.00 94.75 289 GLN A O 1
ATOM 2289 N N . ASN A 1 290 ? -17.803 0.652 26.611 1.00 93.56 290 ASN A N 1
ATOM 2290 C CA . ASN A 1 290 ? -18.284 1.888 26.006 1.00 93.56 290 ASN A CA 1
ATOM 2291 C C . ASN A 1 290 ? -19.234 1.572 24.833 1.00 93.56 290 ASN A C 1
ATOM 2293 O O . ASN A 1 290 ? -18.751 1.164 23.775 1.00 93.56 290 ASN A O 1
ATOM 2297 N N . PRO A 1 291 ? -20.548 1.849 24.951 1.00 93.06 291 PRO A N 1
ATOM 2298 C CA . PRO A 1 291 ? -21.527 1.544 23.902 1.00 93.06 291 PRO A CA 1
ATOM 2299 C C . PRO A 1 291 ? -21.209 2.168 22.536 1.00 93.06 291 PRO A C 1
ATOM 2301 O O . PRO A 1 291 ? -21.524 1.593 21.496 1.00 93.06 291 PRO A O 1
ATOM 2304 N N . VAL A 1 292 ? -20.572 3.346 22.519 1.00 94.12 292 VAL A N 1
ATOM 2305 C CA . VAL A 1 292 ? -20.165 4.010 21.271 1.00 94.12 292 VAL A CA 1
ATOM 2306 C C . VAL A 1 292 ? -19.019 3.243 20.613 1.00 94.12 292 VAL A C 1
ATOM 2308 O O . VAL A 1 292 ? -19.043 3.016 19.405 1.00 94.12 292 VAL A O 1
ATOM 2311 N N . SER A 1 293 ? -18.036 2.803 21.402 1.00 94.19 293 SER A N 1
ATOM 2312 C CA . SER A 1 293 ? -16.926 1.986 20.906 1.00 94.19 293 SER A CA 1
ATOM 2313 C C . SER A 1 293 ? -17.420 0.636 20.397 1.00 94.19 293 SER A C 1
ATOM 2315 O O . SER A 1 293 ? -17.107 0.270 19.269 1.00 94.19 293 SER A O 1
ATOM 2317 N N . GLU A 1 294 ? -18.233 -0.074 21.182 1.00 94.75 294 GLU A N 1
ATOM 2318 C CA . GLU A 1 294 ? -18.802 -1.365 20.786 1.00 94.75 294 GLU A CA 1
ATOM 2319 C C . GLU A 1 294 ? -19.529 -1.260 19.441 1.00 94.75 294 GLU A C 1
ATOM 2321 O O . GLU A 1 294 ? -19.222 -2.005 18.513 1.00 94.75 294 GLU A O 1
ATOM 2326 N N . LYS A 1 295 ? -20.399 -0.257 19.275 1.00 93.62 295 LYS A N 1
ATOM 2327 C CA . LYS A 1 295 ? -21.096 0.012 18.010 1.00 93.62 295 LYS A CA 1
ATOM 2328 C C . LYS A 1 295 ? -20.134 0.273 16.841 1.00 93.62 295 LYS A C 1
ATOM 2330 O O . LYS A 1 295 ? -20.335 -0.272 15.757 1.00 93.62 295 LYS A O 1
ATOM 2335 N N . VAL A 1 296 ? -19.125 1.127 17.028 1.00 94.06 296 VAL A N 1
ATOM 2336 C CA . VAL A 1 296 ? -18.195 1.550 15.960 1.00 94.06 296 VAL A CA 1
ATOM 2337 C C . VAL A 1 296 ? -17.300 0.406 15.479 1.00 94.06 296 VAL A C 1
ATOM 2339 O O . VAL A 1 296 ? -17.011 0.331 14.283 1.00 94.06 296 VAL A O 1
ATOM 2342 N N . PHE A 1 297 ? -16.870 -0.462 16.396 1.00 95.06 297 PHE A N 1
ATOM 2343 C CA . PHE A 1 297 ? -15.924 -1.548 16.128 1.00 95.06 297 PHE A CA 1
ATOM 2344 C C . PHE A 1 297 ? -16.592 -2.917 15.956 1.00 95.06 297 PHE A C 1
ATOM 2346 O O . PHE A 1 297 ? -15.888 -3.915 15.865 1.00 95.06 297 PHE A O 1
ATOM 2353 N N . SER A 1 298 ? -17.923 -2.990 15.905 1.00 93.50 298 SER A N 1
ATOM 2354 C CA . SER A 1 298 ? -18.627 -4.241 15.601 1.00 93.50 298 SER A CA 1
ATOM 2355 C C . SER A 1 298 ? -18.685 -4.505 14.096 1.00 93.50 298 SER A C 1
ATOM 2357 O O . SER A 1 298 ? -19.068 -3.609 13.334 1.00 93.50 298 SER A O 1
ATOM 2359 N N . ASP A 1 299 ? -18.355 -5.730 13.693 1.00 91.06 299 ASP A N 1
ATOM 2360 C CA . ASP A 1 299 ? -18.555 -6.271 12.344 1.00 91.06 299 ASP A CA 1
ATOM 2361 C C . ASP A 1 299 ? -20.046 -6.612 12.080 1.00 91.06 299 ASP A C 1
ATOM 2363 O O . ASP A 1 299 ? -20.889 -6.416 12.967 1.00 91.06 299 ASP A O 1
ATOM 2367 N N . PRO A 1 300 ? -20.415 -7.109 10.882 1.00 89.81 300 PRO A N 1
ATOM 2368 C CA . PRO A 1 300 ? -21.802 -7.470 10.569 1.00 89.81 300 PRO A CA 1
ATOM 2369 C C . PRO A 1 300 ? -22.393 -8.593 11.429 1.00 89.81 300 PRO A C 1
ATOM 2371 O O . PRO A 1 300 ? -23.616 -8.699 11.531 1.00 89.81 300 PRO A O 1
ATOM 2374 N N . GLN A 1 301 ? -21.545 -9.416 12.049 1.00 89.12 301 GLN A N 1
ATOM 2375 C CA . GLN A 1 301 ? -21.905 -10.513 12.948 1.00 89.12 301 GLN A CA 1
ATOM 2376 C C . GLN A 1 301 ? -21.837 -10.110 14.435 1.00 89.12 301 GLN A C 1
ATOM 2378 O O . GLN A 1 301 ? -22.015 -10.959 15.310 1.00 89.12 301 GLN A O 1
ATOM 2383 N N . ASN A 1 302 ? -21.619 -8.824 14.736 1.00 90.44 302 ASN A N 1
ATOM 2384 C CA . ASN A 1 302 ? -21.422 -8.270 16.080 1.00 90.44 302 ASN A CA 1
ATOM 2385 C C . ASN A 1 302 ? -20.171 -8.782 16.823 1.00 90.44 302 ASN A C 1
ATOM 2387 O O . ASN A 1 302 ? -20.112 -8.727 18.055 1.00 90.44 302 ASN A O 1
ATOM 2391 N N . ASN A 1 303 ? -19.144 -9.252 16.113 1.00 93.81 303 ASN A N 1
ATOM 2392 C CA . ASN A 1 303 ? -17.816 -9.416 16.704 1.00 93.81 303 ASN A CA 1
ATOM 2393 C C . ASN A 1 303 ? -17.095 -8.067 16.739 1.00 93.81 303 ASN A C 1
ATOM 2395 O O . ASN A 1 303 ? -17.243 -7.245 15.838 1.00 93.81 303 ASN A O 1
ATOM 2399 N N . LEU A 1 304 ? -16.252 -7.855 17.749 1.00 96.25 304 LEU A N 1
ATOM 2400 C CA . LEU A 1 304 ? -15.379 -6.688 17.783 1.00 96.25 304 LEU A CA 1
ATOM 2401 C C . LEU A 1 304 ? -14.199 -6.897 16.839 1.00 96.25 304 LEU A C 1
ATOM 2403 O O . LEU A 1 304 ? -13.511 -7.915 16.935 1.00 96.25 304 LEU A O 1
ATOM 2407 N N . VAL A 1 305 ? -13.938 -5.910 15.984 1.00 95.88 305 VAL A N 1
ATOM 2408 C CA . VAL A 1 305 ? -12.856 -5.936 15.006 1.00 95.88 305 VAL A CA 1
ATOM 2409 C C . VAL A 1 305 ? -12.236 -4.555 14.777 1.00 95.88 305 VAL A C 1
ATOM 2411 O O . VAL A 1 305 ? -12.923 -3.538 14.665 1.00 95.88 305 VAL A O 1
ATOM 2414 N N . PHE A 1 306 ? -10.910 -4.511 14.664 1.00 97.12 306 PHE A N 1
ATOM 2415 C CA . PHE A 1 306 ? -10.183 -3.348 14.153 1.00 97.12 306 PHE A CA 1
ATOM 2416 C C . PHE A 1 306 ? -8.860 -3.770 13.507 1.00 97.12 306 PHE A C 1
ATOM 2418 O O . PHE A 1 306 ? -8.304 -4.824 13.816 1.00 97.12 306 PHE A O 1
ATOM 2425 N N . GLY A 1 307 ? -8.352 -2.935 12.607 1.00 96.62 307 GLY A N 1
ATOM 2426 C CA . GLY A 1 307 ? -7.072 -3.113 11.934 1.00 96.62 307 GLY A CA 1
ATOM 2427 C C . GLY A 1 307 ? -6.010 -2.169 12.487 1.00 96.62 307 GLY A C 1
ATOM 2428 O O . GLY A 1 307 ? -6.281 -0.992 12.722 1.00 96.62 307 GLY A O 1
ATOM 2429 N N . LEU A 1 308 ? -4.789 -2.666 12.655 1.00 96.06 308 LEU A N 1
ATOM 2430 C CA . LEU A 1 308 ? -3.600 -1.863 12.922 1.00 96.06 308 LEU A CA 1
ATOM 2431 C C . LEU A 1 308 ? -2.595 -2.087 11.792 1.00 96.06 308 LEU A C 1
ATOM 2433 O O . LEU A 1 308 ? -2.060 -3.188 11.653 1.00 96.06 308 LEU A O 1
ATOM 2437 N N . ARG A 1 309 ? -2.333 -1.052 10.993 1.00 93.50 309 ARG A N 1
ATOM 2438 C CA . ARG A 1 309 ? -1.329 -1.105 9.928 1.00 93.50 309 ARG A CA 1
ATOM 2439 C C . ARG A 1 309 ? 0.042 -0.768 10.493 1.00 93.50 309 ARG A C 1
ATOM 2441 O O . ARG A 1 309 ? 0.321 0.391 10.797 1.00 93.50 309 ARG A O 1
ATOM 2448 N N . ASP A 1 310 ? 0.890 -1.778 10.620 1.00 90.19 310 ASP A N 1
ATOM 2449 C CA . ASP A 1 310 ? 2.295 -1.638 10.981 1.00 90.19 310 ASP A CA 1
ATOM 2450 C C . ASP A 1 310 ? 3.114 -1.283 9.731 1.00 90.19 310 ASP A C 1
ATOM 2452 O O . ASP A 1 310 ? 3.296 -2.119 8.849 1.00 90.19 310 ASP A O 1
ATOM 2456 N N . THR A 1 311 ? 3.564 -0.028 9.621 1.00 87.81 311 THR A N 1
ATOM 2457 C CA . THR A 1 311 ? 4.187 0.473 8.379 1.00 87.81 311 THR A CA 1
ATOM 2458 C C . THR A 1 311 ? 5.667 0.094 8.233 1.00 87.81 311 THR A C 1
ATOM 2460 O O . THR A 1 311 ? 6.298 -0.426 9.146 1.00 87.81 311 THR A O 1
ATOM 2463 N N . GLN A 1 312 ? 6.326 0.452 7.142 1.00 81.50 312 GLN A N 1
ATOM 2464 C CA . GLN A 1 312 ? 7.789 0.552 7.146 1.00 81.50 312 GLN A CA 1
ATOM 2465 C C . GLN A 1 312 ? 8.268 1.706 8.064 1.00 81.50 312 GLN A C 1
ATOM 2467 O O . GLN A 1 312 ? 7.605 2.744 8.179 1.00 81.50 312 GLN A O 1
ATOM 2472 N N . GLY A 1 313 ? 9.412 1.520 8.740 1.00 80.56 313 GLY A N 1
ATOM 2473 C CA . GLY A 1 313 ? 10.044 2.548 9.582 1.00 80.56 313 GLY A CA 1
ATOM 2474 C C . GLY A 1 313 ? 10.482 3.783 8.787 1.00 80.56 313 GLY A C 1
ATOM 2475 O O . GLY A 1 313 ? 10.797 3.679 7.611 1.00 80.56 313 GLY A O 1
ATOM 2476 N N . VAL A 1 314 ? 10.499 4.960 9.416 1.00 80.12 314 VAL A N 1
ATOM 2477 C CA . VAL A 1 314 ? 10.632 6.248 8.697 1.00 80.12 314 VAL A CA 1
ATOM 2478 C C . VAL A 1 314 ? 12.025 6.509 8.097 1.00 80.12 314 VAL A C 1
ATOM 2480 O O . VAL A 1 314 ? 12.136 7.201 7.086 1.00 80.12 314 VAL A O 1
ATOM 2483 N N . PHE A 1 315 ? 13.089 5.960 8.689 1.00 75.50 315 PHE A N 1
ATOM 2484 C CA . PHE A 1 315 ? 14.469 6.210 8.261 1.00 75.50 315 PHE A CA 1
ATOM 2485 C C . PHE A 1 315 ? 15.088 4.997 7.569 1.00 75.50 315 PHE A C 1
ATOM 2487 O O . PHE A 1 315 ? 15.111 3.897 8.124 1.00 75.50 315 PHE A O 1
ATOM 2494 N N . HIS A 1 316 ? 15.696 5.233 6.404 1.00 67.00 316 HIS A N 1
ATOM 2495 C CA . HIS A 1 316 ? 16.466 4.231 5.670 1.00 67.00 316 HIS A CA 1
ATOM 2496 C C . HIS A 1 316 ? 17.896 4.700 5.428 1.00 67.00 316 HIS A C 1
ATOM 2498 O O . HIS A 1 316 ? 18.114 5.818 4.973 1.00 67.00 316 HIS A O 1
ATOM 2504 N N . ALA A 1 317 ? 18.864 3.817 5.691 1.00 57.16 317 ALA A N 1
ATOM 2505 C CA . ALA A 1 317 ? 20.292 4.119 5.555 1.00 57.16 317 ALA A CA 1
ATOM 2506 C C . ALA A 1 317 ? 20.701 4.516 4.124 1.00 57.16 317 ALA A C 1
ATOM 2508 O O . ALA A 1 317 ? 21.656 5.264 3.948 1.00 57.16 317 ALA A O 1
ATOM 2509 N N . ASP A 1 318 ? 19.955 4.043 3.123 1.00 57.06 318 ASP A N 1
ATOM 2510 C CA . ASP A 1 318 ? 20.245 4.258 1.703 1.00 57.06 318 ASP A CA 1
ATOM 2511 C C . ASP A 1 318 ? 19.470 5.453 1.102 1.00 57.06 318 ASP A C 1
ATOM 2513 O O . ASP A 1 318 ? 19.513 5.658 -0.112 1.00 57.06 318 ASP A O 1
ATOM 2517 N N . ARG A 1 319 ? 18.730 6.218 1.923 1.00 66.88 319 ARG A N 1
ATOM 2518 C CA . ARG A 1 319 ? 17.929 7.376 1.489 1.00 66.88 319 ARG A CA 1
ATOM 2519 C C . ARG A 1 319 ? 18.527 8.690 1.981 1.00 66.88 319 ARG A C 1
ATOM 2521 O O . ARG A 1 319 ? 18.964 8.801 3.125 1.00 66.88 319 ARG A O 1
ATOM 2528 N N . GLU A 1 320 ? 18.478 9.703 1.121 1.00 70.00 320 GLU A N 1
ATOM 2529 C CA . GLU A 1 320 ? 18.803 11.082 1.496 1.00 70.00 320 GLU A CA 1
ATOM 2530 C C . GLU A 1 320 ? 17.734 11.659 2.443 1.00 70.00 320 GLU A C 1
ATOM 2532 O O . GLU A 1 320 ? 16.598 11.183 2.493 1.00 70.00 320 GLU A O 1
ATOM 2537 N N . GLU A 1 321 ? 18.078 12.699 3.203 1.00 72.81 321 GLU A N 1
ATOM 2538 C CA . GLU A 1 321 ? 17.174 13.306 4.191 1.00 72.81 321 GLU A CA 1
ATOM 2539 C C . GLU A 1 321 ? 15.855 13.789 3.567 1.00 72.81 321 GLU A C 1
ATOM 2541 O O . GLU A 1 321 ? 14.781 13.504 4.097 1.00 72.81 321 GLU A O 1
ATOM 2546 N N . GLU A 1 322 ? 15.916 14.423 2.392 1.00 72.81 322 GLU A N 1
ATOM 2547 C CA . GLU A 1 322 ? 14.731 14.861 1.642 1.00 72.81 322 GLU A CA 1
ATOM 2548 C C . GLU A 1 322 ? 13.801 13.694 1.281 1.00 72.81 322 GLU A C 1
ATOM 2550 O O . GLU A 1 322 ? 12.581 13.827 1.366 1.00 72.81 322 GLU A O 1
ATOM 2555 N N . GLN A 1 323 ? 14.357 12.523 0.957 1.00 71.19 323 GLN A N 1
ATOM 2556 C CA . GLN A 1 323 ? 13.577 11.324 0.635 1.00 71.19 323 GLN A CA 1
ATOM 2557 C C . GLN A 1 323 ? 12.905 10.725 1.877 1.00 71.19 323 GLN A C 1
ATOM 2559 O O . GLN A 1 323 ? 11.808 10.175 1.778 1.00 71.19 323 GLN A O 1
ATOM 2564 N N . ASN A 1 324 ? 13.537 10.826 3.051 1.00 77.31 324 ASN A N 1
ATOM 2565 C CA . ASN A 1 324 ? 12.920 10.416 4.316 1.00 77.31 324 ASN A CA 1
ATOM 2566 C C . ASN A 1 324 ? 11.788 11.379 4.722 1.00 77.31 324 ASN A C 1
ATOM 2568 O O . ASN A 1 324 ? 10.759 10.929 5.225 1.00 77.31 324 ASN A O 1
ATOM 2572 N N . ILE A 1 325 ? 11.933 12.683 4.446 1.00 81.19 325 ILE A N 1
ATOM 2573 C CA . ILE A 1 325 ? 10.861 13.674 4.639 1.00 81.19 325 ILE A CA 1
ATOM 2574 C C . ILE A 1 325 ? 9.683 13.393 3.703 1.00 81.19 325 ILE A C 1
ATOM 2576 O O . ILE A 1 325 ? 8.545 13.343 4.169 1.00 81.19 325 ILE A O 1
ATOM 2580 N N . GLU A 1 326 ? 9.947 13.168 2.411 1.00 77.56 326 GLU A N 1
ATOM 2581 C CA . GLU A 1 326 ? 8.923 12.799 1.421 1.00 77.56 326 GLU A CA 1
ATOM 2582 C C . GLU A 1 326 ? 8.178 11.535 1.876 1.00 77.56 326 GLU A C 1
ATOM 2584 O O . GLU A 1 326 ? 6.953 11.538 1.961 1.00 77.56 326 GLU A O 1
ATOM 2589 N N . TYR A 1 327 ? 8.906 10.494 2.290 1.00 81.88 327 TYR A N 1
ATOM 2590 C CA . TYR A 1 327 ? 8.309 9.248 2.770 1.00 81.88 327 TYR A CA 1
ATOM 2591 C C . TYR A 1 327 ? 7.484 9.415 4.057 1.00 81.88 327 TYR A C 1
ATOM 2593 O O . TYR A 1 327 ? 6.395 8.860 4.181 1.00 81.88 327 TYR A O 1
ATOM 2601 N N . CYS A 1 328 ? 7.955 10.193 5.032 1.00 84.69 328 CYS A N 1
ATOM 2602 C CA . CYS A 1 328 ? 7.177 10.426 6.246 1.00 84.69 328 CYS A CA 1
ATOM 2603 C C . CYS A 1 328 ? 5.920 11.266 5.966 1.00 84.69 328 CYS A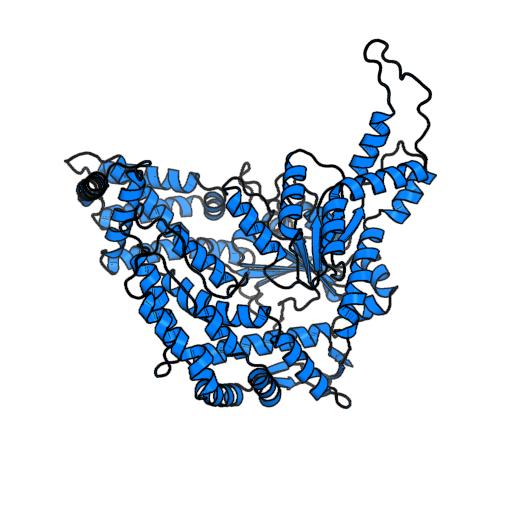 C 1
ATOM 2605 O O . CYS A 1 328 ? 4.859 10.998 6.533 1.00 84.69 328 CYS A O 1
ATOM 2607 N N . SER A 1 329 ? 6.018 12.253 5.069 1.00 83.19 329 SER A N 1
ATOM 2608 C CA . SER A 1 329 ? 4.865 13.020 4.586 1.00 83.19 329 SER A CA 1
ATOM 2609 C C . SER A 1 329 ? 3.852 12.091 3.917 1.00 83.19 329 SER A C 1
ATOM 2611 O O . SER A 1 329 ? 2.659 12.153 4.209 1.00 83.19 329 SER A O 1
ATOM 2613 N N . ASP A 1 330 ? 4.335 11.153 3.105 1.00 80.25 330 ASP A N 1
ATOM 2614 C CA . ASP A 1 330 ? 3.523 10.116 2.479 1.00 80.25 330 ASP A CA 1
ATOM 2615 C C . ASP A 1 330 ? 2.802 9.247 3.514 1.00 80.25 330 ASP A C 1
ATOM 2617 O O . ASP A 1 330 ? 1.606 8.992 3.390 1.00 80.25 330 ASP A O 1
ATOM 2621 N N . LEU A 1 331 ? 3.472 8.835 4.589 1.00 85.00 331 LEU A N 1
ATOM 2622 C CA . LEU A 1 331 ? 2.823 8.055 5.641 1.00 85.00 331 LEU A CA 1
ATOM 2623 C C . LEU A 1 331 ? 1.692 8.822 6.343 1.00 85.00 331 LEU A C 1
ATOM 2625 O O . LEU A 1 331 ? 0.664 8.214 6.648 1.00 85.00 331 LEU A O 1
ATOM 2629 N N . VAL A 1 332 ? 1.856 10.125 6.573 1.00 85.38 332 VAL A N 1
ATOM 2630 C CA . VAL A 1 332 ? 0.874 10.966 7.279 1.00 85.38 332 VAL A CA 1
ATOM 2631 C C . VAL A 1 332 ? -0.288 11.383 6.376 1.00 85.38 332 VAL A C 1
ATOM 2633 O O . VAL A 1 332 ? -1.441 11.436 6.811 1.00 85.38 332 VAL A O 1
ATOM 2636 N N . TYR A 1 333 ? -0.001 11.693 5.116 1.00 78.12 333 TYR A N 1
ATOM 2637 C CA . TYR A 1 333 ? -0.960 12.323 4.220 1.00 78.12 333 TYR A CA 1
ATOM 2638 C C . TYR A 1 333 ? -1.463 11.426 3.094 1.00 78.12 333 TYR A C 1
ATOM 2640 O O . TYR A 1 333 ? -2.483 11.766 2.487 1.00 78.12 333 TYR A O 1
ATOM 2648 N N . LYS A 1 334 ? -0.823 10.291 2.810 1.00 71.75 334 LYS A N 1
ATOM 2649 C CA . LYS A 1 334 ? -1.326 9.323 1.830 1.00 71.75 334 LYS A CA 1
ATOM 2650 C C . LYS A 1 334 ? -2.073 8.190 2.521 1.00 71.75 334 LYS A C 1
ATOM 2652 O O . LYS A 1 334 ? -1.677 7.697 3.583 1.00 71.75 334 LYS A O 1
ATOM 2657 N N . ASN A 1 335 ? -3.154 7.777 1.864 1.00 70.00 335 ASN A N 1
ATOM 2658 C CA . ASN A 1 335 ? -4.238 6.958 2.408 1.00 70.00 335 ASN A CA 1
ATOM 2659 C C . ASN A 1 335 ? -4.991 7.692 3.537 1.00 70.00 335 ASN A C 1
ATOM 2661 O O . ASN A 1 335 ? -4.465 8.601 4.183 1.00 70.00 335 ASN A O 1
ATOM 2665 N N . THR A 1 336 ? -6.258 7.349 3.746 1.00 73.56 336 THR A N 1
ATOM 2666 C CA . THR A 1 336 ? -7.097 7.951 4.794 1.00 73.56 336 THR A CA 1
ATOM 2667 C C . THR A 1 336 ? -7.515 6.879 5.792 1.00 73.56 336 THR A C 1
ATOM 2669 O O . THR A 1 336 ? -8.638 6.385 5.704 1.00 73.56 336 THR A O 1
ATOM 2672 N N . PRO A 1 337 ? -6.614 6.487 6.719 1.00 88.94 337 PRO A N 1
ATOM 2673 C CA . PRO A 1 337 ? -6.995 5.606 7.815 1.00 88.94 337 PRO A CA 1
ATOM 2674 C C . PRO A 1 337 ? -8.002 6.318 8.729 1.00 88.94 337 PRO A C 1
ATOM 2676 O O . PRO A 1 337 ? -8.138 7.547 8.698 1.00 88.94 337 PRO A O 1
ATOM 2679 N N . ASP A 1 338 ? -8.686 5.552 9.576 1.00 91.62 338 ASP A N 1
ATOM 2680 C CA . ASP A 1 338 ? -9.600 6.113 10.570 1.00 91.62 338 ASP A CA 1
ATOM 2681 C C . ASP A 1 338 ? -8.827 6.847 11.689 1.00 91.62 338 ASP A C 1
ATOM 2683 O O . ASP A 1 338 ? -9.354 7.791 12.274 1.00 91.62 338 ASP A O 1
ATOM 2687 N N . ALA A 1 339 ? -7.566 6.472 11.956 1.00 93.75 339 ALA A N 1
ATOM 2688 C CA . ALA A 1 339 ? -6.642 7.210 12.827 1.00 93.75 339 ALA A CA 1
ATOM 2689 C C . ALA A 1 339 ? -5.167 6.994 12.450 1.00 93.75 339 ALA A C 1
ATOM 2691 O O . ALA A 1 339 ? -4.804 5.972 11.866 1.00 93.75 339 ALA A O 1
ATOM 2692 N N . ILE A 1 340 ? -4.300 7.923 12.856 1.00 94.38 340 ILE A N 1
ATOM 2693 C CA . ILE A 1 340 ? -2.841 7.789 12.766 1.00 94.38 340 ILE A CA 1
ATOM 2694 C C . ILE A 1 340 ? -2.264 7.721 14.181 1.00 94.38 340 ILE A C 1
ATOM 2696 O O . ILE A 1 340 ? -2.540 8.571 15.021 1.00 94.38 340 ILE A O 1
ATOM 2700 N N . LEU A 1 341 ? -1.443 6.713 14.445 1.00 95.12 341 LEU A N 1
ATOM 2701 C CA . LEU A 1 341 ? -0.721 6.520 15.694 1.00 95.12 341 LEU A CA 1
ATOM 2702 C C . LEU A 1 341 ? 0.763 6.779 15.430 1.00 95.12 341 LEU A C 1
ATOM 2704 O O . LEU A 1 341 ? 1.400 6.020 14.704 1.00 95.12 341 LEU A O 1
ATOM 2708 N N . VAL A 1 342 ? 1.321 7.842 16.000 1.00 93.44 342 VAL A N 1
ATOM 2709 C CA . VAL A 1 342 ? 2.739 8.195 15.847 1.00 93.44 342 VAL A CA 1
ATOM 2710 C C . VAL A 1 342 ? 3.462 7.849 17.135 1.00 93.44 342 VAL A C 1
ATOM 2712 O O . VAL A 1 342 ? 3.185 8.440 18.173 1.00 93.44 342 VAL A O 1
ATOM 2715 N N . ILE A 1 343 ? 4.396 6.902 17.095 1.00 90.50 343 ILE A N 1
ATOM 2716 C CA . ILE A 1 343 ? 5.209 6.583 18.270 1.00 90.50 343 ILE A CA 1
ATOM 2717 C C . ILE A 1 343 ? 6.356 7.589 18.364 1.00 90.50 343 ILE A C 1
ATOM 2719 O O . ILE A 1 343 ? 7.287 7.564 17.555 1.00 90.50 343 ILE A O 1
ATOM 2723 N N . ALA A 1 344 ? 6.272 8.449 19.377 1.00 88.62 344 ALA A N 1
ATOM 2724 C CA . ALA A 1 344 ? 7.211 9.523 19.677 1.00 88.62 344 ALA A CA 1
ATOM 2725 C C . ALA A 1 344 ? 7.694 9.359 21.131 1.00 88.62 344 ALA A C 1
ATOM 2727 O O . ALA A 1 344 ? 7.053 9.884 22.043 1.00 88.62 344 ALA A O 1
ATOM 2728 N N . PRO A 1 345 ? 8.762 8.572 21.376 1.00 87.62 345 PRO A N 1
ATOM 2729 C CA . PRO A 1 345 ? 9.148 8.155 22.722 1.00 87.62 345 PRO A CA 1
ATOM 2730 C C . PRO A 1 345 ? 9.335 9.316 23.705 1.00 87.62 345 PRO A C 1
ATOM 2732 O O . PRO A 1 345 ? 9.969 10.315 23.377 1.00 87.62 345 PRO A O 1
ATOM 2735 N N . LEU A 1 346 ? 8.838 9.154 24.937 1.00 87.50 346 LEU A N 1
ATOM 2736 C CA . LEU A 1 346 ? 8.956 10.162 26.001 1.00 87.50 346 LEU A CA 1
ATOM 2737 C C . LEU A 1 346 ? 10.421 10.389 26.413 1.00 87.50 346 LEU A C 1
ATOM 2739 O O . LEU A 1 346 ? 10.822 11.499 26.768 1.00 87.50 346 LEU A O 1
ATOM 2743 N N . TRP A 1 347 ? 11.210 9.312 26.362 1.00 83.81 347 TRP A N 1
ATOM 2744 C CA . TRP A 1 347 ? 12.651 9.305 26.577 1.00 83.81 347 TRP A CA 1
ATOM 2745 C C . TRP A 1 347 ? 13.357 8.799 25.322 1.00 83.81 347 TRP A C 1
ATOM 2747 O O . TRP A 1 347 ? 13.098 7.680 24.878 1.00 83.81 347 TRP A O 1
ATOM 2757 N N . SER A 1 348 ? 14.247 9.623 24.770 1.00 77.69 348 SER A N 1
ATOM 2758 C CA . SER A 1 348 ? 14.780 9.457 23.416 1.00 77.69 348 SER A CA 1
ATOM 2759 C C . SER A 1 348 ? 16.309 9.504 23.368 1.00 77.69 348 SER A C 1
ATOM 2761 O O . SER A 1 348 ? 16.919 10.414 23.947 1.00 77.69 348 SER A O 1
ATOM 2763 N N . ASP A 1 349 ? 16.924 8.612 22.592 1.00 74.19 349 ASP A N 1
ATOM 2764 C CA . ASP A 1 349 ? 18.310 8.781 22.134 1.00 74.19 349 ASP A CA 1
ATOM 2765 C C . ASP A 1 349 ? 18.423 9.812 20.981 1.00 74.19 349 ASP A C 1
ATOM 2767 O O . ASP A 1 349 ? 17.453 10.483 20.623 1.00 74.19 349 ASP A O 1
ATOM 2771 N N . GLN A 1 350 ? 19.616 9.988 20.394 1.00 69.44 350 GLN A N 1
ATOM 2772 C CA . GLN A 1 350 ? 19.812 10.948 19.295 1.00 69.44 350 GLN A CA 1
ATOM 2773 C C . GLN A 1 350 ? 18.998 10.626 18.026 1.00 69.44 350 GLN A C 1
ATOM 2775 O O . GLN A 1 350 ? 18.618 11.554 17.315 1.00 69.44 350 GLN A O 1
ATOM 2780 N N . ASN A 1 351 ? 18.727 9.355 17.715 1.00 67.44 351 ASN A N 1
ATOM 2781 C CA . ASN A 1 351 ? 17.956 8.975 16.524 1.00 67.44 351 ASN A CA 1
ATOM 2782 C C . ASN A 1 351 ? 16.454 9.193 16.740 1.00 67.44 351 ASN A C 1
ATOM 2784 O O . ASN A 1 351 ? 15.734 9.617 15.834 1.00 67.44 351 ASN A O 1
ATOM 2788 N N . GLU A 1 352 ? 15.981 8.958 17.958 1.00 76.12 352 GLU A N 1
ATOM 2789 C CA . GLU A 1 352 ? 14.586 9.191 18.331 1.00 76.12 352 GLU A CA 1
ATOM 2790 C C . GLU A 1 352 ? 14.252 10.688 18.360 1.00 76.12 352 GLU A C 1
ATOM 2792 O O . GLU A 1 352 ? 13.178 11.079 17.905 1.00 76.12 352 GLU A O 1
ATOM 2797 N N . LYS A 1 353 ? 15.209 11.545 18.744 1.00 79.94 353 LYS A N 1
ATOM 2798 C CA . LYS A 1 353 ? 15.070 13.009 18.620 1.00 79.94 353 LYS A CA 1
ATOM 2799 C C . LYS A 1 353 ? 14.889 13.469 17.173 1.00 79.94 353 LYS A C 1
ATOM 2801 O O . LYS A 1 353 ? 13.992 14.260 16.902 1.00 79.94 353 LYS A O 1
ATOM 2806 N N . LYS A 1 354 ? 15.665 12.916 16.231 1.00 80.38 354 LYS A N 1
ATOM 2807 C CA . LYS A 1 354 ? 15.497 13.204 14.791 1.00 80.38 354 LYS A CA 1
ATOM 2808 C C . LYS A 1 354 ? 14.111 12.807 14.281 1.00 80.38 354 LYS A C 1
ATOM 2810 O O . LYS A 1 354 ? 13.540 13.496 13.441 1.00 80.38 354 LYS A O 1
ATOM 2815 N N . SER A 1 355 ? 13.567 11.697 14.788 1.00 80.81 355 SER A N 1
ATOM 2816 C CA . SER A 1 355 ? 12.207 11.257 14.451 1.00 80.81 355 SER A CA 1
ATOM 2817 C C . SER A 1 355 ? 11.168 12.270 14.935 1.00 80.81 355 SER A C 1
ATOM 2819 O O . SER A 1 355 ? 10.271 12.634 14.181 1.00 80.81 355 SER A O 1
ATOM 2821 N N . HIS A 1 356 ? 11.329 12.770 16.163 1.00 82.38 356 HIS A N 1
ATOM 2822 C CA . HIS A 1 356 ? 10.444 13.777 16.753 1.00 82.38 356 HIS A CA 1
ATOM 2823 C C . HIS A 1 356 ? 10.443 15.090 15.961 1.00 82.38 356 HIS A C 1
ATOM 2825 O O . HIS A 1 356 ? 9.382 15.588 15.590 1.00 82.38 356 HIS A O 1
ATOM 2831 N N . GLU A 1 357 ? 11.625 15.610 15.624 1.00 84.38 357 GLU A N 1
ATOM 2832 C CA . GLU A 1 357 ? 11.782 16.821 14.802 1.00 84.38 357 GLU A CA 1
ATOM 2833 C C . GLU A 1 357 ? 11.110 16.675 13.429 1.00 84.38 357 GLU A C 1
ATOM 2835 O O . GLU A 1 357 ? 10.421 17.586 12.958 1.00 84.38 357 GLU A O 1
ATOM 2840 N N . LEU A 1 358 ? 11.260 15.502 12.805 1.00 86.12 358 LEU A N 1
ATOM 2841 C CA . LEU A 1 358 ? 10.630 15.187 11.529 1.00 86.12 358 LEU A CA 1
ATOM 2842 C C . LEU A 1 358 ? 9.098 15.181 11.627 1.00 86.12 358 LEU A C 1
ATOM 2844 O O . LEU A 1 358 ? 8.431 15.805 10.798 1.00 86.12 358 LEU A O 1
ATOM 2848 N N . TYR A 1 359 ? 8.533 14.523 12.644 1.00 87.56 359 TYR A N 1
ATOM 2849 C CA . TYR A 1 359 ? 7.084 14.524 12.865 1.00 87.56 359 TYR A CA 1
ATOM 2850 C C . TYR A 1 359 ? 6.563 15.936 13.106 1.00 87.56 359 TYR A C 1
ATOM 2852 O O . TYR A 1 359 ? 5.588 16.336 12.476 1.00 87.56 359 TYR A O 1
ATOM 2860 N N . HIS A 1 360 ? 7.245 16.726 13.936 1.00 85.81 360 HIS A N 1
ATOM 2861 C CA . HIS A 1 360 ? 6.876 18.118 14.181 1.00 85.81 360 HIS A CA 1
ATOM 2862 C C . HIS A 1 360 ? 6.804 18.924 12.890 1.00 85.81 360 HIS A C 1
ATOM 2864 O O . HIS A 1 360 ? 5.792 19.573 12.630 1.00 85.81 360 HIS A O 1
ATOM 2870 N N . ARG A 1 361 ? 7.833 18.830 12.045 1.00 85.00 361 ARG A N 1
ATOM 2871 C CA . ARG A 1 361 ? 7.873 19.529 10.757 1.00 85.00 361 ARG A CA 1
ATOM 2872 C C . ARG A 1 361 ? 6.692 19.165 9.853 1.00 85.00 361 ARG A C 1
ATOM 2874 O O . ARG A 1 361 ? 6.151 20.034 9.183 1.00 85.00 361 ARG A O 1
ATOM 2881 N N . ILE A 1 362 ? 6.290 17.897 9.825 1.00 85.31 362 ILE A N 1
ATOM 2882 C CA . ILE A 1 362 ? 5.212 17.410 8.947 1.00 85.31 362 ILE A CA 1
ATOM 2883 C C . ILE A 1 362 ? 3.824 17.757 9.503 1.00 85.31 362 ILE A C 1
ATOM 2885 O O . ILE A 1 362 ? 2.900 18.046 8.737 1.00 85.31 362 ILE A O 1
ATOM 2889 N N . LEU A 1 363 ? 3.671 17.728 10.829 1.00 86.19 363 LEU A N 1
ATOM 2890 C CA . LEU A 1 363 ? 2.389 17.906 11.512 1.00 86.19 363 LEU A CA 1
ATOM 2891 C C . LEU A 1 363 ? 2.019 19.372 11.777 1.00 86.19 363 LEU A C 1
ATOM 2893 O O . LEU A 1 363 ? 0.845 19.661 12.025 1.00 86.19 363 LEU A O 1
ATOM 2897 N N . GLN A 1 364 ? 2.980 20.299 11.699 1.00 82.38 364 GLN A N 1
ATOM 2898 C CA . GLN A 1 364 ? 2.741 21.742 11.851 1.00 82.38 364 GLN A CA 1
ATOM 2899 C C . GLN A 1 364 ? 1.623 22.251 10.930 1.00 82.38 364 GLN A C 1
ATOM 2901 O O . GLN A 1 364 ? 0.743 22.984 11.383 1.00 82.38 364 GLN A O 1
ATOM 2906 N N . ASP A 1 365 ? 1.607 21.777 9.683 1.00 77.00 365 ASP A N 1
ATOM 2907 C CA . ASP A 1 365 ? 0.634 22.172 8.662 1.00 77.00 365 ASP A CA 1
ATOM 2908 C C . ASP A 1 365 ? -0.480 21.135 8.448 1.00 77.00 365 ASP A C 1
ATOM 2910 O O . ASP A 1 365 ? -1.173 21.178 7.432 1.00 77.00 365 ASP A O 1
ATOM 2914 N N . TYR A 1 366 ? -0.693 20.204 9.386 1.00 82.19 366 TYR A N 1
ATOM 2915 C CA . TYR A 1 366 ? -1.714 19.163 9.239 1.00 82.19 366 TYR A CA 1
ATOM 2916 C C . TYR A 1 366 ? -3.129 19.743 9.171 1.00 82.19 366 TYR A C 1
ATOM 2918 O O . TYR A 1 366 ? -3.538 20.532 10.028 1.00 82.19 366 TYR A O 1
ATOM 2926 N N . GLN A 1 367 ? -3.883 19.355 8.134 1.00 76.44 367 GLN A N 1
ATOM 2927 C CA . GLN A 1 367 ? -5.214 19.911 7.846 1.00 76.44 367 GLN A CA 1
ATOM 2928 C C . GLN A 1 367 ? -6.324 18.871 7.667 1.00 76.44 367 GLN A C 1
ATOM 2930 O O . GLN A 1 367 ? -7.444 19.262 7.350 1.00 76.44 367 GLN A O 1
ATOM 2935 N N . LYS A 1 368 ? -6.043 17.573 7.825 1.00 80.19 368 LYS A N 1
ATOM 2936 C CA . LYS A 1 368 ? -7.068 16.537 7.640 1.00 80.19 368 LYS A CA 1
ATOM 2937 C C . LYS A 1 368 ? -7.893 16.317 8.912 1.00 80.19 368 LYS A C 1
ATOM 2939 O O . LYS A 1 368 ? -7.446 16.591 10.026 1.00 80.19 368 LYS A O 1
ATOM 2944 N N . ASP A 1 369 ? -9.082 15.749 8.724 1.00 80.31 369 ASP A N 1
ATOM 2945 C CA . ASP A 1 369 ? -9.988 15.371 9.816 1.00 80.31 369 ASP A CA 1
ATOM 2946 C C . ASP A 1 369 ? -9.579 14.077 10.535 1.00 80.31 369 ASP A C 1
ATOM 2948 O O . ASP A 1 369 ? -10.078 13.792 11.622 1.00 80.31 369 ASP A O 1
ATOM 2952 N N . THR A 1 370 ? -8.665 13.291 9.955 1.00 86.94 370 THR A N 1
ATOM 2953 C CA . THR A 1 370 ? -8.165 12.064 10.580 1.00 86.94 370 THR A CA 1
ATOM 2954 C C . THR A 1 370 ? -7.433 12.402 11.889 1.00 86.94 370 THR A C 1
ATOM 2956 O O . THR A 1 370 ? -6.475 13.179 11.868 1.00 86.94 370 THR A O 1
ATOM 2959 N N . PRO A 1 371 ? -7.843 11.832 13.037 1.00 90.38 371 PRO A N 1
ATOM 2960 C CA . PRO A 1 371 ? -7.174 12.067 14.307 1.00 90.38 371 PRO A CA 1
ATOM 2961 C C . PRO A 1 371 ? -5.778 11.435 14.339 1.00 90.38 371 PRO A C 1
ATOM 2963 O O . PRO A 1 371 ? -5.563 10.319 13.861 1.00 90.38 371 PRO A O 1
ATOM 2966 N N . ILE A 1 372 ? -4.843 12.145 14.963 1.00 91.94 372 I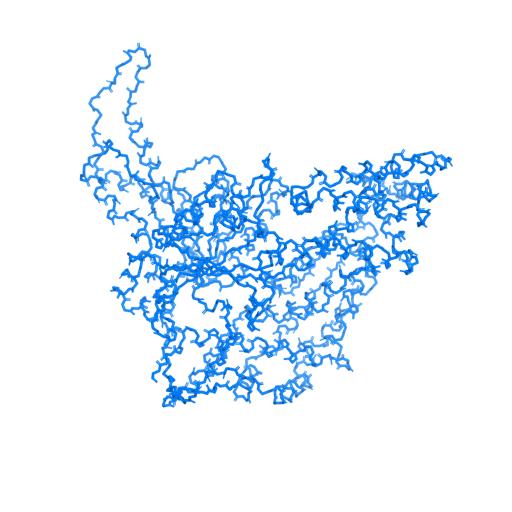LE A N 1
ATOM 2967 C CA . ILE A 1 372 ? -3.468 11.732 15.219 1.00 91.94 372 ILE A CA 1
ATOM 2968 C C . ILE A 1 372 ? -3.278 11.557 16.722 1.00 91.94 372 ILE A C 1
ATOM 2970 O O . ILE A 1 372 ? -3.589 12.452 17.505 1.00 91.94 372 ILE A O 1
ATOM 2974 N N . PHE A 1 373 ? -2.713 10.427 17.125 1.00 93.50 373 PHE A N 1
ATOM 2975 C CA . PHE A 1 373 ? -2.317 10.164 18.500 1.00 93.50 373 PHE A CA 1
ATOM 2976 C C . PHE A 1 373 ? -0.794 10.076 18.578 1.00 93.50 373 PHE A C 1
ATOM 2978 O O . PHE A 1 373 ? -0.193 9.169 18.001 1.00 93.50 373 PHE A O 1
ATOM 2985 N N . LEU A 1 374 ? -0.174 11.016 19.287 1.00 93.31 374 LEU A N 1
ATOM 2986 C CA . LEU A 1 374 ? 1.245 11.000 19.626 1.00 93.31 374 LEU A CA 1
ATOM 2987 C C . LEU A 1 374 ? 1.428 10.086 20.841 1.00 93.31 374 LEU A C 1
ATOM 2989 O O . LEU A 1 374 ? 1.026 10.416 21.955 1.00 93.31 374 LEU A O 1
ATOM 2993 N N . ILE A 1 375 ? 1.968 8.893 20.610 1.00 93.56 375 ILE A N 1
ATOM 2994 C CA . ILE A 1 375 ? 2.169 7.866 21.629 1.00 93.56 375 ILE A CA 1
ATOM 2995 C C . ILE A 1 375 ? 3.564 8.031 22.228 1.00 93.56 375 ILE A C 1
ATOM 2997 O O . ILE A 1 375 ? 4.561 7.580 21.656 1.00 93.56 375 ILE A O 1
ATOM 3001 N N . HIS A 1 376 ? 3.619 8.619 23.419 1.00 92.75 376 HIS A N 1
ATOM 3002 C CA . HIS A 1 376 ? 4.834 8.752 24.213 1.00 92.75 376 HIS A CA 1
ATOM 3003 C C . HIS A 1 376 ? 5.080 7.487 25.024 1.00 92.75 376 HIS A C 1
ATOM 3005 O O . HIS A 1 376 ? 4.740 7.384 26.207 1.00 92.75 376 HIS A O 1
ATOM 3011 N N . ASN A 1 377 ? 5.642 6.483 24.352 1.00 89.06 377 ASN A N 1
ATOM 3012 C CA . ASN A 1 377 ? 6.100 5.267 25.008 1.00 89.06 377 ASN A CA 1
ATOM 3013 C C . ASN A 1 377 ? 7.448 5.487 25.729 1.00 89.06 377 ASN A C 1
ATOM 3015 O O . ASN A 1 377 ? 7.924 6.615 25.848 1.00 89.06 377 ASN A O 1
ATOM 3019 N N . LYS A 1 378 ? 8.064 4.413 26.243 1.00 89.31 378 LYS A N 1
ATOM 3020 C CA . LYS A 1 378 ? 9.301 4.472 27.052 1.00 89.31 378 LYS A CA 1
ATOM 3021 C C . LYS A 1 378 ? 9.178 5.343 28.310 1.00 89.31 378 LYS A C 1
ATOM 3023 O O . LYS A 1 378 ? 10.176 5.835 28.838 1.00 89.31 378 LYS A O 1
ATOM 3028 N N . LEU A 1 379 ? 7.957 5.511 28.815 1.00 89.50 379 LEU A N 1
ATOM 3029 C CA . LEU A 1 379 ? 7.697 6.187 30.082 1.00 89.50 379 LEU A CA 1
ATOM 3030 C C . LEU A 1 379 ? 8.384 5.469 31.256 1.00 89.50 379 LEU A C 1
ATOM 3032 O O . LEU A 1 379 ? 8.832 6.125 32.190 1.00 89.50 379 LEU A O 1
ATOM 3036 N N . ASP A 1 380 ? 8.546 4.148 31.166 1.00 86.69 380 ASP A N 1
ATOM 3037 C CA . ASP A 1 380 ? 9.368 3.342 32.071 1.00 86.69 380 ASP A CA 1
ATOM 3038 C C . ASP A 1 380 ? 10.821 3.840 32.133 1.00 86.69 380 ASP A C 1
ATOM 3040 O O . ASP A 1 380 ? 11.331 4.101 33.221 1.00 86.69 380 ASP A O 1
ATOM 3044 N N . LEU A 1 381 ? 11.458 4.078 30.981 1.00 88.31 381 LEU A N 1
ATOM 3045 C CA . LEU A 1 381 ? 12.834 4.581 30.933 1.00 88.31 381 LEU A CA 1
ATOM 3046 C C . LEU A 1 381 ? 12.945 6.029 31.415 1.00 88.31 381 LEU A C 1
ATOM 3048 O O . LEU A 1 381 ? 13.928 6.382 32.064 1.00 88.31 381 LEU A O 1
ATOM 3052 N N . PHE A 1 382 ? 11.949 6.869 31.120 1.00 89.25 382 PHE A N 1
ATOM 3053 C CA . PHE A 1 382 ? 11.909 8.232 31.651 1.00 89.25 382 PHE A CA 1
ATOM 3054 C C . PHE A 1 382 ? 11.870 8.214 33.182 1.00 89.25 382 PHE A C 1
ATOM 3056 O O . PHE A 1 382 ? 12.697 8.853 33.828 1.00 89.25 382 PHE A O 1
ATOM 3063 N N . ILE A 1 383 ? 10.970 7.425 33.768 1.00 86.19 383 ILE A N 1
ATOM 3064 C CA . ILE A 1 383 ? 10.873 7.246 35.219 1.00 86.19 383 ILE A CA 1
ATOM 3065 C C . ILE A 1 383 ? 12.188 6.721 35.802 1.00 86.19 383 ILE A C 1
ATOM 3067 O O . ILE A 1 383 ? 12.653 7.254 36.807 1.00 86.19 383 ILE A O 1
ATOM 3071 N N . ASP A 1 384 ? 12.825 5.739 35.159 1.00 84.44 384 ASP A N 1
ATOM 3072 C CA . ASP A 1 384 ? 14.131 5.234 35.593 1.00 84.44 384 ASP A CA 1
ATOM 3073 C C . ASP A 1 384 ? 15.188 6.338 35.651 1.00 84.44 384 ASP A C 1
ATOM 3075 O O . ASP A 1 384 ? 16.024 6.349 36.555 1.00 84.44 384 ASP A O 1
ATOM 3079 N N . THR A 1 385 ? 15.162 7.286 34.710 1.00 84.62 385 THR A N 1
ATOM 3080 C CA . THR A 1 385 ? 16.086 8.429 34.734 1.00 84.62 385 THR A CA 1
ATOM 3081 C C . THR A 1 385 ? 15.785 9.380 35.886 1.00 84.62 385 THR A C 1
ATOM 3083 O O . THR A 1 385 ? 16.714 9.906 36.492 1.00 84.62 385 THR A O 1
ATOM 3086 N N . LEU A 1 386 ? 14.508 9.564 36.241 1.00 83.12 386 LEU A N 1
ATOM 3087 C CA . LEU A 1 386 ? 14.122 10.381 37.390 1.00 83.12 386 LEU A CA 1
ATOM 3088 C C . LEU A 1 386 ? 14.643 9.785 38.698 1.00 83.12 386 LEU A C 1
ATOM 3090 O O . LEU A 1 386 ? 15.130 10.542 39.531 1.00 83.12 386 LEU A O 1
ATOM 3094 N N . VAL A 1 387 ? 14.576 8.458 38.843 1.00 77.62 387 VAL A N 1
ATOM 3095 C CA . VAL A 1 387 ? 15.094 7.734 40.013 1.00 77.62 387 VAL A CA 1
ATOM 3096 C C . VAL A 1 387 ? 16.625 7.784 40.043 1.00 77.62 387 VAL A C 1
ATOM 3098 O O . VAL A 1 387 ? 17.199 8.183 41.048 1.00 77.62 387 VAL A O 1
ATOM 3101 N N . LYS A 1 388 ? 17.308 7.485 38.928 1.00 75.38 388 LYS A N 1
ATOM 3102 C CA . LYS A 1 388 ? 18.785 7.529 38.854 1.00 75.38 388 LYS A CA 1
ATOM 3103 C C . LYS A 1 388 ? 19.368 8.917 39.114 1.00 75.38 388 LYS A C 1
ATOM 3105 O O . LYS A 1 388 ? 20.451 9.023 39.668 1.00 75.38 388 LYS A O 1
ATOM 3110 N N . ASN A 1 389 ? 18.668 9.978 38.714 1.00 65.19 389 ASN A N 1
ATOM 3111 C CA . ASN A 1 389 ? 19.099 11.354 38.966 1.00 65.19 389 ASN A CA 1
ATOM 3112 C C . ASN A 1 389 ? 18.909 11.787 40.430 1.00 65.19 389 ASN A C 1
ATOM 3114 O O . ASN A 1 389 ? 19.383 12.861 40.794 1.00 65.19 389 ASN A O 1
ATOM 3118 N N . GLN A 1 390 ? 18.202 11.005 41.256 1.00 62.22 390 GLN A N 1
ATOM 3119 C CA . GLN A 1 390 ? 18.170 11.228 42.701 1.00 62.22 390 GLN A CA 1
ATOM 3120 C C . GLN A 1 390 ? 19.399 10.638 43.391 1.00 62.22 390 GLN A C 1
ATOM 3122 O O . GLN A 1 390 ? 19.857 11.228 44.364 1.00 62.22 390 GLN A O 1
ATOM 3127 N N . ASP A 1 391 ? 19.966 9.543 42.878 1.00 56.81 391 ASP A N 1
ATOM 3128 C CA . ASP A 1 391 ? 21.186 8.935 43.414 1.00 56.81 391 ASP A CA 1
ATOM 3129 C C . ASP A 1 391 ? 22.396 9.862 43.178 1.00 56.81 391 ASP A C 1
ATOM 3131 O O . ASP A 1 391 ? 23.115 9.760 42.182 1.00 56.81 391 ASP A O 1
ATOM 3135 N N . ASN A 1 392 ? 22.635 10.792 44.109 1.00 54.44 392 ASN A N 1
ATOM 3136 C CA . ASN A 1 392 ? 23.857 11.593 44.172 1.00 54.44 392 ASN A CA 1
ATOM 3137 C C . ASN A 1 392 ? 25.035 10.683 44.545 1.00 54.44 392 ASN A C 1
ATOM 3139 O O . ASN A 1 392 ? 25.436 10.572 45.707 1.00 54.44 392 ASN A O 1
ATOM 3143 N N . PHE A 1 393 ? 25.569 10.002 43.536 1.00 53.19 393 PHE A N 1
ATOM 3144 C CA . PHE A 1 393 ? 26.749 9.166 43.654 1.00 53.19 393 PHE A CA 1
ATOM 3145 C C . PHE A 1 393 ? 28.003 10.042 43.717 1.00 53.19 393 PHE A C 1
ATOM 3147 O O . PHE A 1 393 ? 28.428 10.622 42.715 1.00 53.19 393 PHE A O 1
ATOM 3154 N N . ASP A 1 394 ? 28.618 10.122 44.895 1.00 55.16 394 ASP A N 1
ATOM 3155 C CA . ASP A 1 394 ? 29.951 10.694 45.036 1.00 55.16 394 ASP A CA 1
ATOM 3156 C C . ASP A 1 394 ? 31.004 9.628 44.699 1.00 55.16 394 ASP A C 1
ATOM 3158 O O . ASP A 1 394 ? 31.294 8.717 45.480 1.00 55.16 394 ASP A O 1
ATOM 3162 N N . ALA A 1 395 ? 31.596 9.757 43.510 1.00 53.09 395 ALA A N 1
ATOM 3163 C CA . ALA A 1 395 ? 32.612 8.840 43.003 1.00 53.09 395 ALA A CA 1
ATOM 3164 C C . ALA A 1 395 ? 33.899 8.798 43.851 1.00 53.09 395 ALA A C 1
ATOM 3166 O O . ALA A 1 395 ? 34.677 7.855 43.708 1.00 53.09 395 ALA A O 1
ATOM 3167 N N . LEU A 1 396 ? 34.139 9.790 44.719 1.00 51.59 396 LEU A N 1
ATOM 3168 C CA . LEU A 1 396 ? 35.306 9.828 45.605 1.00 51.59 396 LEU A CA 1
ATOM 3169 C C . LEU A 1 396 ? 35.075 9.087 46.924 1.00 51.59 396 LEU A C 1
ATOM 3171 O O . LEU A 1 396 ? 36.021 8.518 47.466 1.00 51.59 396 LEU A O 1
ATOM 3175 N N . THR A 1 397 ? 33.848 9.091 47.448 1.00 60.62 397 THR A N 1
ATOM 3176 C CA . THR A 1 397 ? 33.532 8.481 48.752 1.00 60.62 397 THR A CA 1
ATOM 3177 C C . THR A 1 397 ? 32.809 7.142 48.636 1.00 60.62 397 THR A C 1
ATOM 3179 O O . THR A 1 397 ? 32.788 6.385 49.605 1.00 60.62 397 THR A O 1
ATOM 3182 N N . GLY A 1 398 ? 32.243 6.816 47.468 1.00 54.34 398 GLY A N 1
ATOM 3183 C CA . GLY A 1 398 ? 31.477 5.584 47.252 1.00 54.34 398 GLY A CA 1
ATOM 3184 C C . GLY A 1 398 ? 30.189 5.512 48.080 1.00 54.34 398 GLY A C 1
ATOM 3185 O O . GLY A 1 398 ? 29.596 4.440 48.195 1.00 54.34 398 GLY A O 1
ATOM 3186 N N . LEU A 1 399 ? 29.769 6.634 48.672 1.00 50.25 399 LEU A N 1
ATOM 3187 C CA . LEU A 1 399 ? 28.587 6.761 49.515 1.00 50.25 399 LEU A CA 1
ATOM 3188 C C . LEU A 1 399 ? 27.529 7.597 48.787 1.00 50.25 399 LEU A C 1
ATOM 3190 O O . LEU A 1 399 ? 27.846 8.588 48.130 1.00 50.25 399 LEU A O 1
ATOM 3194 N N . SER A 1 400 ? 26.262 7.200 48.924 1.00 54.16 400 SER A N 1
ATOM 3195 C CA . SER A 1 400 ? 25.127 8.027 48.504 1.00 54.16 400 SER A CA 1
ATOM 3196 C C . SER A 1 400 ? 25.068 9.265 49.394 1.00 54.16 400 SER A C 1
ATOM 3198 O O . SER A 1 400 ? 24.933 9.144 50.615 1.00 54.16 400 SER A O 1
ATOM 3200 N N . VAL A 1 401 ? 25.194 10.456 48.808 1.00 50.44 401 VAL A N 1
ATOM 3201 C CA . VAL A 1 401 ? 25.150 11.709 49.567 1.00 50.44 401 VAL A CA 1
ATOM 3202 C C . VAL A 1 401 ? 23.697 12.166 49.704 1.00 50.44 401 VAL A C 1
ATOM 3204 O O . VAL A 1 401 ? 23.147 12.810 48.812 1.00 50.44 401 VAL A O 1
ATOM 3207 N N . GLY A 1 402 ? 23.103 11.858 50.860 1.00 50.34 402 GLY A N 1
ATOM 3208 C CA . GLY A 1 402 ? 21.813 12.384 51.320 1.00 50.34 402 GLY A CA 1
ATOM 3209 C C . GLY A 1 402 ? 20.684 11.351 51.373 1.00 50.34 402 GLY A C 1
ATOM 3210 O O . GLY A 1 402 ? 20.676 10.387 50.611 1.00 50.34 402 GLY A O 1
ATOM 3211 N N . ASP A 1 403 ? 19.723 11.585 52.275 1.00 47.41 403 ASP A N 1
ATOM 3212 C CA . ASP A 1 403 ? 18.398 10.960 52.223 1.00 47.41 403 ASP A CA 1
ATOM 3213 C C . ASP A 1 403 ? 17.724 11.427 50.928 1.00 47.41 403 ASP A C 1
ATOM 3215 O O . ASP A 1 403 ? 17.202 12.543 50.839 1.00 47.41 403 ASP A O 1
ATOM 3219 N N . THR A 1 404 ? 17.797 10.612 49.881 1.00 56.25 404 THR A N 1
ATOM 3220 C CA . THR A 1 404 ? 17.097 10.881 48.631 1.00 56.25 404 THR A CA 1
ATOM 3221 C C . THR A 1 404 ? 15.605 10.742 48.898 1.00 56.25 404 THR A C 1
ATOM 3223 O O . THR A 1 404 ? 15.083 9.645 49.076 1.00 56.25 404 THR A O 1
ATOM 3226 N N . ALA A 1 405 ? 14.913 11.879 49.011 1.00 61.03 405 ALA A N 1
ATOM 3227 C CA . ALA A 1 405 ? 13.472 11.897 49.226 1.00 61.03 405 ALA A CA 1
ATOM 3228 C C . ALA A 1 405 ? 12.781 11.088 48.116 1.00 61.03 405 ALA A C 1
ATOM 3230 O O . ALA A 1 405 ? 12.932 11.391 46.929 1.00 61.03 405 ALA A O 1
ATOM 3231 N N . GLU A 1 406 ? 12.053 10.045 48.515 1.00 70.06 406 GLU A N 1
ATOM 3232 C CA . GLU A 1 406 ? 11.338 9.157 47.603 1.00 70.06 406 GLU A CA 1
ATOM 3233 C C . GLU A 1 406 ? 10.357 9.976 46.744 1.00 70.06 406 GLU A C 1
ATOM 3235 O O . GLU A 1 406 ? 9.594 10.787 47.273 1.00 70.06 406 GLU A O 1
ATOM 3240 N N . LEU A 1 407 ? 10.391 9.797 45.416 1.00 77.81 407 LEU A N 1
ATOM 3241 C CA . LEU A 1 407 ? 9.516 10.530 44.491 1.00 77.81 407 LEU A CA 1
ATOM 3242 C C . LEU A 1 407 ? 8.043 10.308 44.844 1.00 77.81 407 LEU A C 1
ATOM 3244 O O . LEU A 1 407 ? 7.552 9.179 44.814 1.00 77.81 407 LEU A O 1
ATOM 3248 N N . THR A 1 408 ? 7.307 11.388 45.088 1.00 85.81 408 THR A N 1
ATOM 3249 C CA . THR A 1 408 ? 5.856 11.316 45.286 1.00 85.81 408 THR A CA 1
ATOM 3250 C C . THR A 1 408 ? 5.123 11.145 43.952 1.00 85.81 408 THR A C 1
ATOM 3252 O O . THR A 1 408 ? 5.596 11.554 42.888 1.00 85.81 408 THR A O 1
ATOM 3255 N N . LEU A 1 409 ? 3.907 10.587 43.983 1.00 86.19 409 LEU A N 1
ATOM 3256 C CA . LEU A 1 409 ? 3.098 10.392 42.770 1.00 86.19 409 LEU A CA 1
ATOM 3257 C C . LEU A 1 409 ? 2.821 11.715 42.033 1.00 86.19 409 LEU A C 1
ATOM 3259 O O . LEU A 1 409 ? 2.848 11.759 40.804 1.00 86.19 409 LEU A O 1
ATOM 3263 N N . GLN A 1 410 ? 2.584 12.798 42.778 1.00 89.56 410 GLN A N 1
ATOM 3264 C CA . GLN A 1 410 ? 2.300 14.116 42.212 1.00 89.56 410 GLN A CA 1
ATOM 3265 C C . GLN A 1 410 ? 3.525 14.723 41.516 1.00 89.56 410 GLN A C 1
ATOM 3267 O O . GLN A 1 410 ? 3.378 15.336 40.459 1.00 89.56 410 GLN A O 1
ATOM 3272 N N . GLU A 1 411 ? 4.727 14.519 42.062 1.00 87.38 411 GLU A N 1
ATOM 3273 C CA . GLU A 1 411 ? 5.978 14.929 41.414 1.00 87.38 411 GLU A CA 1
ATOM 3274 C C . GLU A 1 411 ? 6.241 14.135 40.136 1.00 87.38 411 GLU A C 1
ATOM 3276 O O . GLU A 1 411 ? 6.675 14.701 39.135 1.00 87.38 411 GLU A O 1
ATOM 3281 N N . VAL A 1 412 ? 5.955 12.831 40.131 1.00 87.75 412 VAL A N 1
ATOM 3282 C CA . VAL A 1 412 ? 6.101 12.025 38.913 1.00 87.75 412 VAL A CA 1
ATOM 3283 C C . VAL A 1 412 ? 5.116 12.491 37.840 1.00 87.75 412 VAL A C 1
ATOM 3285 O O . VAL A 1 412 ? 5.512 12.689 36.692 1.00 87.75 412 VAL A O 1
ATOM 3288 N N . TYR A 1 413 ? 3.854 12.736 38.201 1.00 91.44 413 TYR A N 1
ATOM 3289 C CA . TYR A 1 413 ? 2.851 13.256 37.268 1.00 91.44 413 TYR A CA 1
ATOM 3290 C C . TYR A 1 413 ? 3.224 14.623 36.697 1.00 91.44 413 TYR A C 1
ATOM 3292 O O . TYR A 1 413 ? 3.119 14.811 35.486 1.00 91.44 413 TYR A O 1
ATOM 3300 N N . SER A 1 414 ? 3.690 15.558 37.529 1.00 91.38 414 SER A N 1
ATOM 3301 C CA . SER A 1 414 ? 4.086 16.884 37.050 1.00 91.38 414 SER A CA 1
ATOM 3302 C C . SER A 1 414 ? 5.291 16.816 36.112 1.00 91.38 414 SER A C 1
ATOM 3304 O O . SER A 1 414 ? 5.302 17.500 35.091 1.00 91.38 414 SER A O 1
ATOM 3306 N N . LYS A 1 415 ? 6.268 15.942 36.390 1.00 91.44 415 LYS A N 1
ATOM 3307 C CA . LYS A 1 415 ? 7.431 15.734 35.515 1.00 91.44 415 LYS A CA 1
ATOM 3308 C C . LYS A 1 415 ? 7.071 15.076 34.185 1.00 91.44 415 LYS A C 1
ATOM 3310 O O . LYS A 1 415 ? 7.604 15.488 33.160 1.00 91.44 415 LYS A O 1
ATOM 3315 N N . ILE A 1 416 ? 6.170 14.090 34.182 1.00 91.44 416 ILE A N 1
ATOM 3316 C CA . ILE A 1 416 ? 5.663 13.484 32.938 1.00 91.44 416 ILE A CA 1
ATOM 3317 C C . ILE A 1 416 ? 4.946 14.546 32.101 1.00 91.44 416 ILE A C 1
ATOM 3319 O O . ILE A 1 416 ? 5.236 14.687 30.916 1.00 91.44 416 ILE A O 1
ATOM 3323 N N . GLN A 1 417 ? 4.057 15.324 32.720 1.00 91.75 417 GLN A N 1
ATOM 3324 C CA . GLN A 1 417 ? 3.300 16.361 32.027 1.00 91.75 417 GLN A CA 1
ATOM 3325 C C . GLN A 1 417 ? 4.215 17.446 31.446 1.00 91.75 417 GLN A C 1
ATOM 3327 O O . GLN A 1 417 ? 4.085 17.783 30.273 1.00 91.75 417 GLN A O 1
ATOM 3332 N N . ALA A 1 418 ? 5.188 17.933 32.222 1.00 91.06 418 ALA A N 1
ATOM 3333 C CA . ALA A 1 418 ? 6.166 18.912 31.752 1.00 91.06 418 ALA A CA 1
ATOM 3334 C C . ALA A 1 418 ? 7.007 18.380 30.578 1.00 91.06 418 ALA A C 1
ATOM 3336 O O . ALA A 1 418 ? 7.320 19.130 29.655 1.00 91.06 418 ALA A O 1
ATOM 3337 N N . GLN A 1 419 ? 7.349 17.087 30.584 1.00 91.25 419 GLN A N 1
ATOM 3338 C CA . GLN A 1 419 ? 8.078 16.459 29.483 1.00 91.25 419 GLN A CA 1
ATOM 3339 C C . GLN A 1 419 ? 7.232 16.393 28.202 1.00 91.25 419 GLN A C 1
ATOM 3341 O O . GLN A 1 419 ? 7.735 16.720 27.131 1.00 91.25 419 GLN A O 1
ATOM 3346 N N . ILE A 1 420 ? 5.951 16.022 28.303 1.00 90.75 420 ILE A N 1
ATOM 3347 C CA . ILE A 1 420 ? 5.019 16.016 27.160 1.00 90.75 420 ILE A CA 1
ATOM 3348 C C . ILE A 1 420 ? 4.823 17.440 26.624 1.00 90.75 420 ILE A C 1
ATOM 3350 O O . ILE A 1 420 ? 4.886 17.664 25.419 1.00 90.75 420 ILE A O 1
ATOM 3354 N N . GLU A 1 421 ? 4.640 18.423 27.507 1.00 89.12 421 GLU A N 1
ATOM 3355 C CA . GLU A 1 421 ? 4.511 19.834 27.124 1.00 89.12 421 GLU A CA 1
ATOM 3356 C C . GLU A 1 421 ? 5.774 20.370 26.445 1.00 89.12 421 GLU A C 1
ATOM 3358 O O . GLU A 1 421 ? 5.671 21.122 25.479 1.00 89.12 421 GLU A O 1
ATOM 3363 N N . GLY A 1 422 ? 6.959 19.959 26.902 1.00 86.56 422 GLY A N 1
ATOM 3364 C CA . GLY A 1 422 ? 8.224 20.308 26.261 1.00 86.56 422 GLY A CA 1
ATOM 3365 C C . GLY A 1 422 ? 8.402 19.675 24.879 1.00 86.56 422 GLY A C 1
ATOM 3366 O O . GLY A 1 422 ? 9.021 20.286 24.011 1.00 86.56 422 GLY A O 1
ATOM 3367 N N . LEU A 1 423 ? 7.856 18.475 24.661 1.00 85.88 423 LEU A N 1
ATOM 3368 C CA . LEU A 1 423 ? 7.915 17.784 23.373 1.00 85.88 423 LEU A CA 1
ATOM 3369 C C . LEU A 1 423 ? 6.910 18.355 22.368 1.00 85.88 423 LEU A C 1
ATOM 3371 O O . LEU A 1 423 ? 7.293 18.628 21.235 1.00 85.88 423 LEU A O 1
ATOM 3375 N N . ASP A 1 424 ? 5.662 18.578 22.786 1.00 87.06 424 ASP A N 1
ATOM 3376 C CA . ASP A 1 424 ? 4.537 18.836 21.875 1.00 87.06 424 ASP A CA 1
ATOM 3377 C C . ASP A 1 424 ? 3.985 20.270 21.949 1.00 87.06 424 ASP A C 1
ATOM 3379 O O . ASP A 1 424 ? 3.147 20.665 21.130 1.00 87.06 424 ASP A O 1
ATOM 3383 N N . GLY A 1 425 ? 4.414 21.071 22.929 1.00 80.06 425 GLY A N 1
ATOM 3384 C CA . GLY A 1 425 ? 3.798 22.356 23.273 1.00 80.06 425 GLY A CA 1
ATOM 3385 C C . GLY A 1 425 ? 3.710 23.337 22.105 1.00 80.06 425 GLY A C 1
ATOM 3386 O O . GLY A 1 425 ? 2.666 23.968 21.900 1.00 80.06 425 GLY A O 1
ATOM 3387 N N . ASP A 1 426 ? 4.758 23.414 21.286 1.00 80.06 426 ASP A N 1
ATOM 3388 C CA . ASP A 1 426 ? 4.786 24.273 20.100 1.00 80.06 426 ASP A CA 1
ATOM 3389 C C . ASP A 1 426 ? 3.793 23.803 19.031 1.00 80.06 426 ASP A C 1
ATOM 3391 O O . ASP A 1 426 ? 3.048 24.615 18.475 1.00 80.06 426 ASP A O 1
ATOM 3395 N N . LEU A 1 427 ? 3.712 22.490 18.789 1.00 81.69 427 LEU A N 1
ATOM 3396 C CA . LEU A 1 427 ? 2.788 21.896 17.820 1.00 81.69 427 LEU A CA 1
ATOM 3397 C C . LEU A 1 427 ? 1.330 22.158 18.222 1.00 81.69 427 LEU A C 1
ATOM 3399 O O . LEU A 1 427 ? 0.526 22.630 17.414 1.00 81.69 427 LEU A O 1
ATOM 3403 N N . LEU A 1 428 ? 1.002 21.923 19.495 1.00 75.69 428 LEU A N 1
ATOM 3404 C CA . LEU A 1 428 ? -0.333 22.169 20.042 1.00 75.69 428 LEU A CA 1
ATOM 3405 C C . LEU A 1 428 ? -0.690 23.663 20.027 1.00 75.69 428 LEU A C 1
ATOM 3407 O O . LEU A 1 428 ? -1.844 24.027 19.786 1.00 75.69 428 LEU A O 1
ATOM 3411 N N . THR A 1 429 ? 0.289 24.543 20.246 1.00 78.06 429 THR A N 1
ATOM 3412 C CA . THR A 1 429 ? 0.098 25.999 20.180 1.00 78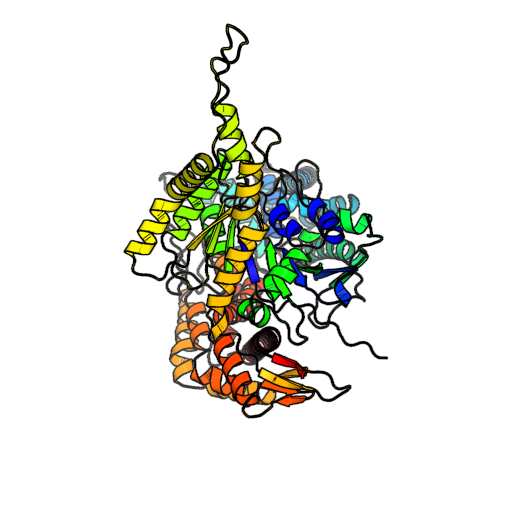.06 429 THR A CA 1
ATOM 3413 C C . THR A 1 429 ? -0.176 26.471 18.754 1.00 78.06 429 THR A C 1
ATOM 3415 O O . THR A 1 429 ? -1.085 27.279 18.546 1.00 78.06 429 THR A O 1
ATOM 3418 N N . ILE A 1 430 ? 0.563 25.961 17.765 1.00 75.00 430 ILE A N 1
ATOM 3419 C CA . ILE A 1 430 ? 0.359 26.270 16.341 1.00 75.00 430 ILE A CA 1
ATOM 3420 C C . ILE A 1 430 ? -1.043 25.835 15.897 1.00 75.00 430 ILE A C 1
ATOM 3422 O O . ILE A 1 430 ? -1.781 26.626 15.310 1.00 75.00 430 ILE A O 1
ATOM 3426 N N . GLN A 1 431 ? -1.463 24.624 16.264 1.00 70.38 431 GLN A N 1
ATOM 3427 C CA . GLN A 1 431 ? -2.794 24.115 15.928 1.00 70.38 431 GLN A CA 1
ATOM 3428 C C . GLN A 1 431 ? -3.922 24.949 16.562 1.00 70.38 431 GLN A C 1
ATOM 3430 O O . GLN A 1 431 ? -4.891 25.291 15.882 1.00 70.38 431 GLN A O 1
ATOM 3435 N N . LYS A 1 432 ? -3.770 25.372 17.829 1.00 74.06 432 LYS A N 1
ATOM 3436 C CA . LYS A 1 432 ? -4.720 26.293 18.486 1.00 74.06 432 LYS A CA 1
ATOM 3437 C C . LYS A 1 432 ? -4.802 27.647 17.776 1.00 74.06 432 LYS A C 1
ATOM 3439 O O . LYS A 1 432 ? -5.901 28.161 17.581 1.00 74.06 432 LYS A O 1
ATOM 3444 N N . LYS A 1 433 ? -3.661 28.224 17.374 1.00 70.31 433 LYS A N 1
ATOM 3445 C CA . LYS A 1 433 ? -3.607 29.508 16.646 1.00 70.31 433 LYS A CA 1
ATOM 3446 C C . LYS A 1 433 ? -4.307 29.445 15.288 1.00 70.31 433 LYS A C 1
ATOM 3448 O O . LYS A 1 433 ? -4.898 30.437 14.875 1.00 70.31 433 LYS A O 1
ATOM 3453 N N . ASN A 1 434 ? -4.300 28.285 14.636 1.00 65.75 434 ASN A N 1
ATOM 3454 C CA . ASN A 1 434 ? -4.951 28.081 13.343 1.00 65.75 434 ASN A CA 1
ATOM 3455 C C . ASN A 1 434 ? -6.488 27.954 13.428 1.00 65.75 434 ASN A C 1
ATOM 3457 O O . ASN A 1 434 ? -7.132 27.781 12.395 1.00 65.75 434 ASN A O 1
ATOM 3461 N N . GLY A 1 435 ? -7.095 28.043 14.622 1.00 56.56 435 GLY A N 1
ATOM 3462 C CA . GLY A 1 435 ? -8.555 28.052 14.804 1.00 56.56 435 GLY A CA 1
ATOM 3463 C C . GLY A 1 435 ? -9.252 26.729 14.462 1.00 56.56 435 GLY A C 1
ATOM 3464 O O . GLY A 1 435 ? -10.470 26.704 14.285 1.00 56.56 435 GLY A O 1
ATOM 3465 N N . LYS A 1 436 ? -8.495 25.631 14.342 1.00 56.66 436 LYS A N 1
ATOM 3466 C CA . LYS A 1 436 ? -8.995 24.312 13.927 1.00 56.66 436 LYS A CA 1
ATOM 3467 C C . LYS A 1 436 ? -9.367 23.450 15.138 1.00 56.66 436 LYS A C 1
ATOM 3469 O O . LYS A 1 436 ? -8.850 23.645 16.238 1.00 56.66 436 LYS A O 1
ATOM 3474 N N . ARG A 1 437 ? -10.258 22.467 14.940 1.00 58.12 437 ARG A N 1
ATOM 3475 C CA . ARG A 1 437 ? -10.457 21.388 15.923 1.00 58.12 437 ARG A CA 1
ATOM 3476 C C . ARG A 1 437 ? -9.121 20.660 16.099 1.00 58.12 437 ARG A C 1
ATOM 3478 O O . ARG A 1 437 ? -8.513 20.250 15.116 1.00 58.12 437 ARG A O 1
ATOM 3485 N N . LEU A 1 438 ? -8.654 20.546 17.342 1.00 60.28 438 LEU A N 1
ATOM 3486 C CA . LEU A 1 438 ? -7.440 19.799 17.666 1.00 60.28 438 LEU A CA 1
ATOM 3487 C C . LEU A 1 438 ? -7.687 18.318 17.375 1.00 60.28 438 LEU A C 1
ATOM 3489 O O . LEU A 1 438 ? -8.331 17.633 18.164 1.00 60.28 438 LEU A O 1
ATOM 3493 N N . ASN A 1 439 ? -7.160 17.847 16.248 1.00 74.62 439 ASN A N 1
ATOM 3494 C CA . ASN A 1 439 ? -7.180 16.435 15.874 1.00 74.62 439 ASN A CA 1
ATOM 3495 C C . ASN A 1 439 ? -5.897 15.711 16.315 1.00 74.62 439 ASN A C 1
ATOM 3497 O O . ASN A 1 439 ? -5.701 14.568 15.932 1.00 74.62 439 ASN A O 1
ATOM 3501 N N . ILE A 1 440 ? -5.018 16.357 17.093 1.00 86.31 440 ILE A N 1
ATOM 3502 C CA . ILE A 1 440 ? -3.772 15.769 17.607 1.00 86.31 440 ILE A CA 1
ATOM 3503 C C . ILE A 1 440 ? -3.893 15.590 19.123 1.00 86.31 440 ILE A C 1
ATOM 3505 O O . ILE A 1 440 ? -4.168 16.552 19.841 1.00 86.31 440 ILE A O 1
ATOM 3509 N N . TYR A 1 441 ? -3.677 14.364 19.598 1.00 88.25 441 TYR A N 1
ATOM 3510 C CA . TYR A 1 441 ? -3.784 13.968 21.001 1.00 88.25 441 TYR A CA 1
ATOM 3511 C C . TYR A 1 441 ? -2.469 13.361 21.486 1.00 88.25 441 TYR A C 1
ATOM 3513 O O . TYR A 1 441 ? -1.962 12.434 20.862 1.00 88.25 441 TYR A O 1
ATOM 3521 N N . SER A 1 442 ? -1.955 13.812 22.626 1.00 90.88 442 SER A N 1
ATOM 3522 C CA . SER A 1 442 ? -0.767 13.223 23.257 1.00 90.88 442 SER A CA 1
ATOM 3523 C C . SER A 1 442 ? -1.183 12.160 24.275 1.00 90.88 442 SER A C 1
ATOM 3525 O O . SER A 1 442 ? -2.038 12.402 25.131 1.00 90.88 442 SER A O 1
ATOM 3527 N N . VAL A 1 443 ? -0.603 10.964 24.179 1.00 92.38 443 VAL A N 1
ATOM 3528 C CA . VAL A 1 443 ? -0.927 9.806 25.024 1.00 92.38 443 VAL A CA 1
ATOM 3529 C C . VAL A 1 443 ? 0.366 9.153 25.495 1.00 92.38 443 VAL A C 1
ATOM 3531 O O . VAL A 1 443 ? 1.128 8.629 24.690 1.00 92.38 443 VAL A O 1
ATOM 3534 N N . ALA A 1 444 ? 0.617 9.141 26.802 1.00 92.69 444 ALA A N 1
ATOM 3535 C CA . ALA A 1 444 ? 1.805 8.501 27.361 1.00 92.69 444 ALA A CA 1
ATOM 3536 C C . ALA A 1 444 ? 1.513 7.086 27.870 1.00 92.69 444 ALA A C 1
ATOM 3538 O O . ALA A 1 444 ? 0.444 6.823 28.424 1.00 92.69 444 ALA A O 1
ATOM 3539 N N . CYS A 1 445 ? 2.471 6.172 27.696 1.00 93.06 445 CYS A N 1
ATOM 3540 C CA . CYS A 1 445 ? 2.357 4.813 28.219 1.00 93.06 445 CYS A CA 1
ATOM 3541 C C . CYS A 1 445 ? 3.709 4.143 28.491 1.00 93.06 445 CYS A C 1
ATOM 3543 O O . CYS A 1 445 ? 4.730 4.494 27.899 1.00 93.06 445 CYS A O 1
ATOM 3545 N N . PHE A 1 446 ? 3.717 3.124 29.349 1.00 88.44 446 PHE A N 1
ATOM 3546 C CA . PHE A 1 446 ? 4.836 2.183 29.450 1.00 88.44 446 PHE A CA 1
ATOM 3547 C C . PHE A 1 446 ? 4.505 0.858 28.753 1.00 88.44 446 PHE A C 1
ATOM 3549 O O . PHE A 1 446 ? 3.367 0.385 28.780 1.00 88.44 446 PHE A O 1
ATOM 3556 N N . LEU A 1 447 ? 5.519 0.245 28.134 1.00 82.00 447 LEU A N 1
ATOM 3557 C CA . LEU A 1 447 ? 5.408 -1.069 27.477 1.00 82.00 447 LEU A CA 1
ATOM 3558 C C . LEU A 1 447 ? 6.116 -2.186 28.257 1.00 82.00 447 LEU A C 1
ATOM 3560 O O . LEU A 1 447 ? 5.963 -3.361 27.923 1.00 82.00 447 LEU A O 1
ATOM 3564 N N . LYS A 1 448 ? 6.899 -1.822 29.279 1.00 80.56 448 LYS A N 1
ATOM 3565 C CA . LYS A 1 448 ? 7.609 -2.730 30.185 1.00 80.56 448 LYS A CA 1
ATOM 3566 C C . LYS A 1 448 ? 7.214 -2.441 31.627 1.00 80.56 448 LYS A C 1
ATOM 3568 O O . LYS A 1 448 ? 6.757 -1.346 31.939 1.00 80.56 448 LYS A O 1
ATOM 3573 N N . ALA A 1 449 ? 7.379 -3.436 32.495 1.00 77.56 449 ALA A N 1
ATOM 3574 C CA . ALA A 1 449 ? 7.101 -3.278 33.916 1.00 77.56 449 ALA A CA 1
ATOM 3575 C C . ALA A 1 449 ? 7.920 -2.120 34.511 1.00 77.56 449 ALA A C 1
ATOM 3577 O O . ALA A 1 449 ? 9.100 -1.965 34.201 1.00 77.56 449 ALA A O 1
ATOM 3578 N N . LEU A 1 450 ? 7.276 -1.325 35.369 1.00 77.75 450 LEU A N 1
ATOM 3579 C CA . LEU A 1 450 ? 7.918 -0.225 36.086 1.00 77.75 450 LEU A CA 1
ATOM 3580 C C . LEU A 1 450 ? 8.952 -0.753 37.089 1.00 77.75 450 LEU A C 1
ATOM 3582 O O . LEU A 1 450 ? 8.805 -1.854 37.627 1.00 77.75 450 LEU A O 1
ATOM 3586 N N . ASN A 1 451 ? 9.965 0.065 37.373 1.00 69.62 451 ASN A N 1
ATOM 3587 C CA . ASN A 1 451 ? 11.070 -0.282 38.261 1.00 69.62 451 ASN A CA 1
ATOM 3588 C C . ASN A 1 451 ? 10.610 -0.763 39.646 1.00 69.62 451 ASN A C 1
ATOM 3590 O O . ASN A 1 451 ? 9.693 -0.210 40.259 1.00 69.62 451 ASN A O 1
ATOM 3594 N N . GLY A 1 452 ? 11.301 -1.781 40.159 1.00 65.88 452 GLY A N 1
ATOM 3595 C CA . GLY A 1 452 ? 11.104 -2.346 41.488 1.00 65.88 452 GLY A CA 1
ATOM 3596 C C . GLY A 1 452 ? 11.335 -1.357 42.636 1.00 65.88 452 GLY A C 1
ATOM 3597 O O . GLY A 1 452 ? 10.731 -1.542 43.692 1.00 65.88 452 GLY A O 1
ATOM 3598 N N . THR A 1 453 ? 12.162 -0.329 42.416 1.00 71.81 453 THR A N 1
ATOM 3599 C CA . THR A 1 453 ? 12.606 0.650 43.425 1.00 71.81 453 THR A CA 1
ATOM 3600 C C . THR A 1 453 ? 11.580 1.726 43.772 1.00 71.81 453 THR A C 1
ATOM 3602 O O . THR A 1 453 ? 11.726 2.382 44.795 1.00 71.81 453 THR A O 1
ATOM 3605 N N . LEU A 1 454 ? 10.532 1.905 42.964 1.00 76.31 454 LEU A N 1
ATOM 3606 C CA . LEU A 1 454 ? 9.445 2.831 43.280 1.00 76.31 454 LEU A CA 1
ATOM 3607 C C . LEU A 1 454 ? 8.529 2.288 44.386 1.00 76.31 454 LEU A C 1
ATOM 3609 O O . LEU A 1 454 ? 8.203 1.093 44.409 1.00 76.31 454 LEU A O 1
ATOM 3613 N N . SER A 1 455 ? 7.992 3.194 45.206 1.00 80.94 455 SER A N 1
ATOM 3614 C CA . SER A 1 455 ? 6.935 2.893 46.172 1.00 80.94 455 SER A CA 1
ATOM 3615 C C . SER A 1 455 ? 5.736 2.182 45.521 1.00 80.94 455 SER A C 1
ATOM 3617 O O . SER A 1 455 ? 5.410 2.367 44.340 1.00 80.94 455 SER A O 1
ATOM 3619 N N . PHE A 1 456 ? 5.048 1.331 46.289 1.00 83.06 456 PHE A N 1
ATOM 3620 C CA . PHE A 1 456 ? 3.853 0.631 45.802 1.00 83.06 456 PHE A CA 1
ATOM 3621 C C . PHE A 1 456 ? 2.755 1.605 45.353 1.00 83.06 456 PHE A C 1
ATOM 3623 O O . PHE A 1 456 ? 2.137 1.392 44.309 1.00 83.06 456 PHE A O 1
ATOM 3630 N N . GLU A 1 457 ? 2.540 2.684 46.106 1.00 84.75 457 GLU A N 1
ATOM 3631 C CA . GLU A 1 457 ? 1.526 3.698 45.803 1.00 84.75 457 GLU A CA 1
ATOM 3632 C C . GLU A 1 457 ? 1.823 4.412 44.483 1.00 84.75 457 GLU A C 1
ATOM 3634 O O . GLU A 1 457 ? 0.933 4.553 43.641 1.00 84.75 457 GLU A O 1
ATOM 3639 N N . VAL A 1 458 ? 3.089 4.777 44.260 1.00 84.38 458 VAL A N 1
ATOM 3640 C CA . VAL A 1 458 ? 3.534 5.440 43.030 1.00 84.38 458 VAL A CA 1
ATOM 3641 C C . VAL A 1 458 ? 3.369 4.510 41.831 1.00 84.38 458 VAL A C 1
ATOM 3643 O O . VAL A 1 458 ? 2.747 4.887 40.837 1.00 84.38 458 VAL A O 1
ATOM 3646 N N . ARG A 1 459 ? 3.830 3.256 41.931 1.00 85.25 459 ARG A N 1
ATOM 3647 C CA . ARG A 1 459 ? 3.659 2.264 40.853 1.00 85.25 459 ARG A CA 1
ATOM 3648 C C . ARG A 1 459 ? 2.199 2.007 40.525 1.00 85.25 459 ARG A C 1
ATOM 3650 O O . ARG A 1 459 ? 1.850 1.926 39.347 1.00 85.25 459 ARG A O 1
ATOM 3657 N N . LYS A 1 460 ? 1.346 1.879 41.544 1.00 86.62 460 LYS A N 1
ATOM 3658 C CA . LYS A 1 460 ? -0.092 1.666 41.363 1.00 86.62 460 LYS A CA 1
ATOM 3659 C C . LYS A 1 460 ? -0.733 2.859 40.656 1.00 86.62 460 LYS A C 1
ATOM 3661 O O . LYS A 1 460 ? -1.442 2.648 39.676 1.00 86.62 460 LYS A O 1
ATOM 3666 N N . GLY A 1 461 ? -0.445 4.084 41.098 1.00 86.88 461 GLY A N 1
ATOM 3667 C CA . GLY A 1 461 ? -0.970 5.303 40.477 1.00 86.88 461 GLY A CA 1
ATOM 3668 C C . GLY A 1 461 ? -0.550 5.444 39.011 1.00 86.88 461 GLY A C 1
ATOM 3669 O O . GLY A 1 461 ? -1.396 5.621 38.134 1.00 86.88 461 GLY A O 1
ATOM 3670 N N . ILE A 1 462 ? 0.742 5.262 38.718 1.00 87.00 462 ILE A N 1
ATOM 3671 C CA . ILE A 1 462 ? 1.264 5.314 37.343 1.00 87.00 462 ILE A CA 1
ATOM 3672 C C . ILE A 1 462 ? 0.651 4.205 36.485 1.00 87.00 462 ILE A C 1
ATOM 3674 O O . ILE A 1 462 ? 0.256 4.464 35.354 1.00 87.00 462 ILE A O 1
ATOM 3678 N N . SER A 1 463 ? 0.508 2.988 37.016 1.00 86.25 463 SER A N 1
ATOM 3679 C CA . SER A 1 463 ? -0.119 1.875 36.289 1.00 86.25 463 SER A CA 1
ATOM 3680 C C . SER A 1 463 ? -1.586 2.140 35.959 1.00 86.25 463 SER A C 1
ATOM 3682 O O . SER A 1 463 ? -2.050 1.750 34.894 1.00 86.25 463 SER A O 1
ATOM 3684 N N . GLN A 1 464 ? -2.323 2.833 36.826 1.00 87.62 464 GLN A N 1
ATOM 3685 C CA . GLN A 1 464 ? -3.714 3.202 36.551 1.00 87.62 464 GLN A CA 1
ATOM 3686 C C . GLN A 1 464 ? -3.827 4.268 35.450 1.00 87.62 464 GLN A C 1
ATOM 3688 O O . GLN A 1 464 ? -4.734 4.196 34.621 1.00 87.62 464 GLN A O 1
ATOM 3693 N N . SER A 1 465 ? -2.896 5.222 35.402 1.00 87.38 465 SER A N 1
ATOM 3694 C CA . SER A 1 465 ? -2.992 6.384 34.503 1.00 87.38 465 SER A CA 1
ATOM 3695 C C . SER A 1 465 ? -2.259 6.208 33.168 1.00 87.38 465 SER A C 1
ATOM 3697 O O . SER A 1 465 ? -2.714 6.717 32.150 1.00 87.38 465 SER A O 1
ATOM 3699 N N . TYR A 1 466 ? -1.146 5.471 33.160 1.00 91.31 466 TYR A N 1
ATOM 3700 C CA . TYR A 1 466 ? -0.203 5.385 32.038 1.00 91.31 466 TYR A CA 1
ATOM 3701 C C . TYR A 1 466 ? 0.085 3.944 31.594 1.00 91.31 466 TYR A C 1
ATOM 3703 O O . TYR A 1 466 ? 1.095 3.681 30.937 1.00 91.31 466 TYR A O 1
ATOM 3711 N N . SER A 1 467 ? -0.771 2.977 31.940 1.00 91.81 467 SER A N 1
ATOM 3712 C CA . SER A 1 467 ? -0.669 1.655 31.311 1.00 91.81 467 SER A CA 1
ATOM 3713 C C . SER A 1 467 ? -0.992 1.732 29.818 1.00 91.81 467 SER A C 1
ATOM 3715 O O . SER A 1 467 ? -1.705 2.628 29.358 1.00 91.81 467 SER A O 1
ATOM 3717 N N . LEU A 1 468 ? -0.536 0.735 29.057 1.00 91.50 468 LEU A N 1
ATOM 3718 C CA . LEU A 1 468 ? -0.965 0.564 27.670 1.00 91.50 468 LEU A CA 1
ATOM 3719 C C . LEU A 1 468 ? -2.496 0.464 27.544 1.00 91.50 468 LEU A C 1
ATOM 3721 O O . LEU A 1 468 ? -3.060 0.975 26.579 1.00 91.50 468 LEU A O 1
ATOM 3725 N N . LEU A 1 469 ? -3.177 -0.147 28.519 1.00 92.31 469 LEU A N 1
ATOM 3726 C CA . LEU A 1 469 ? -4.636 -0.251 28.519 1.00 92.31 469 LEU A CA 1
ATOM 3727 C C . LEU A 1 469 ? -5.294 1.130 28.659 1.00 92.31 469 LEU A C 1
ATOM 3729 O O . LEU A 1 469 ? -6.210 1.444 27.904 1.00 92.31 469 LEU A O 1
ATOM 3733 N N . SER A 1 470 ? -4.777 1.981 29.552 1.00 91.94 470 SER A N 1
ATOM 3734 C CA . SER A 1 470 ? -5.234 3.368 29.726 1.00 91.94 470 SER A CA 1
ATOM 3735 C C . SER A 1 470 ? -5.016 4.193 28.448 1.00 91.94 470 SER A C 1
ATOM 3737 O O . SER A 1 470 ? -5.898 4.942 28.023 1.00 91.94 470 SER A O 1
ATOM 3739 N N . ALA A 1 471 ? -3.876 4.001 27.776 1.00 93.50 471 ALA A N 1
ATOM 3740 C CA . ALA A 1 471 ? -3.602 4.626 26.483 1.00 93.50 471 ALA A CA 1
ATOM 3741 C C . ALA A 1 471 ? -4.584 4.165 25.394 1.00 93.50 471 ALA A C 1
ATOM 3743 O O . ALA A 1 471 ? -5.175 4.998 24.705 1.00 93.50 471 ALA A O 1
ATOM 3744 N N . CYS A 1 472 ? -4.827 2.855 25.285 1.00 95.12 472 CYS A N 1
ATOM 3745 C CA . CYS A 1 472 ? -5.820 2.297 24.365 1.00 95.12 472 CYS A CA 1
ATOM 3746 C C . CYS A 1 472 ? -7.224 2.838 24.659 1.00 95.12 472 CYS A C 1
ATOM 3748 O O . CYS A 1 472 ? -7.959 3.167 23.731 1.00 95.12 472 CYS A O 1
ATOM 3750 N N . GLN A 1 473 ? -7.587 3.001 25.934 1.00 94.56 473 GLN A N 1
ATOM 3751 C CA . GLN A 1 473 ? -8.882 3.554 26.330 1.00 94.56 473 GLN A CA 1
ATOM 3752 C C . GLN A 1 473 ? -9.067 4.972 25.795 1.00 94.56 473 GLN A C 1
ATOM 3754 O O . GLN A 1 473 ? -10.123 5.282 25.237 1.00 94.56 473 GLN A O 1
ATOM 3759 N N . SER A 1 474 ? -8.035 5.812 25.922 1.00 93.12 474 SER A N 1
ATOM 3760 C CA . SER A 1 474 ? -8.032 7.167 25.368 1.00 93.12 474 SER A CA 1
ATOM 3761 C C . SER A 1 474 ? -8.149 7.150 23.841 1.00 93.12 474 SER A C 1
ATOM 3763 O O . SER A 1 474 ? -9.010 7.837 23.287 1.00 93.12 474 SER A O 1
ATOM 3765 N N . ILE A 1 475 ? -7.347 6.323 23.162 1.00 95.12 475 ILE A N 1
ATOM 3766 C CA . ILE A 1 475 ? -7.339 6.216 21.696 1.00 95.12 475 ILE A CA 1
ATOM 3767 C C . ILE A 1 475 ? -8.715 5.784 21.177 1.00 95.12 475 ILE A C 1
ATOM 3769 O O . ILE A 1 475 ? -9.343 6.515 20.410 1.00 95.12 475 ILE A O 1
ATOM 3773 N N . PHE A 1 476 ? -9.224 4.636 21.631 1.00 95.62 476 PHE A N 1
ATOM 3774 C CA . PHE A 1 476 ? -10.480 4.081 21.130 1.00 95.62 476 PHE A CA 1
ATOM 3775 C C . PHE A 1 476 ? -11.685 4.947 21.487 1.00 95.62 476 PHE A C 1
ATOM 3777 O O . PHE A 1 476 ? -12.572 5.108 20.656 1.00 95.62 476 PHE A O 1
ATOM 3784 N N . SER A 1 477 ? -11.720 5.558 22.675 1.00 92.81 477 SER A N 1
ATOM 3785 C CA . SER A 1 477 ? -12.851 6.411 23.064 1.00 92.81 477 SER A CA 1
ATOM 3786 C C . SER A 1 477 ? -12.909 7.709 22.257 1.00 92.81 477 SER A C 1
ATOM 3788 O O . SER A 1 477 ? -14.000 8.143 21.889 1.00 92.81 477 SER A O 1
ATOM 3790 N N . ASN A 1 478 ? -11.764 8.343 21.978 1.00 91.56 478 ASN A N 1
ATOM 3791 C CA . ASN A 1 478 ? -11.725 9.538 21.128 1.00 91.56 478 ASN A CA 1
ATOM 3792 C C . ASN A 1 478 ? -12.036 9.187 19.669 1.00 91.56 478 ASN A C 1
ATOM 3794 O O . ASN A 1 478 ? -12.832 9.873 19.029 1.00 91.56 478 ASN A O 1
ATOM 3798 N N . LEU A 1 479 ? -11.480 8.080 19.168 1.00 92.69 479 LEU A N 1
ATOM 3799 C CA . LEU A 1 479 ? -11.748 7.607 17.815 1.00 92.69 479 LEU A CA 1
ATOM 3800 C C . LEU A 1 479 ? -13.229 7.256 17.615 1.00 92.69 479 LEU A C 1
ATOM 3802 O O . LEU A 1 479 ? -13.847 7.723 16.662 1.00 92.69 479 LEU A O 1
ATOM 3806 N N . ALA A 1 480 ? -13.830 6.505 18.539 1.00 92.75 480 ALA A N 1
ATOM 3807 C CA . ALA A 1 480 ? -15.236 6.124 18.457 1.00 92.75 480 ALA A CA 1
ATOM 3808 C C . ALA A 1 480 ? -16.163 7.348 18.435 1.00 92.75 480 ALA A C 1
ATOM 3810 O O . ALA A 1 480 ? -17.085 7.399 17.626 1.00 92.75 480 ALA A O 1
ATOM 3811 N N . LYS A 1 481 ? -15.881 8.381 19.244 1.00 89.44 481 LYS A N 1
ATOM 3812 C CA . LYS A 1 481 ? -16.635 9.649 19.219 1.00 89.44 481 LYS A CA 1
ATOM 3813 C C . LYS A 1 481 ? -16.556 10.355 17.865 1.00 89.44 481 LYS A C 1
ATOM 3815 O O . LYS A 1 481 ? -17.564 10.884 17.406 1.00 89.44 481 LYS A O 1
ATOM 3820 N N . ASN A 1 482 ? -15.386 10.350 17.226 1.00 85.75 482 ASN A N 1
ATOM 3821 C CA . ASN A 1 482 ? -15.204 10.955 15.905 1.00 85.75 482 ASN A CA 1
ATOM 3822 C C . ASN A 1 482 ? -15.931 10.171 14.799 1.00 85.75 482 ASN A C 1
ATOM 3824 O O . ASN A 1 482 ? -16.366 10.760 13.813 1.00 85.75 482 ASN A O 1
ATOM 3828 N N . LEU A 1 483 ? -16.089 8.854 14.965 1.00 88.69 483 LEU A N 1
ATOM 3829 C CA . LEU A 1 483 ? -16.691 7.967 13.965 1.00 88.69 483 LEU A CA 1
ATOM 3830 C C . LEU A 1 483 ? -18.190 7.695 14.169 1.00 88.69 483 LEU A C 1
ATOM 3832 O O . LEU A 1 483 ? -18.828 7.180 13.251 1.00 88.69 483 LEU A O 1
ATOM 3836 N N . ASP A 1 484 ? -18.766 8.027 15.327 1.00 86.19 484 ASP A N 1
ATOM 3837 C CA . ASP A 1 484 ? -20.116 7.604 15.735 1.00 86.19 484 ASP A CA 1
ATOM 3838 C C . ASP A 1 484 ? -21.221 7.983 14.731 1.00 86.19 484 ASP A C 1
ATOM 3840 O O . ASP A 1 484 ? -22.097 7.169 14.415 1.00 86.19 484 ASP A O 1
ATOM 3844 N N . GLN A 1 485 ? -21.140 9.192 14.162 1.00 74.38 485 GLN A N 1
ATOM 3845 C CA . GLN A 1 485 ? -22.090 9.677 13.151 1.00 74.38 485 GLN A CA 1
ATOM 3846 C C . GLN A 1 485 ? -22.098 8.787 11.897 1.00 74.38 485 GLN A C 1
ATOM 3848 O O . GLN A 1 485 ? -23.156 8.499 11.343 1.00 74.38 485 GLN A O 1
ATOM 3853 N N . ASN A 1 486 ? -20.927 8.276 11.507 1.00 74.31 486 ASN A N 1
ATOM 3854 C CA . ASN A 1 486 ? -20.738 7.411 10.340 1.00 74.31 486 ASN A CA 1
ATOM 3855 C C . ASN A 1 486 ? -20.881 5.914 10.672 1.00 74.31 486 ASN A C 1
ATOM 3857 O O . ASN A 1 486 ? -20.681 5.067 9.801 1.00 74.31 486 ASN A O 1
ATOM 3861 N N . ALA A 1 487 ? -21.212 5.573 11.921 1.00 79.12 487 ALA A N 1
ATOM 3862 C CA . ALA A 1 487 ? -21.363 4.201 12.402 1.00 79.12 487 ALA A CA 1
ATOM 3863 C C . ALA A 1 487 ? -22.831 3.788 12.600 1.00 79.12 487 ALA A C 1
ATOM 3865 O O . ALA A 1 487 ? -23.100 2.775 13.247 1.00 79.12 487 ALA A O 1
ATOM 3866 N N . LYS A 1 488 ? -23.805 4.562 12.089 1.00 87.75 488 LYS A N 1
ATOM 3867 C CA . LYS A 1 488 ? -25.225 4.175 12.142 1.00 87.75 488 LYS A CA 1
ATOM 3868 C C . LYS A 1 488 ? -25.405 2.810 11.468 1.00 87.75 488 LYS A C 1
ATOM 3870 O O . LYS A 1 488 ? -25.118 2.675 10.273 1.00 87.75 488 LYS A O 1
ATOM 3875 N N . LYS A 1 489 ? -25.867 1.837 12.260 1.00 91.81 489 LYS A N 1
ATOM 3876 C CA . LYS A 1 489 ? -26.100 0.462 11.826 1.00 91.81 489 LYS A CA 1
ATOM 3877 C C . LYS A 1 489 ? -27.407 0.349 11.037 1.00 91.81 489 LYS A C 1
ATOM 3879 O O . LYS A 1 489 ? -28.399 0.971 11.411 1.00 91.81 489 LYS A O 1
ATOM 3884 N N . ILE A 1 490 ? -27.382 -0.435 9.967 1.00 92.81 490 ILE A N 1
ATOM 3885 C CA . ILE A 1 490 ? -28.489 -0.696 9.047 1.00 92.81 490 ILE A CA 1
ATOM 3886 C C . ILE A 1 490 ? -28.776 -2.197 9.119 1.00 92.81 490 ILE A C 1
ATOM 3888 O O . ILE A 1 490 ? -27.881 -3.015 8.911 1.00 92.81 490 ILE A O 1
ATOM 3892 N N . ALA A 1 491 ? -30.012 -2.556 9.456 1.00 93.38 491 ALA A N 1
ATOM 3893 C CA . ALA A 1 491 ? -30.412 -3.951 9.595 1.00 93.38 491 ALA A CA 1
ATOM 3894 C C . ALA A 1 491 ? -30.691 -4.581 8.224 1.00 93.38 491 ALA A C 1
ATOM 3896 O O . ALA A 1 491 ? -31.477 -4.041 7.437 1.00 93.38 491 ALA A O 1
ATOM 3897 N N . PHE A 1 492 ? -30.087 -5.742 7.980 1.00 93.56 492 PHE A N 1
ATOM 3898 C CA . PHE A 1 492 ? -30.326 -6.568 6.802 1.00 93.56 492 PHE A CA 1
ATOM 3899 C C . PHE A 1 492 ? -30.813 -7.945 7.254 1.00 93.56 492 PHE A C 1
ATOM 3901 O O . PHE A 1 492 ? -30.096 -8.658 7.955 1.00 93.56 492 PHE A O 1
ATOM 3908 N N . MET A 1 493 ? -32.053 -8.278 6.895 1.00 92.94 493 MET A N 1
ATOM 3909 C CA . MET A 1 493 ? -32.689 -9.547 7.241 1.00 92.94 493 MET A CA 1
ATOM 3910 C C . MET A 1 493 ? -32.189 -10.603 6.267 1.00 92.94 493 MET A C 1
ATOM 3912 O O . MET A 1 493 ? -32.517 -10.541 5.077 1.00 92.94 493 MET A O 1
ATOM 3916 N N . THR A 1 494 ? -31.370 -11.529 6.754 1.00 90.12 494 THR A N 1
ATOM 3917 C CA . THR A 1 494 ? -30.779 -12.564 5.904 1.00 90.12 494 THR A CA 1
ATOM 3918 C C . THR A 1 494 ? -31.790 -13.666 5.620 1.00 90.12 494 THR A C 1
ATOM 3920 O O . THR A 1 494 ? -32.630 -14.010 6.457 1.00 90.12 494 THR A O 1
ATOM 3923 N N . ILE A 1 495 ? -31.726 -14.229 4.415 1.00 88.31 495 ILE A N 1
ATOM 3924 C CA . ILE A 1 495 ? -32.466 -15.451 4.106 1.00 88.31 495 ILE A CA 1
ATOM 3925 C C . ILE A 1 495 ? -31.631 -16.633 4.626 1.00 88.31 495 ILE A C 1
ATOM 3927 O O . ILE A 1 495 ? -30.436 -16.705 4.326 1.00 88.31 495 ILE A O 1
ATOM 3931 N N . PRO A 1 496 ? -32.208 -17.547 5.432 1.00 83.69 496 PRO A N 1
ATOM 3932 C CA . PRO A 1 496 ? -31.491 -18.727 5.900 1.00 83.69 496 PRO A CA 1
ATOM 3933 C C . PRO A 1 496 ? -30.923 -19.533 4.731 1.00 83.69 496 PRO A C 1
ATOM 3935 O O . PRO A 1 496 ? -31.615 -19.748 3.740 1.00 83.69 496 PRO A O 1
ATOM 3938 N N . ASP A 1 497 ? -29.680 -19.988 4.877 1.00 80.88 497 ASP A N 1
ATOM 3939 C CA . ASP A 1 497 ? -28.950 -20.785 3.883 1.00 80.88 497 ASP A CA 1
ATOM 3940 C C . ASP A 1 497 ? -28.643 -20.071 2.545 1.00 80.88 497 ASP A C 1
ATOM 3942 O O . ASP A 1 497 ? -28.067 -20.693 1.652 1.00 80.88 497 ASP A O 1
ATOM 3946 N N . GLU A 1 498 ? -28.951 -18.773 2.413 1.00 81.56 498 GLU A N 1
ATOM 3947 C CA . GLU A 1 498 ? -28.509 -17.931 1.294 1.00 81.56 498 GLU A CA 1
ATOM 3948 C C . GLU A 1 498 ? -27.314 -17.045 1.676 1.00 81.56 498 GLU A C 1
ATOM 3950 O O . GLU A 1 498 ? -27.181 -16.551 2.801 1.00 81.56 498 GLU A O 1
ATOM 3955 N N . GLU A 1 499 ? -26.432 -16.827 0.704 1.00 77.94 499 GLU A N 1
ATOM 3956 C CA . GLU A 1 499 ? -25.217 -16.033 0.862 1.00 77.94 499 GLU A CA 1
ATOM 3957 C C . GLU A 1 499 ? -25.459 -14.568 0.511 1.00 77.94 499 GLU A C 1
ATOM 3959 O O . GLU A 1 499 ? -26.171 -14.242 -0.438 1.00 77.94 499 GLU A O 1
ATOM 3964 N N . GLN A 1 500 ? -24.827 -13.671 1.264 1.00 84.38 500 GLN A N 1
ATOM 3965 C CA . GLN A 1 500 ? -24.917 -12.238 1.015 1.00 84.38 500 GLN A CA 1
ATOM 3966 C C . GLN A 1 500 ? -23.904 -11.866 -0.063 1.00 84.38 500 GLN A C 1
ATOM 3968 O O . GLN A 1 500 ? -22.700 -11.799 0.197 1.00 84.38 500 GLN A O 1
ATOM 3973 N N . VAL A 1 501 ? -24.399 -11.626 -1.274 1.00 86.69 501 VAL A N 1
ATOM 3974 C CA . VAL A 1 501 ? -23.570 -11.294 -2.433 1.00 86.69 501 VAL A CA 1
ATOM 3975 C C . VAL A 1 501 ? -23.762 -9.826 -2.781 1.00 86.69 501 VAL A C 1
ATOM 3977 O O . VAL A 1 501 ? -24.873 -9.377 -3.049 1.00 86.69 501 VAL A O 1
ATOM 3980 N N . LEU A 1 502 ? -22.664 -9.073 -2.768 1.00 90.88 502 LEU A N 1
ATOM 3981 C CA . LEU A 1 502 ? -22.620 -7.734 -3.341 1.00 90.88 502 LEU A CA 1
ATOM 3982 C C . LEU A 1 502 ? -22.256 -7.862 -4.820 1.00 90.88 502 LEU A C 1
ATOM 3984 O O . LEU A 1 502 ? -21.220 -8.445 -5.141 1.00 90.88 502 LEU A O 1
ATOM 3988 N N . SER A 1 503 ? -23.080 -7.304 -5.697 1.00 91.81 503 SER A N 1
ATOM 3989 C CA . SER A 1 503 ? -22.862 -7.329 -7.139 1.00 91.81 503 SER A CA 1
ATOM 3990 C C . SER A 1 503 ? -23.145 -5.965 -7.767 1.00 91.81 503 SER A C 1
ATOM 3992 O O . SER A 1 503 ? -23.854 -5.122 -7.210 1.00 91.81 503 SER A O 1
ATOM 3994 N N . VAL A 1 504 ? -22.546 -5.738 -8.935 1.00 95.06 504 VAL A N 1
ATOM 3995 C CA . VAL A 1 504 ? -22.745 -4.538 -9.751 1.00 95.06 504 VAL A CA 1
ATOM 3996 C C . VAL A 1 504 ? -23.304 -4.963 -11.105 1.00 95.06 504 VAL A C 1
ATOM 3998 O O . VAL A 1 504 ? -22.674 -5.751 -11.818 1.00 95.06 504 VAL A O 1
ATOM 4001 N N . ASP A 1 505 ? -24.463 -4.423 -11.489 1.00 96.19 505 ASP A N 1
ATOM 4002 C CA . ASP A 1 505 ? -25.014 -4.611 -12.833 1.00 96.19 505 ASP A CA 1
ATOM 4003 C C . ASP A 1 505 ? -24.069 -3.977 -13.860 1.00 96.19 505 ASP A C 1
ATOM 4005 O O . ASP A 1 505 ? -24.036 -2.762 -14.070 1.00 96.19 505 ASP A O 1
ATOM 4009 N N . THR A 1 506 ? -23.275 -4.829 -14.506 1.00 94.19 506 THR A N 1
ATOM 4010 C CA . THR A 1 506 ? -22.237 -4.405 -15.449 1.00 94.19 506 THR A CA 1
ATOM 4011 C C . THR A 1 506 ? -22.838 -3.798 -16.721 1.00 94.19 506 THR A C 1
ATOM 4013 O O . THR A 1 506 ? -22.232 -2.910 -17.318 1.00 94.19 506 THR A O 1
ATOM 4016 N N . THR A 1 507 ? -24.040 -4.222 -17.123 1.00 95.19 507 THR A N 1
ATOM 4017 C CA . THR A 1 507 ? -24.705 -3.699 -18.327 1.00 95.19 507 THR A CA 1
ATOM 4018 C C . THR A 1 507 ? -25.209 -2.283 -18.075 1.00 95.19 507 THR A C 1
ATOM 4020 O O . THR A 1 507 ? -24.981 -1.376 -18.885 1.00 95.19 507 THR A O 1
ATOM 4023 N N . GLN A 1 508 ? -25.853 -2.072 -16.924 1.00 96.38 508 GLN A N 1
ATOM 4024 C CA . GLN A 1 508 ? -26.297 -0.743 -16.518 1.00 96.38 508 GLN A CA 1
ATOM 4025 C C . GLN A 1 508 ? -25.098 0.177 -16.258 1.00 96.38 508 GLN A C 1
ATOM 4027 O O . GLN A 1 508 ? -25.091 1.309 -16.736 1.00 96.38 508 GLN A O 1
ATOM 4032 N N . LEU A 1 509 ? -24.037 -0.324 -15.613 1.00 96.62 509 LEU A N 1
ATOM 4033 C CA . LEU A 1 509 ? -22.786 0.411 -15.396 1.00 96.62 509 LEU A CA 1
ATOM 4034 C C . LEU A 1 509 ? -22.196 0.945 -16.706 1.00 96.62 509 LEU A C 1
ATOM 4036 O O . LEU A 1 509 ? -21.885 2.133 -16.800 1.00 96.62 509 LEU A O 1
ATOM 4040 N N . GLN A 1 510 ? -22.064 0.087 -17.721 1.00 96.25 510 GLN A N 1
ATOM 4041 C CA . GLN A 1 510 ? -21.557 0.483 -19.036 1.00 96.25 510 GLN A CA 1
ATOM 4042 C C . GLN A 1 510 ? -22.457 1.531 -19.696 1.00 96.25 510 GLN A C 1
ATOM 4044 O O . GLN A 1 510 ? -21.960 2.520 -20.232 1.00 96.25 510 GLN A O 1
ATOM 4049 N N . THR A 1 511 ? -23.777 1.360 -19.608 1.00 95.94 511 THR A N 1
ATOM 4050 C CA . THR A 1 511 ? -24.746 2.304 -20.180 1.00 95.94 511 THR A CA 1
ATOM 4051 C C . THR A 1 511 ? -24.638 3.685 -19.524 1.00 95.94 511 THR A C 1
ATOM 4053 O O . THR A 1 511 ? -24.502 4.697 -20.217 1.00 95.94 511 THR A O 1
ATOM 4056 N N . THR A 1 512 ? -24.634 3.740 -18.191 1.00 95.62 512 THR A N 1
ATOM 4057 C CA . THR A 1 512 ? -24.534 4.987 -17.418 1.00 95.62 512 THR A CA 1
ATOM 4058 C C . THR A 1 512 ? -23.175 5.666 -17.623 1.00 95.62 512 THR A C 1
ATOM 4060 O O . THR A 1 512 ? -23.111 6.888 -17.783 1.00 95.62 512 THR A O 1
ATOM 4063 N N . LEU A 1 513 ? -22.086 4.891 -17.696 1.00 96.06 513 LEU A N 1
ATOM 4064 C CA . LEU A 1 513 ? -20.749 5.400 -18.008 1.00 96.06 513 LEU A CA 1
ATOM 4065 C C . LEU A 1 513 ? -20.677 6.005 -19.415 1.00 96.06 513 LEU A C 1
ATOM 4067 O O . LEU A 1 513 ? -20.170 7.118 -19.565 1.00 96.06 513 LEU A O 1
ATOM 4071 N N . HIS A 1 514 ? -21.200 5.308 -20.425 1.00 94.88 514 HIS A N 1
ATOM 4072 C CA . HIS A 1 514 ? -21.190 5.768 -21.813 1.00 94.88 514 HIS A CA 1
ATOM 4073 C C . HIS A 1 514 ? -21.910 7.115 -21.968 1.00 94.88 514 HIS A C 1
ATOM 4075 O O . HIS A 1 514 ? -21.385 8.052 -22.581 1.00 94.88 514 HIS A O 1
ATOM 4081 N N . ILE A 1 515 ? -23.091 7.248 -21.350 1.00 93.94 515 ILE A N 1
ATOM 4082 C CA . ILE A 1 515 ? -23.856 8.503 -21.323 1.00 93.94 515 ILE A CA 1
ATOM 4083 C C . ILE A 1 515 ? -23.029 9.620 -20.670 1.00 93.94 515 ILE A C 1
ATOM 4085 O O . ILE A 1 515 ? -22.944 10.727 -21.208 1.00 93.94 515 ILE A O 1
ATOM 4089 N N . HIS A 1 516 ? -22.385 9.335 -19.534 1.00 94.56 516 HIS A N 1
ATOM 4090 C CA . HIS A 1 516 ? -21.613 10.330 -18.787 1.00 94.56 516 HIS A CA 1
ATOM 4091 C C . HIS A 1 516 ? -20.338 10.775 -19.516 1.00 94.56 516 HIS A C 1
ATOM 4093 O O . HIS A 1 516 ? -20.061 11.976 -19.577 1.00 94.56 516 HIS A O 1
ATOM 4099 N N . LEU A 1 517 ? -19.583 9.849 -20.115 1.00 92.88 517 LEU A N 1
ATOM 4100 C CA . LEU A 1 517 ? -18.394 10.154 -20.927 1.00 92.88 517 LEU A CA 1
ATOM 4101 C C . LEU A 1 517 ? -18.743 10.940 -22.199 1.00 92.88 517 LEU A C 1
ATOM 4103 O O . LEU A 1 517 ? -17.955 11.777 -22.649 1.00 92.88 517 LEU A O 1
ATOM 4107 N N . SER A 1 518 ? -19.939 10.722 -22.747 1.00 91.62 518 SER A N 1
ATOM 4108 C CA . SER A 1 518 ? -20.447 11.434 -23.924 1.00 91.62 518 SER A CA 1
ATOM 4109 C C . SER A 1 518 ? -20.993 12.836 -23.614 1.00 91.62 518 SER A C 1
ATOM 4111 O O . SER A 1 518 ? -21.248 13.611 -24.537 1.00 91.62 518 SER A O 1
ATOM 4113 N N . SER A 1 519 ? -21.164 13.195 -22.336 1.00 93.62 519 SER A N 1
ATOM 4114 C CA . SER A 1 519 ? -21.688 14.507 -21.935 1.00 93.62 519 SER A CA 1
ATOM 4115 C C . SER A 1 519 ? -20.715 15.655 -22.234 1.00 93.62 519 SER A C 1
ATOM 4117 O O . SER A 1 519 ? -19.492 15.521 -22.129 1.00 93.62 519 SER A O 1
ATOM 4119 N N . ALA A 1 520 ? -21.256 16.828 -22.575 1.00 92.62 520 ALA A N 1
ATOM 4120 C CA . ALA A 1 520 ? -20.450 18.012 -22.881 1.00 92.62 520 ALA A CA 1
ATOM 4121 C C . ALA A 1 520 ? -19.628 18.478 -21.665 1.00 92.62 520 ALA A C 1
ATOM 4123 O O . ALA A 1 520 ? -18.501 18.962 -21.812 1.00 92.62 520 ALA A O 1
ATOM 4124 N N . GLU A 1 521 ? -20.178 18.310 -20.464 1.00 91.38 521 GLU A N 1
ATOM 4125 C CA . GLU A 1 521 ? -19.543 18.630 -19.193 1.00 91.38 521 GLU A CA 1
ATOM 4126 C C . GLU A 1 521 ? -18.290 17.776 -18.970 1.00 91.38 521 GLU A C 1
ATOM 4128 O O . GLU A 1 521 ? -17.209 18.327 -18.739 1.00 91.38 521 GLU A O 1
ATOM 4133 N N . THR A 1 522 ? -18.401 16.451 -19.106 1.00 90.81 522 THR A N 1
ATOM 4134 C CA . THR A 1 522 ? -17.271 15.526 -18.929 1.00 90.81 522 THR A CA 1
ATOM 4135 C C . THR A 1 522 ? -16.209 15.725 -20.005 1.00 90.81 522 THR A C 1
ATOM 4137 O O . THR A 1 522 ? -15.018 15.790 -19.692 1.00 90.81 522 THR A O 1
ATOM 4140 N N . GLN A 1 523 ? -16.611 15.925 -21.263 1.00 92.12 523 GLN A N 1
ATOM 4141 C CA . GLN A 1 523 ? -15.680 16.232 -22.354 1.00 92.12 523 GLN A CA 1
ATOM 4142 C C . GLN A 1 523 ? -14.822 17.465 -22.031 1.00 92.12 523 GLN A C 1
ATOM 4144 O O . GLN A 1 523 ? -13.597 17.435 -22.173 1.00 92.12 523 GLN A O 1
ATOM 4149 N N . LYS A 1 524 ? -15.450 18.536 -21.533 1.00 93.38 524 LYS A N 1
ATOM 4150 C CA . LYS A 1 524 ? -14.778 19.797 -21.193 1.00 93.38 524 LYS A CA 1
ATOM 4151 C C . LYS A 1 524 ? -13.918 19.708 -19.927 1.00 93.38 524 LYS A C 1
ATOM 4153 O O . LYS A 1 524 ? -12.887 20.374 -19.868 1.00 93.38 524 LYS A O 1
ATOM 4158 N N . ALA A 1 525 ? -14.337 18.938 -18.923 1.00 88.50 525 ALA A N 1
ATOM 4159 C CA . ALA A 1 525 ? -13.673 18.872 -17.617 1.00 88.50 525 ALA A CA 1
ATOM 4160 C C . ALA A 1 525 ? -12.593 17.780 -17.507 1.00 88.50 525 ALA A C 1
ATOM 4162 O O . ALA A 1 525 ? -11.705 17.890 -16.660 1.00 88.50 525 ALA A O 1
ATOM 4163 N N . VAL A 1 526 ? -12.677 16.734 -18.337 1.00 89.69 526 VAL A N 1
ATOM 4164 C CA . VAL A 1 526 ? -11.835 15.532 -18.246 1.00 89.69 526 VAL A CA 1
ATOM 4165 C C . VAL A 1 526 ? -11.007 15.340 -19.521 1.00 89.69 526 VAL A C 1
ATOM 4167 O O . VAL A 1 526 ? -9.778 15.438 -19.502 1.00 89.69 526 VAL A O 1
ATOM 4170 N N . LEU A 1 527 ? -11.677 15.090 -20.648 1.00 92.88 527 LEU A N 1
ATOM 4171 C CA . LEU A 1 527 ? -11.045 14.497 -21.831 1.00 92.88 527 LEU A CA 1
ATOM 4172 C C . LEU A 1 527 ? -10.290 15.517 -22.697 1.00 92.88 527 LEU A C 1
ATOM 4174 O O . LEU A 1 527 ? -9.144 15.273 -23.085 1.00 92.88 527 LEU A O 1
ATOM 4178 N N . ILE A 1 528 ? -10.879 16.689 -22.963 1.00 93.56 528 ILE A N 1
ATOM 4179 C CA . ILE A 1 528 ? -10.243 17.736 -23.783 1.00 93.56 528 ILE A CA 1
ATOM 4180 C C . ILE A 1 528 ? -8.958 18.267 -23.116 1.00 93.56 528 ILE A C 1
ATOM 4182 O O . ILE A 1 528 ? -7.909 18.234 -23.768 1.00 93.56 528 ILE A O 1
ATOM 4186 N N . PRO A 1 529 ? -8.965 18.688 -21.831 1.00 91.81 529 PRO A N 1
ATOM 4187 C CA . PRO A 1 529 ? -7.741 19.138 -21.165 1.00 91.81 529 PRO A CA 1
ATOM 4188 C C . PRO A 1 529 ? -6.693 18.025 -21.032 1.00 91.81 529 PRO A C 1
ATOM 4190 O O . PRO A 1 529 ? -5.497 18.287 -21.154 1.00 91.81 529 PRO A O 1
ATOM 4193 N N . GLY A 1 530 ? -7.125 16.774 -20.822 1.00 90.06 530 GLY A N 1
ATOM 4194 C CA . GLY A 1 530 ? -6.221 15.625 -20.775 1.00 90.06 530 GLY A CA 1
ATOM 4195 C C . GLY A 1 530 ? -5.521 15.368 -22.110 1.00 90.06 530 GLY A C 1
ATOM 4196 O O . GLY A 1 530 ? -4.301 15.218 -22.146 1.00 90.06 530 GLY A O 1
ATOM 4197 N N . THR A 1 531 ? -6.269 15.404 -23.215 1.00 93.88 531 THR A N 1
ATOM 4198 C CA . THR A 1 531 ? -5.725 15.253 -24.575 1.00 93.88 531 THR A CA 1
ATOM 4199 C C . THR A 1 531 ? -4.733 16.364 -24.917 1.00 93.88 531 THR A C 1
ATOM 4201 O O . THR A 1 531 ? -3.671 16.088 -25.476 1.00 93.88 531 THR A O 1
ATOM 4204 N N . GLN A 1 532 ? -5.041 17.612 -24.553 1.00 93.81 532 GLN A N 1
ATOM 4205 C CA . GLN A 1 532 ? -4.119 18.730 -24.752 1.00 93.81 532 GLN A CA 1
ATOM 4206 C C . GLN A 1 532 ? -2.804 18.503 -23.994 1.00 93.81 532 GLN A C 1
ATOM 4208 O O . GLN A 1 532 ? -1.729 18.633 -24.579 1.00 93.81 532 GLN A O 1
ATOM 4213 N N . ASN A 1 533 ? -2.877 18.106 -22.721 1.00 92.38 533 ASN A N 1
ATOM 4214 C CA . ASN A 1 533 ? -1.685 17.890 -21.908 1.00 92.38 533 ASN A CA 1
ATOM 4215 C C . ASN A 1 533 ? -0.831 16.700 -22.385 1.00 92.38 533 ASN A C 1
ATOM 4217 O O . ASN A 1 533 ? 0.395 16.761 -22.294 1.00 92.38 533 ASN A O 1
ATOM 4221 N N . LEU A 1 534 ? -1.439 15.653 -22.960 1.00 92.81 534 LEU A N 1
ATOM 4222 C CA . LEU A 1 534 ? -0.690 14.596 -23.653 1.00 92.81 534 LEU A CA 1
ATOM 4223 C C . LEU A 1 534 ? 0.132 15.165 -24.818 1.00 92.81 534 LEU A C 1
ATOM 4225 O O . LEU A 1 534 ? 1.311 14.842 -24.944 1.00 92.81 534 LEU A O 1
ATOM 4229 N N . GLY A 1 535 ? -0.469 16.033 -25.639 1.00 93.06 535 GLY A N 1
ATOM 4230 C CA . GLY A 1 535 ? 0.214 16.680 -26.763 1.00 93.06 535 GLY A CA 1
ATOM 4231 C C . GLY A 1 535 ? 1.351 17.611 -26.332 1.00 93.06 535 GLY A C 1
ATOM 4232 O O . GLY A 1 535 ? 2.398 17.634 -26.972 1.00 93.06 535 GLY A O 1
ATOM 4233 N N . GLU A 1 536 ? 1.186 18.334 -25.222 1.00 93.12 536 GLU A N 1
ATOM 4234 C CA . GLU A 1 536 ? 2.219 19.219 -24.656 1.00 93.12 536 GLU A CA 1
ATOM 4235 C C . GLU A 1 536 ? 3.473 18.467 -24.183 1.00 93.12 536 GLU A C 1
ATOM 4237 O O . GLU A 1 536 ? 4.558 19.047 -24.156 1.00 93.12 536 GLU A O 1
ATOM 4242 N N . ASN A 1 537 ? 3.339 17.189 -23.811 1.00 92.94 537 ASN A N 1
ATOM 4243 C CA . ASN A 1 537 ? 4.446 16.364 -23.320 1.00 92.94 537 ASN A CA 1
ATOM 4244 C C . ASN A 1 537 ? 5.055 15.442 -24.390 1.00 92.94 537 ASN A C 1
ATOM 4246 O O . ASN A 1 537 ? 6.044 14.758 -24.116 1.00 92.94 537 ASN A O 1
ATOM 4250 N N . ASP A 1 538 ? 4.491 15.412 -25.597 1.00 93.44 538 ASP A N 1
ATOM 4251 C CA . ASP A 1 538 ? 4.907 14.486 -26.647 1.00 93.44 538 ASP A CA 1
ATOM 4252 C C . ASP A 1 538 ? 6.351 14.758 -27.105 1.00 93.44 538 ASP A C 1
ATOM 4254 O O . ASP A 1 538 ? 6.775 15.902 -27.294 1.00 93.44 538 ASP A O 1
ATOM 4258 N N . GLY A 1 539 ? 7.148 13.696 -27.249 1.00 89.50 539 GLY A N 1
ATOM 4259 C CA . GLY A 1 539 ? 8.549 13.797 -27.667 1.00 89.50 539 GLY A CA 1
ATOM 4260 C C . GLY A 1 539 ? 9.520 14.393 -26.634 1.00 89.50 539 GLY A C 1
ATOM 4261 O O . GLY A 1 539 ? 10.715 14.506 -26.936 1.00 89.50 539 GLY A O 1
ATOM 4262 N N . ILE A 1 540 ? 9.065 14.743 -25.424 1.00 91.81 540 ILE A N 1
ATOM 4263 C CA . ILE A 1 540 ? 9.936 15.222 -24.343 1.00 91.81 540 ILE A CA 1
ATOM 4264 C C . ILE A 1 540 ? 10.796 14.078 -23.788 1.00 91.81 540 ILE A C 1
ATOM 4266 O O . ILE A 1 540 ? 10.350 12.949 -23.612 1.00 91.81 540 ILE A O 1
ATOM 4270 N N . THR A 1 541 ? 12.056 14.387 -23.471 1.00 90.25 541 THR A N 1
ATOM 4271 C CA . THR A 1 541 ? 12.925 13.509 -22.676 1.00 90.25 541 THR A CA 1
ATOM 4272 C C . THR A 1 541 ? 12.962 14.021 -21.236 1.00 90.25 541 THR A C 1
ATOM 4274 O O . THR A 1 541 ? 13.563 15.072 -20.998 1.00 90.25 541 THR A O 1
ATOM 4277 N N . PRO A 1 542 ? 12.323 13.341 -20.267 1.00 89.12 542 PRO A N 1
ATOM 4278 C CA . PRO A 1 542 ? 12.394 13.760 -18.875 1.00 89.12 542 PRO A CA 1
ATOM 4279 C C . PRO A 1 542 ? 13.733 13.372 -18.247 1.00 89.12 542 PRO A C 1
ATOM 4281 O O . PRO A 1 542 ? 14.352 12.367 -18.602 1.00 89.12 542 PRO A O 1
ATOM 4284 N N . HIS A 1 543 ? 14.142 14.130 -17.232 1.00 86.81 543 HIS A N 1
ATOM 4285 C CA . HIS A 1 543 ? 15.205 13.692 -16.333 1.00 86.81 543 HIS A CA 1
ATOM 4286 C C . HIS A 1 543 ? 14.743 12.487 -15.495 1.00 86.81 543 HIS A C 1
ATOM 4288 O O . HIS A 1 543 ? 13.580 12.412 -15.091 1.00 86.81 543 HIS A O 1
ATOM 4294 N N . GLY A 1 544 ? 15.662 11.575 -15.162 1.00 81.50 544 GLY A N 1
ATOM 4295 C CA . GLY A 1 544 ? 15.339 10.339 -14.438 1.00 81.50 544 GLY A CA 1
ATOM 4296 C C . GLY A 1 544 ? 14.654 10.568 -13.094 1.00 81.50 544 GLY A C 1
ATOM 4297 O O . GLY A 1 544 ? 13.631 9.951 -12.805 1.00 81.50 544 GLY A O 1
ATOM 4298 N N . ASN A 1 545 ? 15.148 11.523 -12.299 1.00 80.81 545 ASN A N 1
ATOM 4299 C CA . ASN A 1 545 ? 14.510 11.867 -11.022 1.00 80.81 545 ASN A CA 1
ATOM 4300 C C . ASN A 1 545 ? 13.077 12.373 -11.221 1.00 80.81 545 ASN A C 1
ATOM 4302 O O . ASN A 1 545 ? 12.214 12.069 -10.402 1.00 80.81 545 ASN A O 1
ATOM 4306 N N . SER A 1 546 ? 12.816 13.094 -12.316 1.00 85.56 546 SER A N 1
ATOM 4307 C CA . SER A 1 546 ? 11.483 13.605 -12.628 1.00 85.56 546 SER A CA 1
ATOM 4308 C C . SER A 1 546 ? 10.531 12.481 -13.038 1.00 85.56 546 SER A C 1
ATOM 4310 O O . SER A 1 546 ? 9.414 12.399 -12.534 1.00 85.56 546 SER A O 1
ATOM 4312 N N . TYR A 1 547 ? 10.992 11.554 -13.885 1.00 86.62 547 TYR A N 1
ATOM 4313 C CA . TYR A 1 547 ? 10.215 10.371 -14.265 1.00 86.62 547 TYR A CA 1
ATOM 4314 C C . TYR A 1 547 ? 9.889 9.484 -13.051 1.00 86.62 547 TYR A C 1
ATOM 4316 O O . TYR A 1 547 ? 8.747 9.070 -12.859 1.00 86.62 547 TYR A O 1
ATOM 4324 N N . HIS A 1 548 ? 10.866 9.241 -12.173 1.00 83.56 548 HIS A N 1
ATOM 4325 C CA . HIS A 1 548 ? 10.642 8.464 -10.953 1.00 83.56 548 HIS A CA 1
ATOM 4326 C C . HIS A 1 548 ? 9.719 9.174 -9.957 1.00 83.56 548 HIS A C 1
ATOM 4328 O O . HIS A 1 548 ? 8.887 8.515 -9.338 1.00 83.56 548 HIS A O 1
ATOM 4334 N N . ALA A 1 549 ? 9.830 10.498 -9.806 1.00 81.19 549 ALA A N 1
ATOM 4335 C CA . ALA A 1 549 ? 8.918 11.274 -8.968 1.00 81.19 549 ALA A CA 1
ATOM 4336 C C . ALA A 1 549 ? 7.474 11.211 -9.492 1.00 81.19 549 ALA A C 1
ATOM 4338 O O . ALA A 1 549 ? 6.551 11.017 -8.704 1.00 81.19 549 ALA A O 1
ATOM 4339 N N . MET A 1 550 ? 7.281 11.289 -10.813 1.00 86.69 550 MET A N 1
ATOM 4340 C CA . MET A 1 550 ? 5.976 11.078 -11.446 1.00 86.69 550 MET A CA 1
ATOM 4341 C C . MET A 1 550 ? 5.415 9.688 -11.125 1.00 86.69 550 MET A C 1
ATOM 4343 O O . MET A 1 550 ? 4.281 9.580 -10.669 1.00 86.69 550 MET A O 1
ATOM 4347 N N . GLY A 1 551 ? 6.217 8.632 -11.297 1.00 85.62 551 GLY A N 1
ATOM 4348 C CA . GLY A 1 551 ? 5.813 7.263 -10.969 1.00 85.62 551 GLY A CA 1
ATOM 4349 C C . GLY A 1 551 ? 5.374 7.102 -9.512 1.00 85.62 551 GLY A C 1
ATOM 4350 O O . GLY A 1 551 ? 4.315 6.536 -9.250 1.00 85.62 551 GLY A O 1
ATOM 4351 N N . ARG A 1 552 ? 6.141 7.668 -8.566 1.00 79.00 552 ARG A N 1
ATOM 4352 C CA . ARG A 1 552 ? 5.776 7.676 -7.138 1.00 79.00 552 ARG A CA 1
ATOM 4353 C C . ARG A 1 552 ? 4.459 8.395 -6.884 1.00 79.00 552 ARG A C 1
ATOM 4355 O O . ARG A 1 552 ? 3.678 7.936 -6.070 1.00 79.00 552 ARG A O 1
ATOM 4362 N N . ARG A 1 553 ? 4.195 9.514 -7.554 1.00 81.44 553 ARG A N 1
ATOM 4363 C CA . ARG A 1 553 ? 2.941 10.269 -7.399 1.00 81.44 553 ARG A CA 1
ATOM 4364 C C . ARG A 1 553 ? 1.734 9.511 -7.948 1.00 81.44 553 ARG A C 1
ATOM 4366 O O . ARG A 1 553 ? 0.721 9.387 -7.260 1.00 81.44 553 ARG A O 1
ATOM 4373 N N . LEU A 1 554 ? 1.870 8.943 -9.147 1.00 86.06 554 LEU A N 1
ATOM 4374 C CA . LEU A 1 554 ? 0.833 8.132 -9.789 1.00 86.06 554 LEU A CA 1
ATOM 4375 C C . LEU A 1 554 ? 0.480 6.885 -8.970 1.00 86.06 554 LEU A C 1
ATOM 4377 O O . LEU A 1 554 ? -0.695 6.535 -8.897 1.00 86.06 554 LEU A O 1
ATOM 4381 N N . GLN A 1 555 ? 1.459 6.270 -8.294 1.00 83.12 555 GLN A N 1
ATOM 4382 C CA . GLN A 1 555 ? 1.243 5.125 -7.397 1.00 83.12 555 GLN A CA 1
ATOM 4383 C C . GLN A 1 555 ? 0.180 5.392 -6.319 1.00 83.12 555 GLN A C 1
ATOM 4385 O O . GLN A 1 555 ? -0.430 4.450 -5.823 1.00 83.12 555 GLN A O 1
ATOM 4390 N N . TYR A 1 556 ? -0.071 6.659 -5.982 1.00 76.56 556 TYR A N 1
ATOM 4391 C CA . TYR A 1 556 ? -1.070 7.070 -4.996 1.00 76.56 556 TYR A CA 1
ATOM 4392 C C . TYR A 1 556 ? -2.218 7.895 -5.598 1.00 76.56 556 TYR A C 1
ATOM 4394 O O . TYR A 1 556 ? -2.929 8.567 -4.855 1.00 76.56 556 TYR A O 1
ATOM 4402 N N . GLY A 1 557 ? -2.382 7.907 -6.926 1.00 75.75 557 GLY A N 1
ATOM 4403 C CA . GLY A 1 557 ? -3.444 8.670 -7.600 1.00 75.75 557 GLY A CA 1
ATOM 4404 C C . GLY A 1 557 ? -3.286 10.198 -7.560 1.00 75.75 557 GLY A C 1
ATOM 4405 O O . GLY A 1 557 ? -4.252 10.924 -7.778 1.00 75.75 557 GLY A O 1
ATOM 4406 N N . ASP A 1 558 ? -2.067 10.647 -7.251 1.00 67.88 558 ASP A N 1
ATOM 4407 C CA . ASP A 1 558 ? -1.578 11.989 -6.910 1.00 67.88 558 ASP A CA 1
ATOM 4408 C C . ASP A 1 558 ? -2.443 12.829 -5.946 1.00 67.88 558 ASP A C 1
ATOM 4410 O O . ASP A 1 558 ? -3.410 13.512 -6.307 1.00 67.88 558 ASP A O 1
ATOM 4414 N N . SER A 1 559 ? -2.009 12.813 -4.685 1.00 52.22 559 SER A N 1
ATOM 4415 C CA . SER A 1 559 ? -2.474 13.643 -3.583 1.00 52.22 559 SER A CA 1
ATOM 4416 C C . SER A 1 559 ? -1.277 14.327 -2.915 1.00 52.22 559 SER A C 1
ATOM 4418 O O . SER A 1 559 ? -0.657 13.728 -2.038 1.00 52.22 559 SER A O 1
ATOM 4420 N N . TYR A 1 560 ? -0.965 15.566 -3.312 1.00 45.62 560 TYR A N 1
ATOM 4421 C CA . TYR A 1 560 ? -0.578 16.657 -2.405 1.00 45.62 560 TYR A CA 1
ATOM 4422 C C . TYR A 1 560 ? -0.434 17.984 -3.176 1.00 45.62 560 TYR A C 1
ATOM 4424 O O . TYR A 1 560 ? 0.491 18.143 -3.961 1.00 45.62 560 TYR A O 1
ATOM 4432 N N . MET A 1 561 ? -1.354 18.923 -2.919 1.00 40.88 561 MET A N 1
ATOM 4433 C CA . MET A 1 561 ? -1.425 20.297 -3.454 1.00 40.88 561 MET A CA 1
ATOM 4434 C C . MET A 1 561 ? -1.583 20.433 -4.984 1.00 40.88 561 MET A C 1
ATOM 4436 O O . MET A 1 561 ? -0.678 20.166 -5.764 1.00 40.88 561 MET A O 1
ATOM 4440 N N . ASP A 1 562 ? -2.771 20.880 -5.401 1.00 47.47 562 ASP A N 1
ATOM 4441 C CA . ASP A 1 562 ? -3.089 21.412 -6.734 1.00 47.47 562 ASP A CA 1
ATOM 4442 C C . ASP A 1 562 ? -2.654 20.584 -7.952 1.00 47.47 562 ASP A C 1
ATOM 4444 O O . ASP A 1 562 ? -2.209 21.120 -8.959 1.00 47.47 562 ASP A O 1
ATOM 4448 N N . SER A 1 563 ? -2.907 19.274 -7.909 1.00 53.81 563 SER A N 1
ATOM 4449 C CA . SER A 1 563 ? -3.345 18.440 -9.047 1.00 53.81 563 SER A CA 1
ATOM 4450 C C . SER A 1 563 ? -2.479 18.391 -10.332 1.00 53.81 563 SER A C 1
ATOM 4452 O O . SER A 1 563 ? -2.835 17.727 -11.299 1.00 53.81 563 SER A O 1
ATOM 4454 N N . ASN A 1 564 ? -1.299 19.009 -10.341 1.00 69.44 564 ASN A N 1
ATOM 4455 C CA . ASN A 1 564 ? -0.424 19.119 -11.501 1.00 69.44 564 ASN A CA 1
ATOM 4456 C C . ASN A 1 564 ? 1.015 18.805 -11.092 1.00 69.44 564 ASN A C 1
ATOM 4458 O O . ASN A 1 564 ? 1.639 19.563 -10.345 1.00 69.44 564 ASN A O 1
ATOM 4462 N N . TYR A 1 565 ? 1.590 17.724 -11.618 1.00 82.94 565 TYR A N 1
ATOM 4463 C CA . TYR A 1 565 ? 3.020 17.493 -11.464 1.00 82.94 565 TYR A CA 1
ATOM 4464 C C . TYR A 1 565 ? 3.777 18.336 -12.480 1.00 82.94 565 TYR A C 1
ATOM 4466 O O . TYR A 1 565 ? 3.599 18.152 -13.677 1.00 82.94 565 TYR A O 1
ATOM 4474 N N . THR A 1 566 ? 4.640 19.235 -12.014 1.00 85.75 566 THR A N 1
ATOM 4475 C CA . THR A 1 566 ? 5.629 19.916 -12.857 1.00 85.75 566 THR A CA 1
ATOM 4476 C C . THR A 1 566 ? 7.009 19.603 -12.307 1.00 85.75 566 THR A C 1
ATOM 4478 O O . THR A 1 566 ? 7.258 19.794 -11.114 1.00 85.75 566 THR A O 1
ATOM 4481 N N . SER A 1 567 ? 7.904 19.089 -13.147 1.00 86.62 567 SER A N 1
ATOM 4482 C CA . SER A 1 567 ? 9.301 18.954 -12.749 1.00 86.62 567 SER A CA 1
ATOM 4483 C C . SER A 1 567 ? 10.006 20.308 -12.799 1.00 86.62 567 SER A C 1
ATOM 4485 O O . SER A 1 567 ? 9.641 21.153 -13.608 1.00 86.62 567 SER A O 1
ATOM 4487 N N . ASN A 1 568 ? 11.037 20.486 -11.970 1.00 85.44 568 ASN A N 1
ATOM 4488 C CA . ASN A 1 568 ? 11.833 21.716 -11.900 1.00 85.44 568 ASN A CA 1
ATOM 4489 C C . ASN A 1 568 ? 13.330 21.399 -12.024 1.00 85.44 568 ASN A C 1
ATOM 4491 O O . ASN A 1 568 ? 14.118 21.665 -11.117 1.00 85.44 568 ASN A O 1
ATOM 4495 N N . ILE A 1 569 ? 13.724 20.764 -13.126 1.00 84.50 569 ILE A N 1
ATOM 4496 C CA . ILE A 1 569 ? 15.138 20.570 -13.446 1.00 84.50 569 ILE A CA 1
ATOM 4497 C C . ILE A 1 569 ? 15.723 21.860 -14.010 1.00 84.50 569 ILE A C 1
ATOM 4499 O O . ILE A 1 569 ? 15.043 22.624 -14.698 1.00 84.50 569 ILE A O 1
ATOM 4503 N N . ASN A 1 570 ? 17.013 22.065 -13.764 1.00 81.81 570 ASN A N 1
ATOM 4504 C CA . ASN A 1 570 ? 17.779 23.085 -14.460 1.00 81.81 570 ASN A CA 1
ATOM 4505 C C . ASN A 1 570 ? 18.092 22.595 -15.887 1.00 81.81 570 ASN A C 1
ATOM 4507 O O . ASN A 1 570 ? 19.011 21.797 -16.075 1.00 81.81 570 ASN A O 1
ATOM 4511 N N . GLU A 1 571 ? 17.313 23.038 -16.874 1.00 82.56 571 GLU A N 1
ATOM 4512 C CA . GLU A 1 571 ? 17.477 22.641 -18.283 1.00 82.56 571 GLU A CA 1
ATOM 4513 C C . GLU A 1 571 ? 18.796 23.142 -18.891 1.00 82.56 571 GLU A C 1
ATOM 4515 O O . GLU A 1 571 ? 19.347 22.474 -19.761 1.00 82.56 571 GLU A O 1
ATOM 4520 N N . ASP A 1 572 ? 19.373 24.236 -18.377 1.00 77.50 572 ASP A N 1
ATOM 4521 C CA . ASP A 1 572 ? 20.700 24.701 -18.811 1.00 77.50 572 ASP A CA 1
ATOM 4522 C C . ASP A 1 572 ? 21.804 23.713 -18.406 1.00 77.50 572 ASP A C 1
ATOM 4524 O O . ASP A 1 572 ? 22.822 23.581 -19.087 1.00 77.50 572 ASP A O 1
ATOM 4528 N N . TYR A 1 573 ? 21.602 23.012 -17.286 1.00 69.88 573 TYR A N 1
ATOM 4529 C CA . TYR A 1 573 ? 22.511 21.978 -16.798 1.00 69.88 573 TYR A CA 1
ATOM 4530 C C . TYR A 1 573 ? 22.245 20.624 -17.473 1.00 69.88 573 TYR A C 1
ATOM 4532 O O . TYR A 1 573 ? 23.166 19.960 -17.950 1.00 69.88 573 TYR A O 1
ATOM 4540 N N . TYR A 1 574 ? 20.976 20.219 -17.553 1.00 72.56 574 TYR A N 1
ATOM 4541 C CA . TYR A 1 574 ? 20.542 18.975 -18.186 1.00 72.56 574 TYR A CA 1
ATOM 4542 C C . TYR A 1 574 ? 20.057 19.223 -19.620 1.00 72.56 574 TYR A C 1
ATOM 4544 O O . TYR A 1 574 ? 18.909 18.935 -19.932 1.00 72.56 574 TYR A O 1
ATOM 4552 N N . TYR A 1 575 ? 20.931 19.711 -20.503 1.00 70.25 575 TYR A N 1
ATOM 4553 C CA . TYR A 1 575 ? 20.571 20.210 -21.845 1.00 70.25 575 TYR A CA 1
ATOM 4554 C C . TYR A 1 575 ? 19.803 19.229 -22.760 1.00 70.25 575 TYR A C 1
ATOM 4556 O O . TYR A 1 575 ? 19.109 19.656 -23.680 1.00 70.25 575 TYR A O 1
ATOM 4564 N N . ASN A 1 576 ? 19.914 17.916 -22.523 1.00 74.81 576 ASN A N 1
ATOM 4565 C CA . ASN A 1 576 ? 19.182 16.874 -23.262 1.00 74.81 576 ASN A CA 1
ATOM 4566 C C . ASN A 1 576 ? 17.822 16.511 -22.641 1.00 74.81 576 ASN A C 1
ATOM 4568 O O . ASN A 1 576 ? 17.090 15.693 -23.195 1.00 74.81 576 ASN A O 1
ATOM 4572 N N . CYS A 1 577 ? 17.500 17.063 -21.474 1.00 85.00 577 CYS A N 1
ATOM 4573 C CA . CYS A 1 577 ? 16.255 16.831 -20.756 1.00 85.00 577 CYS A CA 1
ATOM 4574 C C . CYS A 1 577 ? 15.408 18.104 -20.767 1.00 85.00 577 CYS A C 1
ATOM 4576 O O . CYS A 1 577 ? 15.940 19.210 -20.760 1.00 85.00 577 CYS A O 1
ATOM 4578 N N . LYS A 1 578 ? 14.086 17.951 -20.721 1.00 89.31 578 LYS A N 1
ATOM 4579 C CA . LYS A 1 578 ? 13.167 19.072 -20.488 1.00 89.31 578 LYS A CA 1
ATOM 4580 C C . LYS A 1 578 ? 12.288 18.800 -19.284 1.00 89.31 578 LYS A C 1
ATOM 4582 O O . LYS A 1 578 ? 12.103 17.646 -18.882 1.00 89.31 578 LYS A O 1
ATOM 4587 N N . ASN A 1 579 ? 11.741 19.867 -18.721 1.00 89.56 579 ASN A N 1
ATOM 4588 C CA . ASN A 1 579 ? 10.708 19.756 -17.718 1.00 89.56 579 ASN A CA 1
ATOM 4589 C C . ASN A 1 579 ? 9.436 19.143 -18.309 1.00 89.56 579 ASN A C 1
ATOM 4591 O O . ASN A 1 579 ? 9.045 19.449 -19.433 1.00 89.56 579 ASN A O 1
ATOM 4595 N N . ILE A 1 580 ? 8.797 18.277 -17.526 1.00 91.19 580 ILE A N 1
ATOM 4596 C CA . ILE A 1 580 ? 7.501 17.677 -17.845 1.00 91.19 580 ILE A CA 1
ATOM 4597 C C . ILE A 1 580 ? 6.421 18.278 -16.959 1.00 91.19 580 ILE A C 1
ATOM 4599 O O . ILE A 1 580 ? 6.681 18.630 -15.803 1.00 91.19 580 ILE A O 1
ATOM 4603 N N . LYS A 1 581 ? 5.204 18.366 -17.500 1.00 90.38 581 LYS A N 1
ATOM 4604 C CA . LYS A 1 581 ? 4.029 18.852 -16.778 1.00 90.38 581 LYS A CA 1
ATOM 4605 C C . LYS A 1 581 ? 2.844 17.925 -17.012 1.00 90.38 581 LYS A C 1
ATOM 4607 O O . LYS A 1 581 ? 2.242 17.974 -18.078 1.00 90.38 581 LYS A O 1
ATOM 4612 N N . ILE A 1 582 ? 2.483 17.126 -16.016 1.00 89.62 582 ILE A N 1
ATOM 4613 C CA . ILE A 1 582 ? 1.404 16.137 -16.085 1.00 89.62 582 ILE A CA 1
ATOM 4614 C C . ILE A 1 582 ? 0.212 16.613 -15.253 1.00 89.62 582 ILE A C 1
ATOM 4616 O O . ILE A 1 582 ? 0.318 16.751 -14.035 1.00 89.62 582 ILE A O 1
ATOM 4620 N N . THR A 1 583 ? -0.914 16.869 -15.920 1.00 87.81 583 THR A N 1
ATOM 4621 C CA . THR A 1 583 ? -2.137 17.446 -15.324 1.00 87.81 583 THR A CA 1
ATOM 4622 C C . THR A 1 583 ? -3.361 16.542 -15.456 1.00 87.81 583 THR A C 1
ATOM 4624 O O . THR A 1 583 ? -4.333 16.678 -14.717 1.00 87.81 583 THR A O 1
ATOM 4627 N N . PHE A 1 584 ? -3.321 15.561 -16.360 1.00 88.62 584 PHE A N 1
ATOM 4628 C CA . PHE A 1 584 ? -4.448 14.659 -16.589 1.00 88.62 584 PHE A CA 1
ATOM 4629 C C . PHE A 1 584 ? -4.870 13.753 -15.413 1.00 88.62 584 PHE A C 1
ATOM 4631 O O . PHE A 1 584 ? -6.040 13.367 -15.413 1.00 88.62 584 PHE A O 1
ATOM 4638 N N . PRO A 1 585 ? -4.050 13.462 -14.376 1.00 90.31 585 PRO A N 1
ATOM 4639 C CA . PRO A 1 585 ? -4.557 12.852 -13.145 1.00 90.31 585 PRO A CA 1
ATOM 4640 C C . PRO A 1 585 ? -5.707 13.652 -12.513 1.00 90.31 585 PRO A C 1
ATOM 4642 O O . PRO A 1 585 ? -6.733 13.073 -12.167 1.00 90.31 585 PRO A O 1
ATOM 4645 N N . ALA A 1 586 ? -5.582 14.983 -12.433 1.00 85.94 586 ALA A N 1
ATOM 4646 C CA . ALA A 1 586 ? -6.635 15.873 -11.933 1.00 85.94 586 ALA A CA 1
ATOM 4647 C C . ALA A 1 586 ? -7.920 15.753 -12.745 1.00 85.94 586 ALA A C 1
ATOM 4649 O O . ALA A 1 586 ? -9.021 15.677 -12.205 1.00 85.94 586 ALA A O 1
ATOM 4650 N N . ASN A 1 587 ? -7.749 15.727 -14.065 1.00 87.88 587 ASN A N 1
ATOM 4651 C CA . ASN A 1 587 ? -8.849 15.692 -15.008 1.00 87.88 587 ASN A CA 1
ATOM 4652 C C . ASN A 1 587 ? -9.643 14.392 -14.837 1.00 87.88 587 ASN A C 1
ATOM 4654 O O . ASN A 1 587 ? -10.861 14.447 -14.731 1.00 87.88 587 ASN A O 1
ATOM 4658 N N . ILE A 1 588 ? -8.976 13.238 -14.705 1.00 91.44 588 ILE A N 1
ATOM 4659 C CA . ILE A 1 588 ? -9.642 11.945 -14.465 1.00 91.44 588 ILE A CA 1
ATOM 4660 C C . ILE A 1 588 ? -10.457 11.959 -13.165 1.00 91.44 588 ILE A C 1
ATOM 4662 O O . ILE A 1 588 ? -11.572 11.441 -13.146 1.00 91.44 588 ILE A O 1
ATOM 4666 N N . LYS A 1 589 ? -9.973 12.603 -12.095 1.00 90.06 589 LYS A N 1
ATOM 4667 C CA . LYS A 1 589 ? -10.740 12.724 -10.839 1.00 90.06 589 LYS A CA 1
ATOM 4668 C C . LYS A 1 589 ? -12.068 13.459 -11.016 1.00 90.06 589 LYS A C 1
ATOM 4670 O O . LYS A 1 589 ? -13.022 13.153 -10.301 1.00 90.06 589 LYS A O 1
ATOM 4675 N N . ASN A 1 590 ? -12.149 14.395 -11.966 1.00 89.31 590 ASN A N 1
ATOM 4676 C CA . ASN A 1 590 ? -13.382 15.130 -12.259 1.00 89.31 590 ASN A CA 1
ATOM 4677 C C . ASN A 1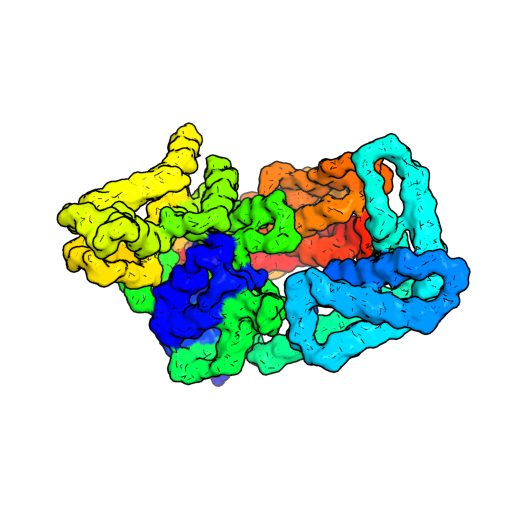 590 ? -14.475 14.239 -12.874 1.00 89.31 590 ASN A C 1
ATOM 4679 O O . ASN A 1 590 ? -15.636 14.647 -12.882 1.00 89.31 590 ASN A O 1
ATOM 4683 N N . LEU A 1 591 ? -14.142 13.024 -13.337 1.00 91.75 591 LEU A N 1
ATOM 4684 C CA . LEU A 1 591 ? -15.134 12.047 -13.791 1.00 91.75 591 LEU A CA 1
ATOM 4685 C C . LEU A 1 591 ? -16.120 11.688 -12.670 1.00 91.75 591 LEU A C 1
ATOM 4687 O O . LEU A 1 591 ? -17.324 11.600 -12.913 1.00 91.75 591 LEU A O 1
ATOM 4691 N N . LEU A 1 592 ? -15.615 11.536 -11.439 1.00 92.31 592 LEU A N 1
ATOM 4692 C CA . LEU A 1 592 ? -16.387 11.163 -10.249 1.00 92.31 592 LEU A CA 1
ATOM 4693 C C . LEU A 1 592 ? -17.137 12.368 -9.664 1.00 92.31 592 LEU A C 1
ATOM 4695 O O . LEU A 1 592 ? -16.937 12.769 -8.513 1.00 92.31 592 LEU A O 1
ATOM 4699 N N . SER A 1 593 ? -17.994 12.978 -10.484 1.00 91.38 593 SER A N 1
ATOM 4700 C CA . SER A 1 593 ? -18.879 14.055 -10.047 1.00 91.38 593 SER A CA 1
ATOM 4701 C C . SER A 1 593 ? -19.941 13.524 -9.068 1.00 91.38 593 SER A C 1
ATOM 4703 O O . SER A 1 593 ? -20.351 12.367 -9.187 1.00 91.38 593 SER A O 1
ATOM 4705 N N . PRO A 1 594 ? -20.443 14.346 -8.124 1.00 92.56 594 PRO A N 1
ATOM 4706 C CA . PRO A 1 594 ? -21.463 13.905 -7.170 1.00 92.56 594 PRO A CA 1
ATOM 4707 C C . PRO A 1 594 ? -22.718 13.320 -7.833 1.00 92.56 594 PRO A C 1
ATOM 4709 O O . PRO A 1 594 ? -23.223 12.299 -7.382 1.00 92.56 594 PRO A O 1
ATOM 4712 N N . GLN A 1 595 ? -23.188 13.933 -8.925 1.00 92.81 595 GLN A N 1
ATOM 4713 C CA . GLN A 1 595 ? -24.370 13.467 -9.656 1.00 92.81 595 GLN A CA 1
ATOM 4714 C C . GLN A 1 595 ? -24.126 12.125 -10.357 1.00 92.81 595 GLN A C 1
ATOM 4716 O O . GLN A 1 595 ? -25.006 11.262 -10.370 1.00 92.81 595 GLN A O 1
ATOM 4721 N N . PHE A 1 596 ? -22.934 11.947 -10.932 1.00 95.19 596 PHE A N 1
ATOM 4722 C CA . PHE A 1 596 ? -22.562 10.690 -11.568 1.00 95.19 596 PHE A CA 1
ATOM 4723 C C . PHE A 1 596 ? -22.480 9.567 -10.538 1.00 95.19 596 PHE A C 1
ATOM 4725 O O . PHE A 1 596 ? -23.120 8.544 -10.731 1.00 95.19 596 PHE A O 1
ATOM 4732 N N . LEU A 1 597 ? -21.788 9.786 -9.413 1.00 96.00 597 LEU A N 1
ATOM 4733 C CA . LEU A 1 597 ? -21.683 8.801 -8.331 1.00 96.00 597 LEU A CA 1
ATOM 4734 C C . LEU A 1 597 ? -23.052 8.379 -7.786 1.00 96.00 597 LEU A C 1
ATOM 4736 O O . LEU A 1 597 ? -23.271 7.191 -7.574 1.00 96.00 597 LEU A O 1
ATOM 4740 N N . HIS A 1 598 ? -23.970 9.332 -7.600 1.00 96.56 598 HIS A N 1
ATOM 4741 C CA . HIS A 1 598 ? -25.340 9.037 -7.181 1.00 96.56 598 HIS A CA 1
ATOM 4742 C C . HIS A 1 598 ? -26.034 8.080 -8.156 1.00 96.56 598 HIS A C 1
ATOM 4744 O O . HIS A 1 598 ? -26.478 7.004 -7.770 1.00 96.56 598 HIS A O 1
ATOM 4750 N N . THR A 1 599 ? -26.062 8.447 -9.439 1.00 95.81 599 THR A N 1
ATOM 4751 C CA . THR A 1 599 ? -26.699 7.647 -10.498 1.00 95.81 599 THR A CA 1
ATOM 4752 C C . THR A 1 599 ? -26.061 6.259 -10.589 1.00 95.81 599 THR A C 1
ATOM 4754 O O . THR A 1 599 ? -26.754 5.249 -10.613 1.00 95.81 599 THR A O 1
ATOM 4757 N N . LEU A 1 600 ? -24.728 6.209 -10.550 1.00 95.50 600 LEU A N 1
ATOM 4758 C CA . LEU A 1 600 ? -23.943 4.985 -10.628 1.00 95.50 600 LEU A CA 1
ATOM 4759 C C . LEU A 1 600 ? -24.316 4.001 -9.517 1.00 95.50 600 LEU A C 1
ATOM 4761 O O . LEU A 1 600 ? -24.626 2.851 -9.797 1.00 95.50 600 LEU A O 1
ATOM 4765 N N . VAL A 1 601 ? -24.322 4.447 -8.259 1.00 97.25 601 VAL A N 1
ATOM 4766 C CA . VAL A 1 601 ? -24.614 3.577 -7.112 1.00 97.25 601 VAL A CA 1
ATOM 4767 C C . VAL A 1 601 ? -26.070 3.120 -7.124 1.00 97.25 601 VAL A C 1
ATOM 4769 O O . VAL A 1 601 ? -26.330 1.930 -6.971 1.00 97.25 601 VAL A O 1
ATOM 4772 N N . PHE A 1 602 ? -27.015 4.041 -7.322 1.00 97.00 602 PHE A N 1
ATOM 4773 C CA . PHE A 1 602 ? -28.443 3.739 -7.206 1.00 97.00 602 PHE A CA 1
ATOM 4774 C C . PHE A 1 602 ? -28.988 2.872 -8.343 1.00 97.00 602 PHE A C 1
ATOM 4776 O O . PHE A 1 602 ? -29.982 2.179 -8.141 1.00 97.00 602 PHE A O 1
ATOM 4783 N N . GLU A 1 603 ? -28.364 2.907 -9.519 1.00 95.62 603 GLU A N 1
ATOM 4784 C CA . GLU A 1 603 ? -28.809 2.115 -10.667 1.00 95.62 603 GLU A CA 1
ATOM 4785 C C . GLU A 1 603 ? -28.084 0.774 -10.805 1.00 95.62 603 GLU A C 1
ATOM 4787 O O . GLU A 1 603 ? -28.618 -0.118 -11.455 1.00 95.62 603 GLU A O 1
ATOM 4792 N N . THR A 1 604 ? -26.883 0.617 -10.232 1.00 96.44 604 THR A N 1
ATOM 4793 C CA . THR A 1 604 ? -26.037 -0.560 -10.514 1.00 96.44 604 THR A CA 1
ATOM 4794 C C . THR A 1 604 ? -25.778 -1.465 -9.317 1.00 96.44 604 THR A C 1
ATOM 4796 O O . THR A 1 604 ? -25.520 -2.648 -9.522 1.00 96.44 604 THR A O 1
ATOM 4799 N N . LEU A 1 605 ? -25.817 -0.954 -8.081 1.00 96.75 605 LEU A N 1
ATOM 4800 C CA . LEU A 1 605 ? -25.391 -1.718 -6.909 1.00 96.75 605 LEU A CA 1
ATOM 4801 C C . LEU A 1 605 ? -26.523 -2.565 -6.328 1.00 96.75 605 LEU A C 1
ATOM 4803 O O . LEU A 1 605 ? -27.596 -2.051 -6.008 1.00 96.75 605 LEU A O 1
ATOM 4807 N N . ILE A 1 606 ? -26.249 -3.852 -6.114 1.00 92.75 606 ILE A N 1
ATOM 4808 C CA . ILE A 1 606 ? -27.212 -4.819 -5.586 1.00 92.75 606 ILE A CA 1
ATOM 4809 C C . ILE A 1 606 ? -26.572 -5.594 -4.428 1.00 92.75 606 ILE A C 1
ATOM 4811 O O . ILE A 1 606 ? -25.425 -6.029 -4.513 1.00 92.75 606 ILE A O 1
ATOM 4815 N N . LEU A 1 607 ? -27.321 -5.762 -3.333 1.00 92.81 607 LEU A N 1
ATOM 4816 C CA . LEU A 1 607 ? -26.984 -6.679 -2.242 1.00 92.81 607 LEU A CA 1
ATOM 4817 C C . LEU A 1 607 ? -28.046 -7.782 -2.167 1.00 92.81 607 LEU A C 1
ATOM 4819 O O . LEU A 1 607 ? -29.196 -7.515 -1.815 1.00 92.81 607 LEU A O 1
ATOM 4823 N N . GLU A 1 608 ? -27.650 -9.004 -2.505 1.00 91.06 608 GLU A N 1
ATOM 4824 C CA . GLU A 1 608 ? -28.495 -10.203 -2.529 1.00 91.06 608 GLU A CA 1
ATOM 4825 C C . GLU A 1 608 ? -28.427 -10.987 -1.200 1.00 91.06 608 GLU A C 1
ATOM 4827 O O . GLU A 1 608 ? -27.694 -10.622 -0.277 1.00 91.06 608 GLU A O 1
ATOM 4832 N N . GLY A 1 609 ? -29.206 -12.071 -1.085 1.00 87.88 609 GLY A N 1
ATOM 4833 C CA . GLY A 1 609 ? -29.205 -12.967 0.084 1.00 87.88 609 GLY A CA 1
ATOM 4834 C C . GLY A 1 609 ? -30.006 -12.463 1.288 1.00 87.88 609 GLY A C 1
ATOM 4835 O O . GLY A 1 609 ? -29.783 -12.895 2.426 1.00 87.88 609 GLY A O 1
ATOM 4836 N N . GLY A 1 610 ? -30.913 -11.507 1.066 1.00 90.75 610 GLY A N 1
ATOM 4837 C CA . GLY A 1 610 ? -31.762 -10.940 2.107 1.00 90.75 610 GLY A CA 1
ATOM 4838 C C . GLY A 1 610 ? -32.525 -9.692 1.680 1.00 90.75 610 GLY A C 1
ATOM 4839 O O . GLY A 1 610 ? -32.598 -9.346 0.502 1.00 90.75 610 GLY A O 1
ATOM 4840 N N . THR A 1 611 ? -33.121 -9.012 2.659 1.00 92.94 611 THR A N 1
ATOM 4841 C CA . THR A 1 611 ? -33.856 -7.759 2.443 1.00 92.94 611 THR A CA 1
ATOM 4842 C C . THR A 1 611 ? -33.563 -6.740 3.535 1.00 92.94 611 THR A C 1
ATOM 4844 O O . THR A 1 611 ? -33.397 -7.067 4.712 1.00 92.94 611 THR A O 1
ATOM 4847 N N . PHE A 1 612 ? -33.524 -5.467 3.155 1.00 93.69 612 PHE A N 1
ATOM 4848 C CA . PHE A 1 612 ? -33.417 -4.379 4.118 1.00 93.69 612 PHE A CA 1
ATOM 4849 C C . PHE A 1 612 ? -34.732 -4.168 4.866 1.00 93.69 612 PHE A C 1
ATOM 4851 O O . PHE A 1 612 ? -35.819 -4.272 4.296 1.00 93.69 612 PHE A O 1
ATOM 4858 N N . ARG A 1 613 ? -34.629 -3.810 6.146 1.00 88.88 613 ARG A N 1
ATOM 4859 C CA . ARG A 1 613 ? -35.777 -3.366 6.940 1.00 88.88 613 ARG A CA 1
ATOM 4860 C C . ARG A 1 613 ? -36.052 -1.878 6.694 1.00 88.88 613 ARG A C 1
ATOM 4862 O O . ARG A 1 613 ? -35.115 -1.081 6.649 1.00 88.88 613 ARG A O 1
ATOM 4869 N N . ASP A 1 614 ? -37.326 -1.499 6.598 1.00 88.25 614 ASP A N 1
ATOM 4870 C CA . ASP A 1 614 ? -37.776 -0.111 6.410 1.00 88.25 614 ASP A CA 1
ATOM 4871 C C . ASP A 1 614 ? -37.055 0.576 5.220 1.00 88.25 614 ASP A C 1
ATOM 4873 O O . ASP A 1 614 ? -36.914 -0.019 4.154 1.00 88.25 614 ASP A O 1
ATOM 4877 N N . ASN A 1 615 ? -36.552 1.806 5.388 1.00 90.56 615 ASN A N 1
ATOM 4878 C CA . ASN A 1 615 ? -35.789 2.534 4.359 1.00 90.56 615 ASN A CA 1
ATOM 4879 C C . ASN A 1 615 ? -34.309 2.096 4.258 1.00 90.56 615 ASN A C 1
ATOM 4881 O O . ASN A 1 615 ? -33.486 2.818 3.694 1.00 90.56 615 ASN A O 1
ATOM 4885 N N . GLY A 1 616 ? -33.939 0.933 4.805 1.00 92.75 616 GLY A N 1
ATOM 4886 C CA . GLY A 1 616 ? -32.544 0.505 4.935 1.00 92.75 616 GLY A CA 1
ATOM 4887 C C . GLY A 1 616 ? -31.780 0.392 3.612 1.00 92.75 616 GLY A C 1
ATOM 4888 O O . GLY A 1 616 ? -30.589 0.688 3.592 1.00 92.75 616 GLY A O 1
ATOM 4889 N N . ASN A 1 617 ? -32.450 0.046 2.503 1.00 94.88 617 ASN A N 1
ATOM 4890 C CA . ASN A 1 617 ? -31.799 -0.022 1.189 1.00 94.88 617 ASN A CA 1
ATOM 4891 C C . ASN A 1 617 ? -31.323 1.362 0.729 1.00 94.88 617 ASN A C 1
ATOM 4893 O O . ASN A 1 617 ? -30.189 1.526 0.295 1.00 94.88 617 ASN A O 1
ATOM 4897 N N . GLN A 1 618 ? -32.173 2.380 0.889 1.00 95.44 618 GLN A N 1
ATOM 4898 C CA . GLN A 1 618 ? -31.802 3.754 0.566 1.00 95.44 618 GLN A CA 1
ATOM 4899 C C . GLN A 1 618 ? -30.651 4.229 1.463 1.00 95.44 618 GLN A C 1
ATOM 4901 O O . GLN A 1 618 ? -29.671 4.764 0.958 1.00 95.44 618 GLN A O 1
ATOM 4906 N N . GLU A 1 619 ? -30.718 3.970 2.776 1.00 95.19 619 GLU A N 1
ATOM 4907 C CA . GLU A 1 619 ? -29.633 4.335 3.699 1.00 95.19 619 GLU A CA 1
ATOM 4908 C C . GLU A 1 619 ? -28.302 3.642 3.359 1.00 95.19 619 GLU A C 1
ATOM 4910 O O . GLU A 1 619 ? -27.234 4.221 3.575 1.00 95.19 619 GLU A O 1
ATOM 4915 N N . PHE A 1 620 ? -28.354 2.409 2.847 1.00 95.56 620 PHE A N 1
ATOM 4916 C CA . PHE A 1 620 ? -27.185 1.662 2.388 1.00 95.56 620 PHE A CA 1
ATOM 4917 C C . PHE A 1 620 ? -26.581 2.287 1.127 1.00 95.56 620 PHE A C 1
ATOM 4919 O O . PHE A 1 620 ? -25.390 2.594 1.120 1.00 95.56 620 PHE A O 1
ATOM 4926 N N . LEU A 1 621 ? -27.389 2.547 0.097 1.00 96.88 621 LEU A N 1
ATOM 4927 C CA . LEU A 1 621 ? -26.921 3.166 -1.147 1.00 96.88 621 LEU A CA 1
ATOM 4928 C C . LEU A 1 621 ? -26.346 4.571 -0.899 1.00 96.88 621 LEU A C 1
ATOM 4930 O O . LEU A 1 621 ? -25.248 4.878 -1.362 1.00 96.88 621 LEU A O 1
ATOM 4934 N N . GLU A 1 622 ? -27.008 5.392 -0.076 1.00 95.81 622 GLU A N 1
ATOM 4935 C CA . GLU A 1 622 ? -26.491 6.704 0.346 1.00 95.81 622 GLU A CA 1
ATOM 4936 C C . GLU A 1 622 ? -25.161 6.577 1.107 1.00 95.81 622 GLU A C 1
ATOM 4938 O O . GLU A 1 622 ? -24.258 7.402 0.948 1.00 95.81 622 GLU A O 1
ATOM 4943 N N . ALA A 1 623 ? -25.005 5.538 1.934 1.00 94.81 623 ALA A N 1
ATOM 4944 C CA . ALA A 1 623 ? -23.753 5.269 2.630 1.00 94.81 623 ALA A CA 1
ATOM 4945 C C . ALA A 1 623 ? -22.610 4.928 1.667 1.00 94.81 623 ALA A C 1
ATOM 4947 O O . ALA A 1 623 ? -21.502 5.430 1.860 1.00 94.81 623 ALA A O 1
ATOM 4948 N N . VAL A 1 624 ? -22.873 4.105 0.647 1.00 96.31 624 VAL A N 1
ATOM 4949 C CA . VAL A 1 624 ? -21.877 3.736 -0.372 1.00 96.31 624 VAL A CA 1
ATOM 4950 C C . VAL A 1 624 ? -21.504 4.944 -1.222 1.00 96.31 624 VAL A C 1
ATOM 4952 O O . VAL A 1 624 ? -20.322 5.201 -1.444 1.00 96.31 624 VAL A O 1
ATOM 4955 N N . GLU A 1 625 ? -22.488 5.748 -1.617 1.00 96.31 625 GLU A N 1
ATOM 4956 C CA . GLU A 1 625 ? -22.257 6.999 -2.333 1.00 96.31 625 GLU A CA 1
ATOM 4957 C C . GLU A 1 625 ? -21.365 7.961 -1.525 1.00 96.31 625 GLU A C 1
ATOM 4959 O O . GLU A 1 625 ? -20.396 8.516 -2.050 1.00 96.31 625 GLU A O 1
ATOM 4964 N N . MET A 1 626 ? -21.652 8.147 -0.231 1.00 92.81 626 MET A N 1
ATOM 4965 C CA . MET A 1 626 ? -20.819 8.970 0.654 1.00 92.81 626 MET A CA 1
ATOM 4966 C C . MET A 1 626 ? -19.397 8.423 0.802 1.00 92.81 626 MET A C 1
ATOM 4968 O O . MET A 1 626 ? -18.450 9.208 0.878 1.00 92.81 626 MET A O 1
ATOM 4972 N N . GLU A 1 627 ? -19.237 7.100 0.840 1.00 91.75 627 GLU A N 1
ATOM 4973 C CA . GLU A 1 627 ? -17.929 6.450 0.906 1.00 91.75 627 GLU A CA 1
ATOM 4974 C C . GLU A 1 627 ? -17.120 6.729 -0.374 1.00 91.75 627 GLU A C 1
ATOM 4976 O O . GLU A 1 627 ? -16.003 7.241 -0.279 1.00 91.75 627 GLU A O 1
ATOM 4981 N N . LEU A 1 628 ? -17.718 6.540 -1.559 1.00 93.62 628 LEU A N 1
ATOM 4982 C CA . LEU A 1 628 ? -17.102 6.808 -2.870 1.00 93.62 628 LEU A CA 1
ATOM 4983 C C . LEU A 1 628 ? -16.709 8.275 -3.094 1.00 93.62 628 LEU A C 1
ATOM 4985 O O . LEU A 1 628 ? -15.790 8.568 -3.859 1.00 93.62 628 LEU A O 1
ATOM 4989 N N . ARG A 1 629 ? -17.377 9.224 -2.427 1.00 91.19 629 ARG A N 1
ATOM 4990 C CA . ARG A 1 629 ? -17.040 10.657 -2.517 1.00 91.19 629 ARG A CA 1
ATOM 4991 C C . ARG A 1 629 ? -15.710 11.008 -1.840 1.00 91.19 629 ARG A C 1
ATOM 4993 O O . ARG A 1 629 ? -15.180 12.094 -2.099 1.00 91.19 629 ARG A O 1
ATOM 5000 N N . LYS A 1 630 ? -15.163 10.138 -0.982 1.00 87.19 630 LYS A N 1
ATOM 5001 C CA . LYS A 1 630 ? -13.868 10.371 -0.325 1.00 87.19 630 LYS A CA 1
ATOM 5002 C C . LYS A 1 630 ? -12.740 10.432 -1.354 1.00 87.19 630 LYS A C 1
ATOM 5004 O O . LYS A 1 630 ? -12.689 9.648 -2.297 1.00 87.19 630 LYS A O 1
ATOM 5009 N N . GLU A 1 631 ? -11.774 11.319 -1.114 1.00 84.19 631 GLU A N 1
ATOM 5010 C CA . GLU A 1 631 ? -10.642 11.554 -2.028 1.00 84.19 631 GLU A CA 1
ATOM 5011 C C . GLU A 1 631 ? -9.844 10.275 -2.339 1.00 84.19 631 GLU A C 1
ATOM 5013 O O . GLU A 1 631 ? -9.309 10.136 -3.435 1.00 84.19 631 GLU A O 1
ATOM 5018 N N . GLN A 1 632 ? -9.812 9.305 -1.418 1.00 84.88 632 GLN A N 1
ATOM 5019 C CA . GLN A 1 632 ? -9.135 8.025 -1.635 1.00 84.88 632 GLN A CA 1
ATOM 5020 C C . GLN A 1 632 ? -9.669 7.243 -2.848 1.00 84.88 632 GLN A C 1
ATOM 5022 O O . GLN A 1 632 ? -8.866 6.670 -3.572 1.00 84.88 632 GLN A O 1
ATOM 5027 N N . TYR A 1 633 ? -10.978 7.264 -3.126 1.00 89.56 633 TYR A N 1
ATOM 5028 C CA . TYR A 1 633 ? -11.548 6.530 -4.267 1.00 89.56 633 TYR A CA 1
ATOM 5029 C C . TYR A 1 633 ? -11.264 7.239 -5.593 1.00 89.56 633 TYR A C 1
ATOM 5031 O O . TYR A 1 633 ? -11.016 6.594 -6.609 1.00 89.56 633 TYR A O 1
ATOM 5039 N N . LYS A 1 634 ? -11.192 8.576 -5.579 1.00 89.62 634 LYS A N 1
ATOM 5040 C CA . LYS A 1 634 ? -10.717 9.356 -6.733 1.00 89.62 634 LYS A CA 1
ATOM 5041 C C . LYS A 1 634 ? -9.253 9.059 -7.039 1.00 89.62 634 LYS A C 1
ATOM 5043 O O . LYS A 1 634 ? -8.887 8.895 -8.200 1.00 89.62 634 LYS A O 1
ATOM 5048 N N . ASN A 1 635 ? -8.421 8.976 -6.003 1.00 88.06 635 ASN A N 1
ATOM 5049 C CA . ASN A 1 635 ? -7.027 8.572 -6.140 1.00 88.06 635 ASN A CA 1
ATOM 5050 C C . ASN A 1 635 ? -6.913 7.146 -6.688 1.00 88.06 635 ASN A C 1
ATOM 5052 O O . ASN A 1 635 ? -6.120 6.906 -7.593 1.00 88.06 635 ASN A O 1
ATOM 5056 N N . GLU A 1 636 ? -7.713 6.210 -6.181 1.00 89.81 636 GLU A N 1
ATOM 5057 C CA . GLU A 1 636 ? -7.656 4.816 -6.618 1.00 89.81 636 GLU A CA 1
ATOM 5058 C C . GLU A 1 636 ? -8.107 4.649 -8.079 1.00 89.81 636 GLU A C 1
ATOM 5060 O O . GLU A 1 636 ? -7.482 3.890 -8.818 1.00 89.81 636 GLU A O 1
ATOM 5065 N N . LEU A 1 637 ? -9.079 5.441 -8.556 1.00 93.31 637 LEU A N 1
ATOM 5066 C CA . LEU A 1 637 ? -9.418 5.510 -9.985 1.00 93.31 637 LEU A CA 1
ATOM 5067 C C . LEU A 1 637 ? -8.202 5.921 -10.832 1.00 93.31 637 LEU A C 1
ATOM 5069 O O . LEU A 1 637 ? -7.844 5.253 -11.801 1.00 93.31 637 LEU A O 1
ATOM 5073 N N . VAL A 1 638 ? -7.540 7.017 -10.452 1.00 92.00 638 VAL A N 1
ATOM 5074 C CA . VAL A 1 638 ? -6.347 7.522 -11.150 1.00 92.00 638 VAL A CA 1
ATOM 5075 C C . VAL A 1 638 ? -5.215 6.502 -11.110 1.00 92.00 638 VAL A C 1
ATOM 5077 O O . VAL A 1 638 ? -4.556 6.270 -12.122 1.00 92.00 638 VAL A O 1
ATOM 5080 N N . ARG A 1 639 ? -4.977 5.884 -9.954 1.00 91.12 639 ARG A N 1
ATOM 5081 C CA . ARG A 1 639 ? -3.953 4.856 -9.773 1.00 91.12 639 ARG A CA 1
ATOM 5082 C C . ARG A 1 639 ? -4.237 3.645 -10.665 1.00 91.12 639 ARG A C 1
ATOM 5084 O O . ARG A 1 639 ? -3.337 3.188 -11.364 1.00 91.12 639 ARG A O 1
ATOM 5091 N N . THR A 1 640 ? -5.474 3.164 -10.701 1.00 92.88 640 THR A N 1
ATOM 5092 C CA . THR A 1 640 ? -5.877 2.023 -11.534 1.00 92.88 640 THR A CA 1
ATOM 5093 C C . THR A 1 640 ? -5.646 2.317 -13.013 1.00 92.88 640 THR A C 1
ATOM 5095 O O . THR A 1 640 ? -4.948 1.568 -13.694 1.00 92.88 640 THR A O 1
ATOM 5098 N N . LEU A 1 641 ? -6.127 3.460 -13.500 1.00 94.06 641 LEU A N 1
ATOM 5099 C CA . LEU A 1 641 ? -6.047 3.801 -14.918 1.00 94.06 641 LEU A CA 1
ATOM 5100 C C . LEU A 1 641 ? -4.634 4.219 -15.354 1.00 94.06 641 LEU A C 1
ATOM 5102 O O . LEU A 1 641 ? -4.115 3.720 -16.348 1.00 94.06 641 LEU A O 1
ATOM 5106 N N . LEU A 1 642 ? -3.981 5.120 -14.617 1.00 93.25 642 LEU A N 1
ATOM 5107 C CA . LEU A 1 642 ? -2.700 5.697 -15.033 1.00 93.25 642 LEU A CA 1
ATOM 5108 C C . LEU A 1 642 ? -1.491 4.956 -14.482 1.00 93.25 642 LEU A C 1
ATOM 5110 O O . LEU A 1 642 ? -0.522 4.778 -15.214 1.00 93.25 642 LEU A O 1
ATOM 5114 N N . TYR A 1 643 ? -1.490 4.553 -13.210 1.00 91.56 643 TYR A N 1
ATOM 5115 C CA . TYR A 1 643 ? -0.324 3.868 -12.655 1.00 91.56 643 TYR A CA 1
ATOM 5116 C C . TYR A 1 643 ? -0.265 2.424 -13.144 1.00 91.56 643 TYR A C 1
ATOM 5118 O O . TYR A 1 643 ? 0.700 2.047 -13.804 1.00 91.56 643 TYR A O 1
ATOM 5126 N N . HIS A 1 644 ? -1.314 1.640 -12.895 1.00 89.38 644 HIS A N 1
ATOM 5127 C CA . HIS A 1 644 ? -1.369 0.242 -13.332 1.00 89.38 644 HIS A CA 1
ATOM 5128 C C . HIS A 1 644 ? -1.645 0.127 -14.832 1.00 89.38 644 HIS A C 1
ATOM 5130 O O . HIS A 1 644 ? -0.938 -0.591 -15.539 1.00 89.38 644 HIS A O 1
ATOM 5136 N N . GLY A 1 645 ? -2.627 0.879 -15.337 1.00 90.56 645 GLY A N 1
ATOM 5137 C CA . GLY A 1 645 ? -3.053 0.811 -16.733 1.00 90.56 645 GLY A CA 1
ATOM 5138 C C . GLY A 1 645 ? -2.074 1.406 -17.750 1.00 90.56 645 GLY A C 1
ATOM 5139 O O . GLY A 1 645 ? -2.081 0.945 -18.892 1.00 90.56 645 GLY A O 1
ATOM 5140 N N . ALA A 1 646 ? -1.201 2.349 -17.357 1.00 91.50 646 ALA A N 1
ATOM 5141 C CA . ALA A 1 646 ? -0.263 3.007 -18.275 1.00 91.50 646 ALA A CA 1
ATOM 5142 C C . ALA A 1 646 ? 1.205 3.015 -17.811 1.00 91.50 646 ALA A C 1
ATOM 5144 O O . ALA A 1 646 ? 2.079 2.564 -18.547 1.00 91.50 646 ALA A O 1
ATOM 5145 N N . PHE A 1 647 ? 1.514 3.511 -16.611 1.00 90.38 647 PHE A N 1
ATOM 5146 C CA . PHE A 1 647 ? 2.893 3.726 -16.153 1.00 90.38 647 PHE A CA 1
ATOM 5147 C C . PHE A 1 647 ? 3.653 2.418 -15.925 1.00 90.38 647 PHE A C 1
ATOM 5149 O O . PHE A 1 647 ? 4.786 2.269 -16.389 1.00 90.38 647 PHE A O 1
ATOM 5156 N N . LEU A 1 648 ? 3.034 1.455 -15.237 1.00 86.50 648 LEU A N 1
ATOM 5157 C CA . LEU A 1 648 ? 3.611 0.130 -15.048 1.00 86.50 648 LEU A CA 1
ATOM 5158 C C . LEU A 1 648 ? 3.725 -0.600 -16.379 1.00 86.50 648 LEU A C 1
ATOM 5160 O O . LEU A 1 648 ? 4.783 -1.159 -16.622 1.00 86.50 648 LEU A O 1
ATOM 5164 N N . LYS A 1 649 ? 2.729 -0.506 -17.274 1.00 85.81 649 LYS A N 1
ATOM 5165 C CA . LYS A 1 649 ? 2.821 -1.081 -18.630 1.00 85.81 649 LYS A CA 1
ATOM 5166 C C . LYS A 1 649 ? 3.977 -0.498 -19.444 1.00 85.81 649 LYS A C 1
ATOM 5168 O O . LYS A 1 649 ? 4.700 -1.233 -20.107 1.00 85.81 649 LYS A O 1
ATOM 5173 N N . ALA A 1 650 ? 4.196 0.814 -19.359 1.00 86.06 650 ALA A N 1
ATOM 5174 C CA . ALA A 1 650 ? 5.332 1.499 -19.982 1.00 86.06 650 ALA A CA 1
ATOM 5175 C C . ALA A 1 650 ? 6.683 1.091 -19.387 1.00 86.06 650 ALA A C 1
ATOM 5177 O O . ALA A 1 650 ? 7.711 1.154 -20.059 1.00 86.06 650 ALA A O 1
ATOM 5178 N N . SER A 1 651 ? 6.666 0.686 -18.120 1.00 74.75 651 SER A N 1
ATOM 5179 C CA . SER A 1 651 ? 7.842 0.271 -17.360 1.00 74.75 651 SER A CA 1
ATOM 5180 C C . SER A 1 651 ? 7.982 -1.254 -17.273 1.00 74.75 651 SER A C 1
ATOM 5182 O O . SER A 1 651 ? 8.915 -1.729 -16.631 1.00 74.75 651 SER A O 1
ATOM 5184 N N . SER A 1 652 ? 7.071 -2.019 -17.884 1.00 68.62 652 SER A N 1
ATOM 5185 C CA . SER A 1 652 ? 7.064 -3.479 -17.907 1.00 68.62 652 SER A CA 1
ATOM 5186 C C . SER A 1 652 ? 7.433 -3.959 -19.304 1.00 68.62 652 SER A C 1
ATOM 5188 O O . SER A 1 652 ? 6.771 -3.612 -20.282 1.00 68.62 652 SER A O 1
ATOM 5190 N N . GLY A 1 653 ? 8.479 -4.775 -19.394 1.00 66.06 653 GLY A N 1
ATOM 5191 C CA . GLY A 1 653 ? 8.935 -5.352 -20.652 1.00 66.06 653 GLY A CA 1
ATOM 5192 C C . GLY A 1 653 ? 10.178 -4.678 -21.232 1.00 66.06 653 GLY A C 1
ATOM 5193 O O . GLY A 1 653 ? 10.455 -3.499 -21.003 1.00 66.06 653 GLY A O 1
ATOM 5194 N N . MET A 1 654 ? 10.925 -5.431 -22.041 1.00 68.94 654 MET A N 1
ATOM 5195 C CA . MET A 1 654 ? 12.153 -5.008 -22.749 1.00 68.94 654 MET A CA 1
ATOM 5196 C C . MET A 1 654 ? 11.923 -4.006 -23.886 1.00 68.94 654 MET A C 1
ATOM 5198 O O . MET A 1 654 ? 12.712 -3.912 -24.824 1.00 68.94 654 MET A O 1
ATOM 5202 N N . THR A 1 655 ? 10.858 -3.214 -23.795 1.00 66.69 655 THR A N 1
ATOM 5203 C CA . THR A 1 655 ? 10.440 -2.241 -24.805 1.00 66.69 655 THR A CA 1
ATOM 5204 C C . THR A 1 655 ? 11.204 -0.917 -24.693 1.00 66.69 655 THR A C 1
ATOM 5206 O O . THR A 1 655 ? 11.495 -0.309 -25.729 1.00 66.69 655 THR A O 1
ATOM 5209 N N . ALA A 1 656 ? 11.580 -0.493 -23.475 1.00 78.94 656 ALA A N 1
ATOM 5210 C CA . ALA A 1 656 ? 12.253 0.785 -23.231 1.00 78.94 656 ALA A CA 1
ATOM 5211 C C . ALA A 1 656 ? 13.232 0.789 -22.030 1.00 78.94 656 ALA A C 1
ATOM 5213 O O . ALA A 1 656 ? 12.864 0.471 -20.897 1.00 78.94 656 ALA A O 1
ATOM 5214 N N . PHE A 1 657 ? 14.469 1.233 -22.266 1.00 83.12 657 PHE A N 1
ATOM 5215 C CA . PHE A 1 657 ? 15.540 1.459 -21.286 1.00 83.12 657 PHE A CA 1
ATOM 5216 C C . PHE A 1 657 ? 15.842 2.945 -21.061 1.00 83.12 657 PHE A C 1
ATOM 5218 O O . PHE A 1 657 ? 16.206 3.333 -19.948 1.00 83.12 657 PHE A O 1
ATOM 5225 N N . SER A 1 658 ? 15.713 3.794 -22.086 1.00 85.38 658 SER A N 1
ATOM 5226 C CA . SER A 1 658 ? 15.856 5.244 -21.919 1.00 85.38 658 SER A CA 1
ATOM 5227 C C . SER A 1 658 ? 14.589 5.865 -21.332 1.00 85.38 658 SER A C 1
ATOM 5229 O O . SER A 1 658 ? 13.462 5.476 -21.650 1.00 85.38 658 SER A O 1
ATOM 5231 N N . PHE A 1 659 ? 14.764 6.918 -20.530 1.00 85.94 659 PHE A N 1
ATOM 5232 C CA . PHE A 1 659 ? 13.633 7.663 -19.971 1.00 85.94 659 PHE A CA 1
ATOM 5233 C C . PHE A 1 659 ? 12.764 8.320 -21.048 1.00 85.94 659 PHE A C 1
ATOM 5235 O O . PHE A 1 659 ? 11.566 8.477 -20.842 1.00 85.94 659 PHE A O 1
ATOM 5242 N N . ARG A 1 660 ? 13.333 8.656 -22.216 1.00 88.94 660 ARG A N 1
ATOM 5243 C CA . ARG A 1 660 ? 12.567 9.164 -23.362 1.00 88.94 660 ARG A CA 1
ATOM 5244 C C . ARG A 1 660 ? 11.549 8.135 -23.845 1.00 88.94 660 ARG A C 1
ATOM 5246 O O . ARG A 1 660 ? 10.377 8.463 -23.991 1.00 88.94 660 ARG A O 1
ATOM 5253 N N . ARG A 1 661 ? 11.988 6.898 -24.100 1.00 89.00 661 ARG A N 1
ATOM 5254 C CA . ARG A 1 661 ? 11.095 5.843 -24.596 1.00 89.00 661 ARG A CA 1
ATOM 5255 C C . ARG A 1 661 ? 10.102 5.383 -23.540 1.00 89.00 661 ARG A C 1
ATOM 5257 O O . ARG A 1 661 ? 8.942 5.189 -23.878 1.00 89.00 661 ARG A O 1
ATOM 5264 N N . GLN A 1 662 ? 10.528 5.270 -22.283 1.00 89.44 662 GLN A N 1
ATOM 5265 C CA . GLN A 1 662 ? 9.630 4.931 -21.174 1.00 89.44 662 GLN A CA 1
ATOM 5266 C C . GLN A 1 662 ? 8.524 5.980 -21.018 1.00 89.44 662 GLN A C 1
ATOM 5268 O O . GLN A 1 662 ? 7.348 5.642 -20.919 1.00 89.44 662 GLN A O 1
ATOM 5273 N N . PHE A 1 663 ? 8.883 7.264 -21.072 1.00 91.94 663 PHE A N 1
ATOM 5274 C CA . PHE A 1 663 ? 7.908 8.343 -20.988 1.00 91.94 663 PHE A CA 1
ATOM 5275 C C . PHE A 1 663 ? 6.972 8.381 -22.195 1.00 91.94 663 PHE A C 1
ATOM 5277 O O . PHE A 1 663 ? 5.764 8.498 -22.013 1.00 91.94 663 PHE A O 1
ATOM 5284 N N . GLN A 1 664 ? 7.494 8.199 -23.409 1.00 92.56 664 GLN A N 1
ATOM 5285 C CA . GLN A 1 664 ? 6.652 8.116 -24.600 1.00 92.56 664 GLN A CA 1
ATOM 5286 C C . GLN A 1 664 ? 5.675 6.938 -24.517 1.00 92.56 664 GLN A C 1
ATOM 5288 O O . GLN A 1 664 ? 4.489 7.127 -24.747 1.00 92.56 664 GLN A O 1
ATOM 5293 N N . ALA A 1 665 ? 6.138 5.754 -24.107 1.00 92.00 665 ALA A N 1
ATOM 5294 C CA . ALA A 1 665 ? 5.272 4.597 -23.904 1.00 92.00 665 ALA A CA 1
ATOM 5295 C C . ALA A 1 665 ? 4.181 4.881 -22.857 1.00 92.00 665 ALA A C 1
ATOM 5297 O O . ALA A 1 665 ? 3.026 4.518 -23.058 1.00 92.00 665 ALA A O 1
ATOM 5298 N N . PHE A 1 666 ? 4.508 5.585 -21.769 1.00 93.19 666 PHE A N 1
ATOM 5299 C CA . PHE A 1 666 ? 3.518 6.015 -20.779 1.00 93.19 666 PHE A CA 1
ATOM 5300 C C . PHE A 1 666 ? 2.454 6.941 -21.384 1.00 93.19 666 PHE A C 1
ATOM 5302 O O . PHE A 1 666 ? 1.262 6.733 -21.144 1.00 93.19 666 PHE A O 1
ATOM 5309 N N . LEU A 1 667 ? 2.856 7.927 -22.193 1.00 94.19 667 LEU A N 1
ATOM 5310 C CA . LEU A 1 667 ? 1.913 8.792 -22.906 1.00 94.19 667 LEU A CA 1
ATOM 5311 C C . LEU A 1 667 ? 1.052 7.978 -23.878 1.00 94.19 667 LEU A C 1
ATOM 5313 O O . LEU A 1 667 ? -0.163 8.156 -23.908 1.00 94.19 667 LEU A O 1
ATOM 5317 N N . ASP A 1 668 ? 1.656 7.051 -24.621 1.00 93.50 668 ASP A N 1
ATOM 5318 C CA . ASP A 1 668 ? 0.978 6.192 -25.592 1.00 93.50 668 ASP A CA 1
ATOM 5319 C C . ASP A 1 668 ? -0.096 5.319 -24.923 1.00 93.50 668 ASP A C 1
ATOM 5321 O O . ASP A 1 668 ? -1.225 5.273 -25.411 1.00 93.50 668 ASP A O 1
ATOM 5325 N N . TYR A 1 669 ? 0.211 4.703 -23.776 1.00 93.56 669 TYR A N 1
ATOM 5326 C CA . TYR A 1 669 ? -0.766 3.948 -22.983 1.00 93.56 669 TYR A CA 1
ATOM 5327 C C . TYR A 1 669 ? -1.806 4.837 -22.289 1.00 93.56 669 TYR A C 1
ATOM 5329 O O . TYR A 1 669 ? -2.898 4.369 -21.982 1.00 93.56 669 TYR A O 1
ATOM 5337 N N . SER A 1 670 ? -1.512 6.122 -22.076 1.00 93.75 670 SER A N 1
ATOM 5338 C CA . SER A 1 670 ? -2.466 7.083 -21.505 1.00 93.75 670 SER A CA 1
ATOM 5339 C C . SER A 1 670 ? -3.443 7.652 -22.544 1.00 93.75 670 SER A C 1
ATOM 5341 O O . SER A 1 670 ? -4.541 8.079 -22.195 1.00 93.75 670 SER A O 1
ATOM 5343 N N . ARG A 1 671 ? -3.086 7.651 -23.836 1.00 94.88 671 ARG A N 1
ATOM 5344 C CA . ARG A 1 671 ? -3.953 8.122 -24.935 1.00 94.88 671 ARG A CA 1
ATOM 5345 C C . ARG A 1 671 ? -5.337 7.459 -24.984 1.00 94.88 671 ARG A C 1
ATOM 5347 O O . ARG A 1 671 ? -6.306 8.215 -25.069 1.00 94.88 671 ARG A O 1
ATOM 5354 N N . PRO A 1 672 ? -5.483 6.119 -24.923 1.00 94.38 672 PRO A N 1
ATOM 5355 C CA . PRO A 1 672 ? -6.804 5.487 -24.918 1.00 94.38 672 PRO A CA 1
ATOM 5356 C C . PRO A 1 672 ? -7.632 5.822 -23.671 1.00 94.38 672 PRO A C 1
ATOM 5358 O O . PRO A 1 672 ? -8.816 5.542 -23.650 1.00 94.38 672 PRO A O 1
ATOM 5361 N N . LEU A 1 673 ? -7.068 6.460 -22.644 1.00 93.38 673 LEU A N 1
ATOM 5362 C CA . LEU A 1 673 ? -7.824 6.879 -21.460 1.00 93.38 673 LEU A CA 1
ATOM 5363 C C . LEU A 1 673 ? -8.380 8.304 -21.592 1.00 93.38 673 LEU A C 1
ATOM 5365 O O . LEU A 1 673 ? -9.298 8.680 -20.876 1.00 93.38 673 LEU A O 1
ATOM 5369 N N . LEU A 1 674 ? -7.819 9.125 -22.485 1.00 91.88 674 LEU A N 1
ATOM 5370 C CA . LEU A 1 674 ? -8.069 10.571 -22.499 1.00 91.88 674 LEU A CA 1
ATOM 5371 C C . LEU A 1 674 ? -8.579 11.102 -23.840 1.00 91.88 674 LEU A C 1
ATOM 5373 O O . LEU A 1 674 ? -9.187 12.169 -23.860 1.00 91.88 674 LEU A O 1
ATOM 5377 N N . ILE A 1 675 ? -8.344 10.393 -24.950 1.00 91.62 675 ILE A N 1
ATOM 5378 C CA . ILE A 1 675 ? -8.762 10.836 -26.285 1.00 91.62 675 ILE A CA 1
ATOM 5379 C C . ILE A 1 675 ? -10.248 10.507 -26.499 1.00 91.62 675 ILE A C 1
ATOM 5381 O O . ILE A 1 675 ? -10.574 9.326 -26.613 1.00 91.62 675 ILE A O 1
ATOM 5385 N N . PRO A 1 676 ? -11.138 11.507 -26.677 1.00 85.75 676 PRO A N 1
ATOM 5386 C CA . PRO A 1 676 ? -12.585 11.287 -26.771 1.00 85.75 676 PRO A CA 1
ATOM 5387 C C . PRO A 1 676 ? -13.020 10.226 -27.788 1.00 85.75 676 PRO A C 1
ATOM 5389 O O . PRO A 1 676 ? -13.859 9.389 -27.495 1.00 85.75 676 PRO A O 1
ATOM 5392 N N . ALA A 1 677 ? -12.426 10.230 -28.985 1.00 84.19 677 ALA A N 1
ATOM 5393 C CA . ALA A 1 677 ? -12.804 9.320 -30.070 1.00 84.19 677 ALA A CA 1
ATOM 5394 C C . ALA A 1 677 ? -12.284 7.879 -29.900 1.00 84.19 677 ALA A C 1
ATOM 5396 O O . ALA A 1 677 ? -12.563 7.027 -30.740 1.00 84.19 677 ALA A O 1
ATOM 5397 N N . LYS A 1 678 ? -11.450 7.627 -28.886 1.00 87.12 678 LYS A N 1
ATOM 5398 C CA . LYS A 1 678 ? -10.771 6.344 -28.649 1.00 87.12 678 LYS A CA 1
ATOM 5399 C C . LYS A 1 678 ? -10.772 5.965 -27.169 1.00 87.12 678 LYS A C 1
ATOM 5401 O O . LYS A 1 678 ? -9.898 5.206 -26.756 1.00 87.12 678 LYS A O 1
ATOM 5406 N N . VAL A 1 679 ? -11.674 6.554 -26.381 1.00 91.25 679 VAL A N 1
ATOM 5407 C CA . VAL A 1 679 ? -11.700 6.318 -24.943 1.00 91.25 679 VAL A CA 1
ATOM 5408 C C . VAL A 1 679 ? -12.041 4.851 -24.688 1.00 91.25 679 VAL A C 1
ATOM 5410 O O . VAL A 1 679 ? -13.006 4.321 -25.235 1.00 91.25 679 VAL A O 1
ATOM 5413 N N . ASP A 1 680 ? -11.205 4.177 -23.910 1.00 93.81 680 ASP A N 1
ATOM 5414 C CA . ASP A 1 680 ? -11.393 2.788 -23.517 1.00 93.81 680 ASP A CA 1
ATOM 5415 C C . ASP A 1 680 ? -12.413 2.730 -22.379 1.00 93.81 680 ASP A C 1
ATOM 5417 O O . ASP A 1 680 ? -12.071 2.748 -21.196 1.00 93.81 680 ASP A O 1
ATOM 5421 N N . GLU A 1 681 ? -13.694 2.719 -22.747 1.00 94.62 681 GLU A N 1
ATOM 5422 C CA . GLU A 1 681 ? -14.799 2.662 -21.787 1.00 94.62 681 GLU A CA 1
ATOM 5423 C C . GLU A 1 681 ? -14.749 1.397 -20.919 1.00 94.62 681 GLU A C 1
ATOM 5425 O O . GLU A 1 681 ? -15.173 1.442 -19.766 1.00 94.62 681 GLU A O 1
ATOM 5430 N N . ASN A 1 682 ? -14.178 0.295 -21.420 1.00 95.06 682 ASN A N 1
ATOM 5431 C CA . ASN A 1 682 ? -14.056 -0.944 -20.652 1.00 95.06 682 ASN A CA 1
ATOM 5432 C C . ASN A 1 682 ? -13.069 -0.783 -19.496 1.00 95.06 682 ASN A C 1
ATOM 5434 O O . ASN A 1 682 ? -13.390 -1.169 -18.375 1.00 95.06 682 ASN A O 1
ATOM 5438 N N . ALA A 1 683 ? -11.917 -0.146 -19.734 1.00 94.69 683 ALA A N 1
ATOM 5439 C CA . ALA A 1 683 ? -10.956 0.141 -18.668 1.00 94.69 683 ALA A CA 1
ATOM 5440 C C . ALA A 1 683 ? -11.575 1.004 -17.552 1.00 94.69 683 ALA A C 1
ATOM 5442 O O . ALA A 1 683 ? -11.328 0.770 -16.368 1.00 94.69 683 ALA A O 1
ATOM 5443 N N . TYR A 1 684 ? -12.413 1.982 -17.916 1.00 95.88 684 TYR A N 1
ATOM 5444 C CA . TYR A 1 684 ? -13.166 2.780 -16.945 1.00 95.88 684 TYR A CA 1
ATOM 5445 C C . TYR A 1 684 ? -14.248 1.965 -16.228 1.00 95.88 684 TYR A C 1
ATOM 5447 O O . TYR A 1 684 ? -14.384 2.098 -15.015 1.00 95.88 684 TYR A O 1
ATOM 5455 N N . ALA A 1 685 ? -15.008 1.133 -16.943 1.00 96.38 685 ALA A N 1
ATOM 5456 C CA . ALA A 1 685 ? -16.065 0.311 -16.360 1.00 96.38 685 ALA A CA 1
ATOM 5457 C C . ALA A 1 685 ? -15.508 -0.700 -15.347 1.00 96.38 685 ALA A C 1
ATOM 5459 O O . ALA A 1 685 ? -16.039 -0.799 -14.245 1.00 96.38 685 ALA A O 1
ATOM 5460 N N . GLU A 1 686 ? -14.414 -1.394 -15.675 1.00 95.44 686 GLU A N 1
ATOM 5461 C CA . GLU A 1 686 ? -13.740 -2.317 -14.752 1.00 95.44 686 GLU A CA 1
ATOM 5462 C C . GLU A 1 686 ? -13.250 -1.587 -13.497 1.00 95.44 686 GLU A C 1
ATOM 5464 O O . GLU A 1 686 ? -13.576 -1.991 -12.383 1.00 95.44 686 GLU A O 1
ATOM 5469 N N . ALA A 1 687 ? -12.558 -0.453 -13.667 1.00 95.81 687 ALA A N 1
ATOM 5470 C CA . ALA A 1 687 ? -12.079 0.339 -12.538 1.00 95.81 687 ALA A CA 1
ATOM 5471 C C . ALA A 1 687 ? -13.230 0.853 -11.654 1.00 95.81 687 ALA A C 1
ATOM 5473 O O . ALA A 1 687 ? -13.125 0.842 -10.431 1.00 95.81 687 ALA A O 1
ATOM 5474 N N . LEU A 1 688 ? -14.340 1.304 -12.249 1.00 97.12 688 LEU A N 1
ATOM 5475 C CA . LEU A 1 688 ? -15.506 1.777 -11.500 1.00 97.12 688 LEU A CA 1
ATOM 5476 C C . LEU A 1 688 ? -16.223 0.644 -10.769 1.00 97.12 688 LEU A C 1
ATOM 5478 O O . LEU A 1 688 ? -16.602 0.842 -9.618 1.00 97.12 688 LEU A O 1
ATOM 5482 N N . ARG A 1 689 ? -16.384 -0.525 -11.399 1.00 96.00 689 ARG A N 1
ATOM 5483 C CA . ARG A 1 689 ? -16.970 -1.707 -10.756 1.00 96.00 689 ARG A CA 1
ATOM 5484 C C . ARG A 1 689 ? -16.203 -2.049 -9.484 1.00 96.00 689 ARG A C 1
ATOM 5486 O O . ARG A 1 689 ? -16.806 -2.118 -8.417 1.00 96.00 689 ARG A O 1
ATOM 5493 N N . ASP A 1 690 ? -14.884 -2.173 -9.589 1.00 92.31 690 ASP A N 1
ATOM 5494 C CA . ASP A 1 690 ? -14.033 -2.550 -8.462 1.00 92.31 690 ASP A CA 1
ATOM 5495 C C . ASP A 1 690 ? -14.095 -1.491 -7.337 1.00 92.31 690 ASP A C 1
ATOM 5497 O O . ASP A 1 690 ? -14.169 -1.839 -6.158 1.00 92.31 690 ASP A O 1
ATOM 5501 N N . LEU A 1 691 ? -14.161 -0.193 -7.674 1.00 94.69 691 LEU A N 1
ATOM 5502 C CA . LEU A 1 691 ? -14.342 0.883 -6.685 1.00 94.69 691 LEU A CA 1
ATOM 5503 C C . LEU A 1 691 ? -15.699 0.815 -5.970 1.00 94.69 691 LEU A C 1
ATOM 5505 O O . LEU A 1 691 ? -15.754 1.015 -4.754 1.00 94.69 691 LEU A O 1
ATOM 5509 N N . ILE A 1 692 ? -16.786 0.569 -6.709 1.00 95.81 692 ILE A N 1
ATOM 5510 C CA . ILE A 1 692 ? -18.142 0.455 -6.150 1.00 95.81 692 ILE A CA 1
ATOM 5511 C C . ILE A 1 692 ? -18.223 -0.764 -5.232 1.00 95.81 692 ILE A C 1
ATOM 5513 O O . ILE A 1 692 ? -18.743 -0.650 -4.122 1.00 95.81 692 ILE A O 1
ATOM 5517 N N . GLU A 1 693 ? -17.685 -1.907 -5.658 1.00 92.81 693 GLU A N 1
ATOM 5518 C CA . GLU A 1 693 ? -17.650 -3.122 -4.845 1.00 92.81 693 GLU A CA 1
ATOM 5519 C C . GLU A 1 693 ? -16.823 -2.923 -3.571 1.00 92.81 693 GLU A C 1
ATOM 5521 O O . GLU A 1 693 ? -17.281 -3.276 -2.485 1.00 92.81 693 GLU A O 1
ATOM 5526 N N . GLU A 1 694 ? -15.649 -2.294 -3.662 1.00 91.81 694 GLU A N 1
ATOM 5527 C CA . GLU A 1 694 ? -14.804 -1.977 -2.504 1.00 91.81 694 GLU A CA 1
ATOM 5528 C C . GLU A 1 694 ? -15.525 -1.054 -1.507 1.00 91.81 694 GLU A C 1
ATOM 5530 O O . GLU A 1 694 ? -15.517 -1.286 -0.291 1.00 91.81 694 GLU A O 1
ATOM 5535 N N . ALA A 1 695 ? -16.185 -0.005 -2.005 1.00 94.12 695 ALA A N 1
ATOM 5536 C CA . ALA A 1 695 ? -16.975 0.902 -1.179 1.00 94.12 695 ALA A CA 1
ATOM 5537 C C . ALA A 1 695 ? -18.184 0.193 -0.552 1.00 94.12 695 ALA A C 1
ATOM 5539 O O . ALA A 1 695 ? -18.448 0.359 0.641 1.00 94.12 695 ALA A O 1
ATOM 5540 N N . GLY A 1 696 ? -18.883 -0.644 -1.319 1.00 94.81 696 GLY A N 1
ATOM 5541 C CA . GLY A 1 696 ? -19.995 -1.459 -0.843 1.00 94.81 696 GLY A CA 1
ATOM 5542 C C . GLY A 1 696 ? -19.572 -2.427 0.257 1.00 94.81 696 GLY A C 1
ATOM 5543 O O . GLY A 1 696 ? -20.178 -2.427 1.327 1.00 94.81 696 GLY A O 1
ATOM 5544 N N . ARG A 1 697 ? -18.479 -3.176 0.066 1.00 92.44 697 ARG A N 1
ATOM 5545 C CA . ARG A 1 697 ? -17.911 -4.081 1.083 1.00 92.44 697 ARG A CA 1
ATOM 5546 C C . ARG A 1 697 ? -17.482 -3.326 2.340 1.00 92.44 697 ARG A C 1
ATOM 5548 O O . ARG A 1 697 ? -17.746 -3.788 3.450 1.00 92.44 697 ARG A O 1
ATOM 5555 N N . THR A 1 698 ? -16.909 -2.133 2.177 1.00 92.06 698 THR A N 1
ATOM 5556 C CA . THR A 1 698 ? -16.555 -1.230 3.284 1.00 92.06 698 THR A CA 1
ATOM 5557 C C . THR A 1 698 ? -17.775 -0.759 4.073 1.00 92.06 698 THR A C 1
ATOM 5559 O O . THR A 1 698 ? -17.740 -0.685 5.304 1.00 92.06 698 THR A O 1
ATOM 5562 N N . VAL A 1 699 ? -18.876 -0.435 3.398 1.00 93.81 699 VAL A N 1
ATOM 5563 C CA . VAL A 1 699 ? -20.128 -0.074 4.070 1.00 93.81 699 VAL A CA 1
ATOM 5564 C C . VAL A 1 699 ? -20.754 -1.292 4.739 1.00 93.81 699 VAL A C 1
ATOM 5566 O O . VAL A 1 699 ? -21.201 -1.168 5.880 1.00 93.81 699 VAL A O 1
ATOM 5569 N N . ILE A 1 700 ? -20.737 -2.461 4.090 1.00 92.56 700 ILE A N 1
ATOM 5570 C CA . ILE A 1 700 ? -21.220 -3.720 4.666 1.00 92.56 700 ILE A CA 1
ATOM 5571 C C . ILE A 1 700 ? -20.522 -3.985 5.991 1.00 92.56 700 ILE A C 1
ATOM 5573 O O . ILE A 1 700 ? -21.178 -4.025 7.030 1.00 92.56 700 ILE A O 1
ATOM 5577 N N . SER A 1 701 ? -19.195 -4.054 5.984 1.00 90.06 701 SER A N 1
ATOM 5578 C CA . SER A 1 701 ? -18.411 -4.392 7.170 1.00 90.06 701 SER A CA 1
ATOM 5579 C C . SER A 1 701 ? -18.576 -3.404 8.329 1.00 90.06 701 SER A C 1
ATOM 5581 O O . SER A 1 701 ? -18.470 -3.788 9.493 1.00 90.06 701 SER A O 1
ATOM 5583 N N . ARG A 1 702 ? -18.827 -2.122 8.037 1.00 90.00 702 ARG A N 1
ATOM 5584 C CA . ARG A 1 702 ? -18.853 -1.052 9.048 1.00 90.00 702 ARG A CA 1
ATOM 5585 C C . ARG A 1 702 ? -20.257 -0.691 9.515 1.00 90.00 702 ARG A C 1
ATOM 5587 O O . ARG A 1 702 ? -20.413 -0.224 10.648 1.00 90.00 702 ARG A O 1
ATOM 5594 N N . ARG A 1 703 ? -21.275 -0.857 8.669 1.00 91.69 703 ARG A N 1
ATOM 5595 C CA . ARG A 1 703 ? -22.628 -0.331 8.906 1.00 91.69 703 ARG A CA 1
ATOM 5596 C C . ARG A 1 703 ? -23.725 -1.378 8.819 1.00 91.69 703 ARG A C 1
ATOM 5598 O O . ARG A 1 703 ? -24.760 -1.145 9.428 1.00 91.69 703 ARG A O 1
ATOM 5605 N N . ILE A 1 704 ? -23.543 -2.501 8.136 1.00 91.81 704 ILE A N 1
ATOM 5606 C CA . ILE A 1 704 ? -24.579 -3.538 8.114 1.00 91.81 704 ILE A CA 1
ATOM 5607 C C . ILE A 1 704 ? -24.519 -4.359 9.404 1.00 91.81 704 ILE A C 1
ATOM 5609 O O . ILE A 1 704 ? -23.450 -4.551 9.982 1.00 91.81 704 ILE A O 1
ATOM 5613 N N . VAL A 1 705 ? -25.685 -4.795 9.875 1.00 90.31 705 VAL A N 1
ATOM 5614 C CA . VAL A 1 705 ? -25.840 -5.842 10.890 1.00 90.31 705 VAL A CA 1
ATOM 5615 C C . VAL A 1 705 ? -26.788 -6.879 10.313 1.00 90.31 705 VAL A C 1
ATOM 5617 O O . VAL A 1 705 ? -27.890 -6.524 9.882 1.00 90.31 705 VAL A O 1
ATOM 5620 N N . PHE A 1 706 ? -26.355 -8.135 10.297 1.00 87.94 706 PHE A N 1
ATOM 5621 C CA . PHE A 1 706 ? -27.198 -9.249 9.880 1.00 87.94 706 PHE A CA 1
ATOM 5622 C C . PHE A 1 706 ? -28.119 -9.650 11.031 1.00 87.94 706 PHE A C 1
ATOM 5624 O O . PHE A 1 706 ? -27.658 -9.831 12.162 1.00 87.94 706 PHE A O 1
ATOM 5631 N N . VAL A 1 707 ? -29.423 -9.710 10.745 1.00 87.06 707 VAL A N 1
ATOM 5632 C CA . VAL A 1 707 ? -30.493 -9.931 11.733 1.00 87.06 707 VAL A CA 1
ATOM 5633 C C . VAL A 1 707 ? -31.334 -11.134 11.359 1.00 87.06 707 VAL A C 1
ATOM 5635 O O . VAL A 1 707 ? -31.674 -11.244 10.159 1.00 87.06 707 VAL A O 1
#